Protein AF-A0A4R4TZU4-F1 (afdb_monomer_lite)

pLDDT: mean 73.88, std 18.48, range [26.61, 96.19]

Radius of gyration: 30.37 Å; chains: 1; bounding box: 101×75×65 Å

Sequence (442 aa):
MAIPGASLARTALNAPVAAAAAASTLAVRGAKAGLRDVPAPKAVNEGVQRVSRAAGALAALAGGGPERHVWAHRGRAHIQASGLSGGGQPHRRYVKALTGALERLDGVNWAEVNAVTGHVLVGYEEQDMTLADLIAAIEDVEDEHQAGSFDEDAHARWPDDDMAWAAAASVLAADCAAVVAAVTGRLLVLPPLPTPVRAAVSVTDAAPHLRAAVEHVLGRTRADALLGLAGAAVNGAGQGVPPLAADAVHRVFKLYEIGARREAWRRREPELAVAGRQPQECGTPAERPCPLPDGPAEKAANRTELGNLLGVSAVLAGARDPARAGDLPLATVPKAARYGREAFAAVLAHDLAGRGAVVLQPAALRRLDRIDAVVIDSAALCAREPRLLSAAATGGDPGDPGDHNDPDDAAVWRMAAESLEGRDWDDLAGPGPWPAAPPGGG

Secondary structure (DSSP, 8-state):
---TTHHHHHHHHHHHHHHHHHHHHHHHHHHHHHTSSS---HHHHHHHHHHHHHHHHHHHHHHS--PPPEEE-SSEEEEE-SSTT--HHHHHHHHHHHHHHHTTSTTEEEEEEETTTTEEEEEE-TTT--HHHHHHHHHHHHHHTT-----TTTSPPPS--HHHHHHHHHHHHHHHHHHHHHHHHHHTTPPPPPHHHHHHHHHHHH-HHHHHHHHHHH-HHHHHHHHHHHHHHHHHHTT-HHHHHHHHHHHHHHHHHHHHHHHHHHHHHHHHS-TT-S-SS-PPPPPPSSPPPP-HHHHHHHHHHHHHHHHHHHHHHHH--HHHHHHHHHHH--HHHHHHHHHHHHHHHHHHHHTT---S-HHHHTTGGG-------HHHHS-SS--------S---TT-TT-TTSPPHHHHHHHHHHHHTT--GGGG-SSSPPPPPPPPP-

Structure (mmCIF, N/CA/C/O backbone):
data_AF-A0A4R4TZU4-F1
#
_entry.id   AF-A0A4R4TZU4-F1
#
loop_
_atom_site.group_PDB
_atom_site.id
_atom_site.type_symbol
_atom_site.label_atom_id
_atom_site.label_alt_id
_atom_site.label_comp_id
_atom_site.label_asym_id
_atom_site.label_entity_id
_atom_site.label_seq_id
_atom_site.pdbx_PDB_ins_code
_atom_site.Cartn_x
_atom_site.Cartn_y
_atom_site.Cartn_z
_atom_site.occupancy
_atom_site.B_iso_or_equiv
_atom_site.auth_seq_id
_atom_site.auth_comp_id
_atom_site.auth_asym_id
_atom_site.auth_atom_id
_atom_site.pdbx_PDB_model_num
ATOM 1 N N . MET A 1 1 ? 45.582 -7.842 14.688 1.00 30.80 1 MET A N 1
ATOM 2 C CA . MET A 1 1 ? 45.464 -8.554 13.399 1.00 30.80 1 MET A CA 1
ATOM 3 C C . MET A 1 1 ? 44.096 -8.199 12.826 1.00 30.80 1 MET A C 1
ATOM 5 O O . MET A 1 1 ? 43.101 -8.767 13.246 1.00 30.80 1 MET A O 1
ATOM 9 N N . ALA A 1 2 ? 44.027 -7.130 12.029 1.00 26.61 2 ALA A N 1
ATOM 10 C CA . ALA A 1 2 ? 42.776 -6.558 11.529 1.00 26.61 2 ALA A CA 1
ATOM 11 C C . ALA A 1 2 ? 42.500 -7.093 10.119 1.00 26.61 2 ALA A C 1
ATOM 13 O O . ALA A 1 2 ? 43.382 -7.048 9.265 1.00 26.61 2 ALA A O 1
ATOM 14 N N . ILE A 1 3 ? 41.303 -7.636 9.903 1.00 29.05 3 ILE A N 1
ATOM 15 C CA . ILE A 1 3 ? 40.895 -8.278 8.649 1.00 29.05 3 ILE A CA 1
ATOM 16 C C . ILE A 1 3 ? 40.615 -7.187 7.593 1.00 29.05 3 ILE A C 1
ATOM 18 O O . ILE A 1 3 ? 39.706 -6.374 7.788 1.00 29.05 3 ILE A O 1
ATOM 22 N N . PRO A 1 4 ? 41.345 -7.151 6.462 1.00 27.11 4 PRO A N 1
ATOM 23 C CA . PRO A 1 4 ? 41.137 -6.184 5.390 1.00 27.11 4 PRO A CA 1
ATOM 24 C C . PRO A 1 4 ? 39.979 -6.652 4.493 1.00 27.11 4 PRO A C 1
ATOM 26 O O . PRO A 1 4 ? 40.187 -7.193 3.416 1.00 27.11 4 PRO A O 1
ATOM 29 N N . GLY A 1 5 ? 38.740 -6.499 4.966 1.00 27.94 5 GLY A N 1
ATOM 30 C CA . GLY A 1 5 ? 37.535 -6.899 4.214 1.00 27.94 5 GLY A CA 1
ATOM 31 C C . GLY A 1 5 ? 36.325 -5.979 4.404 1.00 27.94 5 GLY A C 1
ATOM 32 O O . GLY A 1 5 ? 35.481 -5.873 3.520 1.00 27.94 5 GLY A O 1
ATOM 33 N N . ALA A 1 6 ? 36.266 -5.229 5.508 1.00 28.73 6 ALA A N 1
ATOM 34 C CA . ALA A 1 6 ? 35.116 -4.380 5.841 1.00 28.73 6 ALA A CA 1
ATOM 35 C C . ALA A 1 6 ? 35.038 -3.058 5.040 1.00 28.73 6 ALA A C 1
ATOM 37 O O . ALA A 1 6 ? 33.988 -2.417 5.007 1.00 28.73 6 ALA A O 1
ATOM 38 N N . SER A 1 7 ? 36.124 -2.641 4.376 1.00 30.11 7 SER A N 1
ATOM 39 C CA . SER A 1 7 ? 36.168 -1.374 3.622 1.00 30.11 7 SER A CA 1
ATOM 40 C C . SER A 1 7 ? 35.532 -1.480 2.226 1.00 30.11 7 SER A C 1
ATOM 42 O O . SER A 1 7 ? 34.855 -0.549 1.788 1.00 30.11 7 SER A O 1
ATOM 44 N N . LEU A 1 8 ? 35.660 -2.638 1.560 1.00 28.62 8 LEU A N 1
ATOM 45 C CA . LEU A 1 8 ? 35.147 -2.862 0.198 1.00 28.62 8 LEU A CA 1
ATOM 46 C C . LEU A 1 8 ? 33.617 -3.019 0.149 1.00 28.62 8 LEU A C 1
ATOM 48 O O . LEU A 1 8 ? 32.978 -2.523 -0.775 1.00 28.62 8 LEU A O 1
ATOM 52 N N . ALA A 1 9 ? 33.007 -3.613 1.180 1.00 28.77 9 ALA A N 1
ATOM 53 C CA . ALA A 1 9 ? 31.548 -3.706 1.293 1.00 28.77 9 ALA A CA 1
ATOM 54 C C . ALA A 1 9 ? 30.895 -2.321 1.482 1.00 28.77 9 ALA A C 1
ATOM 56 O O . ALA A 1 9 ? 29.878 -2.017 0.864 1.00 28.77 9 ALA A O 1
ATOM 57 N N . ARG A 1 10 ? 31.530 -1.433 2.263 1.00 29.38 10 ARG A N 1
ATOM 58 C CA . ARG A 1 10 ? 31.081 -0.041 2.451 1.00 29.38 10 ARG A CA 1
ATOM 59 C C . ARG A 1 10 ? 31.247 0.821 1.195 1.00 29.38 10 ARG A C 1
ATOM 61 O O . ARG A 1 10 ? 30.424 1.698 0.956 1.00 29.38 10 ARG A O 1
ATOM 68 N N . THR A 1 11 ? 32.266 0.573 0.369 1.00 29.83 11 THR A N 1
ATOM 69 C CA . THR A 1 11 ? 32.430 1.282 -0.916 1.00 29.83 11 THR A CA 1
ATOM 70 C C . THR A 1 11 ? 31.455 0.779 -1.984 1.00 29.83 11 THR A C 1
ATOM 72 O O . THR A 1 11 ? 30.933 1.595 -2.741 1.00 29.83 11 THR A O 1
ATOM 75 N N . ALA A 1 12 ? 31.126 -0.517 -2.001 1.00 29.38 12 ALA A N 1
ATOM 76 C CA . ALA A 1 12 ? 30.124 -1.087 -2.907 1.00 29.38 12 ALA A CA 1
ATOM 77 C C . ALA A 1 12 ? 28.683 -0.633 -2.591 1.00 29.38 12 ALA A C 1
ATOM 79 O O . ALA A 1 12 ? 27.891 -0.450 -3.510 1.00 29.38 12 ALA A O 1
ATOM 80 N N . LEU A 1 13 ? 28.359 -0.383 -1.315 1.00 31.44 13 LEU A N 1
ATOM 81 C CA . LEU A 1 13 ? 27.053 0.140 -0.878 1.00 31.44 13 LEU A CA 1
ATOM 82 C C . LEU A 1 13 ? 26.887 1.655 -1.106 1.00 31.44 13 LEU A C 1
ATOM 84 O O . LEU A 1 13 ? 25.778 2.118 -1.360 1.00 31.44 13 LEU A O 1
ATOM 88 N N . ASN A 1 14 ? 27.980 2.427 -1.091 1.00 29.69 14 ASN A N 1
ATOM 89 C CA . ASN A 1 14 ? 27.940 3.882 -1.306 1.00 29.69 14 ASN A CA 1
ATOM 90 C C . ASN A 1 14 ? 28.079 4.293 -2.784 1.00 29.69 14 ASN A C 1
ATOM 92 O O . ASN A 1 14 ? 27.654 5.386 -3.164 1.00 29.69 14 ASN A O 1
ATOM 96 N N . ALA A 1 15 ? 28.640 3.426 -3.633 1.00 29.02 15 ALA A N 1
ATOM 97 C CA . ALA A 1 15 ? 28.756 3.644 -5.073 1.00 29.02 15 ALA A CA 1
ATOM 98 C C . ALA A 1 15 ? 27.408 3.871 -5.801 1.00 29.02 15 ALA A C 1
ATOM 100 O O . ALA A 1 15 ? 27.350 4.802 -6.604 1.00 29.02 15 ALA A O 1
ATOM 101 N N . PRO A 1 16 ? 26.314 3.122 -5.542 1.00 33.78 16 PRO A N 1
ATOM 102 C CA . PRO A 1 16 ? 25.042 3.335 -6.239 1.00 33.78 16 PRO A CA 1
ATOM 103 C C . PRO A 1 16 ? 24.330 4.628 -5.816 1.00 33.78 16 PRO A C 1
ATOM 105 O O . PRO A 1 16 ? 23.755 5.305 -6.665 1.00 33.78 16 PRO A O 1
ATOM 108 N N . VAL A 1 17 ? 24.426 5.032 -4.543 1.00 33.94 17 VAL A N 1
ATOM 109 C CA . VAL A 1 17 ? 23.846 6.296 -4.046 1.00 33.94 17 VAL A CA 1
ATOM 110 C C . VAL A 1 17 ? 24.622 7.501 -4.587 1.00 33.94 17 VAL A C 1
ATOM 112 O O . VAL A 1 17 ? 24.022 8.464 -5.063 1.00 33.94 17 VAL A O 1
ATOM 115 N N . ALA A 1 18 ? 25.956 7.423 -4.608 1.00 32.09 18 ALA A N 1
ATOM 116 C CA . ALA A 1 18 ? 26.803 8.447 -5.213 1.00 32.09 18 ALA A CA 1
ATOM 117 C C . ALA A 1 18 ? 26.637 8.513 -6.741 1.00 32.09 18 ALA A C 1
ATOM 119 O O . ALA A 1 18 ? 26.656 9.605 -7.300 1.00 32.09 18 ALA A O 1
ATOM 120 N N . ALA A 1 19 ? 26.420 7.378 -7.416 1.00 32.75 19 ALA A N 1
ATOM 121 C CA . ALA A 1 19 ? 26.153 7.325 -8.852 1.00 32.75 19 ALA A CA 1
ATOM 122 C C . ALA A 1 19 ? 24.761 7.869 -9.210 1.00 32.75 19 ALA A C 1
ATOM 124 O O . ALA A 1 19 ? 24.643 8.587 -10.198 1.00 32.75 19 ALA A O 1
ATOM 125 N N . ALA A 1 20 ? 23.727 7.601 -8.406 1.00 34.34 20 ALA A N 1
ATOM 126 C CA . ALA A 1 20 ? 22.386 8.164 -8.589 1.00 34.34 20 ALA A CA 1
ATOM 127 C C . ALA A 1 20 ? 22.360 9.679 -8.317 1.00 34.34 20 ALA A C 1
ATOM 129 O O . ALA A 1 20 ? 21.818 10.446 -9.117 1.00 34.34 20 ALA A O 1
ATOM 130 N N . ALA A 1 21 ? 23.030 10.130 -7.249 1.00 34.50 21 ALA A N 1
ATOM 131 C CA . ALA A 1 21 ? 23.226 11.550 -6.975 1.00 34.50 21 ALA A CA 1
ATOM 132 C C . ALA A 1 21 ? 24.026 12.214 -8.105 1.00 34.50 21 ALA A C 1
ATOM 134 O O . ALA A 1 21 ? 23.562 13.192 -8.680 1.00 34.50 21 ALA A O 1
ATOM 135 N N . ALA A 1 22 ? 25.158 11.643 -8.525 1.00 32.75 22 ALA A N 1
ATOM 136 C CA . ALA A 1 22 ? 25.956 12.164 -9.633 1.00 32.75 22 ALA A CA 1
ATOM 137 C C . ALA A 1 22 ? 25.192 12.169 -10.965 1.00 32.75 22 ALA A C 1
ATOM 139 O O . ALA A 1 22 ? 25.325 13.133 -11.712 1.00 32.75 22 ALA A O 1
ATOM 140 N N . ALA A 1 23 ? 24.360 11.161 -11.247 1.00 34.75 23 ALA A N 1
ATOM 141 C CA . ALA A 1 23 ? 23.498 11.109 -12.427 1.00 34.75 23 ALA A CA 1
ATOM 142 C C . ALA A 1 23 ? 22.427 12.208 -12.398 1.00 34.75 23 ALA A C 1
ATOM 144 O O . ALA A 1 23 ? 22.182 12.835 -13.425 1.00 34.75 23 ALA A O 1
ATOM 145 N N . SER A 1 24 ? 21.853 12.516 -11.230 1.00 33.84 24 SER A N 1
ATOM 146 C CA . SER A 1 24 ? 20.925 13.643 -11.067 1.00 33.84 24 SER A CA 1
ATOM 147 C C . SER A 1 24 ? 21.625 15.001 -11.248 1.00 33.84 24 SER A C 1
ATOM 149 O O . SER A 1 24 ? 21.127 15.867 -11.969 1.00 33.84 24 SER A O 1
ATOM 151 N N . THR A 1 25 ? 22.843 15.171 -10.720 1.00 36.91 25 THR A N 1
ATOM 152 C CA . THR A 1 25 ? 23.641 16.395 -10.896 1.00 36.91 25 THR A CA 1
ATOM 153 C C . THR A 1 25 ? 24.149 16.542 -12.331 1.00 36.91 25 THR A C 1
ATOM 155 O O . THR A 1 25 ? 24.226 17.660 -12.842 1.00 36.91 25 THR A O 1
ATOM 158 N N . LEU A 1 26 ? 24.472 15.433 -13.004 1.00 35.56 26 LEU A N 1
ATOM 159 C CA . LEU A 1 26 ? 24.853 15.374 -14.418 1.00 35.56 26 LEU A CA 1
ATOM 160 C C . LEU A 1 26 ? 23.654 15.592 -15.341 1.00 35.56 26 LEU A C 1
ATOM 162 O O . LEU A 1 26 ? 23.825 16.236 -16.367 1.00 35.56 26 LEU A O 1
ATOM 166 N N . ALA A 1 27 ? 22.449 15.155 -14.978 1.00 36.81 27 ALA A N 1
ATOM 167 C CA . ALA A 1 27 ? 21.225 15.466 -15.714 1.00 36.81 27 ALA A CA 1
ATOM 168 C C . ALA A 1 27 ? 20.882 16.961 -15.608 1.00 36.81 27 ALA A C 1
ATOM 170 O O . ALA A 1 27 ? 20.621 17.610 -16.619 1.00 36.81 27 ALA A O 1
ATOM 171 N N . VAL A 1 28 ? 20.987 17.549 -14.410 1.00 37.47 28 VAL A N 1
ATOM 172 C CA . VAL A 1 28 ? 20.779 18.993 -14.190 1.00 37.47 28 VAL A CA 1
ATOM 173 C C . VAL A 1 28 ? 21.872 19.835 -14.864 1.00 37.47 28 VAL A C 1
ATOM 175 O O . VAL A 1 28 ? 21.579 20.882 -15.446 1.00 37.47 28 VAL A O 1
ATOM 178 N N . ARG A 1 29 ? 23.137 19.391 -14.833 1.00 36.88 29 ARG A N 1
ATOM 179 C CA . ARG A 1 29 ? 24.247 20.069 -15.529 1.00 36.88 29 ARG A CA 1
ATOM 180 C C . ARG A 1 29 ? 24.217 19.853 -17.037 1.00 36.88 29 ARG A C 1
ATOM 182 O O . ARG A 1 29 ? 24.525 20.794 -17.751 1.00 36.88 29 ARG A O 1
ATOM 189 N N . GLY A 1 30 ? 23.818 18.682 -17.521 1.00 35.41 30 GLY A N 1
ATOM 190 C CA . GLY A 1 30 ? 23.652 18.360 -18.939 1.00 35.41 30 GLY A CA 1
ATOM 191 C C . GLY A 1 30 ? 22.502 19.143 -19.565 1.00 35.41 30 GLY A C 1
ATOM 192 O O . GLY A 1 30 ? 22.678 19.729 -20.629 1.00 35.41 30 GLY A O 1
ATOM 193 N N . ALA A 1 31 ? 21.383 19.282 -18.846 1.00 37.25 31 ALA A N 1
ATOM 194 C CA . ALA A 1 31 ? 20.303 20.194 -19.214 1.00 37.25 31 ALA A CA 1
ATOM 195 C C . ALA A 1 31 ? 20.787 21.656 -19.257 1.00 37.25 31 ALA A C 1
ATOM 197 O O . ALA A 1 31 ? 20.485 22.370 -20.203 1.00 37.25 31 ALA A O 1
ATOM 198 N N . LYS A 1 32 ? 21.606 22.108 -18.294 1.00 37.12 32 LYS A N 1
ATOM 199 C CA . LYS A 1 32 ? 22.186 23.469 -18.314 1.00 37.12 32 LYS A CA 1
ATOM 200 C C . LYS A 1 32 ? 23.292 23.680 -19.359 1.00 37.12 32 LYS A C 1
ATOM 202 O O . LYS A 1 32 ? 23.476 24.809 -19.803 1.00 37.12 32 LYS A O 1
ATOM 207 N N . ALA A 1 33 ? 24.045 22.644 -19.723 1.00 37.28 33 ALA A N 1
ATOM 208 C CA . ALA A 1 33 ? 25.189 22.735 -20.630 1.00 37.28 33 ALA A CA 1
ATOM 209 C C . ALA A 1 33 ? 24.791 22.560 -22.104 1.00 37.28 33 ALA A C 1
ATOM 211 O O . ALA A 1 33 ? 25.383 23.208 -22.958 1.00 37.28 33 ALA A O 1
ATOM 212 N N . GLY A 1 34 ? 23.764 21.753 -22.399 1.00 36.62 34 GLY A N 1
ATOM 213 C CA . GLY A 1 34 ? 23.242 21.549 -23.757 1.00 36.62 34 GLY A CA 1
ATOM 214 C C . GLY A 1 34 ? 22.257 22.623 -24.240 1.00 36.62 34 GLY A C 1
ATOM 215 O O . GLY A 1 34 ? 21.941 22.663 -25.423 1.00 36.62 34 GLY A O 1
ATOM 216 N N . LEU A 1 35 ? 21.782 23.504 -23.350 1.00 38.66 35 LEU A N 1
ATOM 217 C CA . LEU A 1 35 ? 20.803 24.559 -23.658 1.00 38.66 35 LEU A CA 1
ATOM 218 C C . LEU A 1 35 ? 21.399 25.973 -23.704 1.00 38.66 35 LEU A C 1
ATOM 220 O O . LEU A 1 35 ? 20.647 26.942 -23.782 1.00 38.66 35 LEU A O 1
ATOM 224 N N . ARG A 1 36 ? 22.729 26.127 -23.650 1.00 40.31 36 ARG A N 1
ATOM 225 C CA . ARG A 1 36 ? 23.336 27.468 -23.675 1.00 40.31 36 ARG A CA 1
ATOM 226 C C . ARG A 1 36 ? 23.233 28.180 -25.029 1.00 40.31 36 ARG A C 1
ATOM 228 O O . ARG A 1 36 ? 23.270 29.400 -25.006 1.00 40.31 36 ARG A O 1
ATOM 235 N N . ASP A 1 37 ? 22.990 27.466 -26.136 1.00 38.44 37 ASP A N 1
ATOM 236 C CA . ASP A 1 37 ? 22.965 28.063 -27.487 1.00 38.44 37 ASP A CA 1
ATOM 237 C C . ASP A 1 37 ? 21.829 27.580 -28.419 1.00 38.44 37 ASP A C 1
ATOM 239 O O . ASP A 1 37 ? 21.881 27.807 -29.626 1.00 38.44 37 ASP A O 1
ATOM 243 N N . VAL A 1 38 ? 20.763 26.947 -27.905 1.00 39.75 38 VAL A N 1
ATOM 244 C CA . VAL A 1 38 ? 19.598 26.561 -28.734 1.00 39.75 38 VAL A CA 1
ATOM 245 C C . VAL A 1 38 ? 18.314 27.148 -28.141 1.00 39.75 38 VAL A C 1
ATOM 247 O O . VAL A 1 38 ? 18.002 26.851 -26.985 1.00 39.75 38 VAL A O 1
ATOM 250 N N . PRO A 1 39 ? 17.536 27.962 -28.887 1.00 37.97 39 PRO A N 1
ATOM 251 C CA . PRO A 1 39 ? 16.265 28.480 -28.399 1.00 37.97 39 PRO A CA 1
ATOM 252 C C . PRO A 1 39 ? 15.265 27.325 -28.274 1.00 37.97 39 PRO A C 1
ATOM 254 O O . PRO A 1 39 ? 14.653 26.893 -29.248 1.00 37.97 39 PRO A O 1
ATOM 257 N N . ALA A 1 40 ? 15.113 26.796 -27.061 1.00 43.59 40 ALA A N 1
ATOM 258 C CA . ALA A 1 40 ? 14.106 25.788 -26.770 1.00 43.59 40 ALA A CA 1
ATOM 259 C C . ALA A 1 40 ? 12.705 26.434 -26.731 1.00 43.59 40 ALA A C 1
ATOM 261 O O . ALA A 1 40 ? 12.535 27.499 -26.126 1.00 43.59 40 ALA A O 1
ATOM 262 N N . PRO A 1 41 ? 11.677 25.811 -27.335 1.00 49.56 41 PRO A N 1
ATOM 263 C CA . PRO A 1 41 ? 10.309 26.319 -27.269 1.00 49.56 41 PRO A CA 1
ATOM 264 C C . PRO A 1 41 ? 9.825 26.393 -25.811 1.00 49.56 41 PRO A C 1
ATOM 266 O O . PRO A 1 41 ? 10.154 25.529 -24.997 1.00 49.56 41 PRO A O 1
ATOM 269 N N . LYS A 1 42 ? 9.018 27.414 -25.474 1.00 41.41 42 LYS A N 1
ATOM 270 C CA . LYS A 1 42 ? 8.541 27.708 -24.100 1.00 41.41 42 LYS A CA 1
ATOM 271 C C . LYS A 1 42 ? 8.019 26.477 -23.341 1.00 41.41 42 LYS A C 1
ATOM 273 O O . LYS A 1 42 ? 8.316 26.330 -22.161 1.00 41.41 42 LYS A O 1
ATOM 278 N N . ALA A 1 43 ? 7.340 25.559 -24.030 1.00 37.53 43 ALA A N 1
ATOM 279 C CA . ALA A 1 43 ? 6.820 24.315 -23.459 1.00 37.53 43 ALA A CA 1
ATOM 280 C C . ALA A 1 43 ? 7.909 23.390 -22.873 1.00 37.53 43 ALA A C 1
ATOM 282 O O . ALA A 1 43 ? 7.695 22.764 -21.837 1.00 37.53 43 ALA A O 1
ATOM 283 N N . VAL A 1 44 ? 9.096 23.334 -23.488 1.00 39.84 44 VAL A N 1
ATOM 284 C CA . VAL A 1 44 ? 10.234 22.540 -22.990 1.00 39.84 44 VAL A CA 1
ATOM 285 C C . VAL A 1 44 ? 10.817 23.183 -21.734 1.00 39.84 44 VAL A C 1
ATOM 287 O O . VAL A 1 44 ? 11.116 22.490 -20.766 1.00 39.84 44 VAL A O 1
ATOM 290 N N . ASN A 1 45 ? 10.910 24.513 -21.709 1.00 42.03 45 ASN A N 1
ATOM 291 C CA . ASN A 1 45 ? 11.448 25.248 -20.565 1.00 42.03 45 ASN A CA 1
ATOM 292 C C . ASN A 1 45 ? 10.497 25.194 -19.353 1.00 42.03 45 ASN A C 1
ATOM 294 O O . ASN A 1 45 ? 10.934 25.009 -18.218 1.00 42.03 45 ASN A O 1
ATOM 298 N N . GLU A 1 46 ? 9.184 25.267 -19.591 1.00 41.41 46 GLU A N 1
ATOM 299 C CA . GLU A 1 46 ? 8.157 25.033 -18.571 1.00 41.41 46 GLU A CA 1
ATOM 300 C C . GLU A 1 46 ? 8.166 23.587 -18.054 1.00 41.41 46 GLU A C 1
ATOM 302 O O . GLU A 1 46 ? 8.022 23.370 -16.850 1.00 41.41 46 GLU A O 1
ATOM 307 N N . GLY A 1 47 ? 8.386 22.603 -18.932 1.00 39.19 47 GLY A N 1
ATOM 308 C CA . GLY A 1 47 ? 8.548 21.198 -18.557 1.00 39.19 47 GLY A CA 1
ATOM 309 C C . GLY A 1 47 ? 9.765 20.971 -17.658 1.00 39.19 47 GLY A C 1
ATOM 310 O O . GLY A 1 47 ? 9.634 20.393 -16.581 1.00 39.19 47 GLY A O 1
ATOM 311 N N . VAL A 1 48 ? 10.929 21.507 -18.037 1.00 43.88 48 VAL A N 1
ATOM 312 C CA . VAL A 1 48 ? 12.169 21.438 -17.242 1.00 43.88 48 VAL A CA 1
ATOM 313 C C . VAL A 1 48 ? 11.999 22.113 -15.876 1.00 43.88 48 VAL A C 1
ATOM 315 O O . VAL A 1 48 ? 12.419 21.557 -14.865 1.00 43.88 48 VAL A O 1
ATOM 318 N N . GLN A 1 49 ? 11.323 23.265 -15.820 1.00 45.47 49 GLN A N 1
ATOM 319 C CA . GLN A 1 49 ? 11.013 23.988 -14.578 1.00 45.47 49 GLN A CA 1
ATOM 320 C C . GLN A 1 49 ? 10.071 23.213 -13.640 1.00 45.47 49 GLN A C 1
ATOM 322 O O . GLN A 1 49 ? 10.242 23.250 -12.418 1.00 45.47 49 GLN A O 1
ATOM 327 N N . ARG A 1 50 ? 9.073 22.504 -14.189 1.00 45.31 50 ARG A N 1
ATOM 328 C CA . ARG A 1 50 ? 8.172 21.633 -13.411 1.00 45.31 50 ARG A CA 1
ATOM 329 C C . ARG A 1 50 ? 8.904 20.398 -12.893 1.00 45.31 50 ARG A C 1
ATOM 331 O O . ARG A 1 50 ? 8.732 20.055 -11.729 1.00 45.31 50 ARG A O 1
ATOM 338 N N . VAL A 1 51 ? 9.780 19.799 -13.702 1.00 43.62 51 VAL A N 1
ATOM 339 C CA . VAL A 1 51 ? 10.631 18.668 -13.295 1.00 43.62 51 VAL A CA 1
ATOM 340 C C . VAL A 1 51 ? 11.622 19.082 -12.210 1.00 43.62 51 VAL A C 1
ATOM 342 O O . VAL A 1 51 ? 11.776 18.360 -11.234 1.00 43.62 51 VAL A O 1
ATOM 345 N N . SER A 1 52 ? 12.248 20.260 -12.307 1.00 47.22 52 SER A N 1
ATOM 346 C CA . SER A 1 52 ? 13.159 20.748 -11.264 1.00 47.22 52 SER A CA 1
ATOM 347 C C . SER A 1 52 ? 12.442 21.085 -9.957 1.00 47.22 52 SER A C 1
ATOM 349 O O . SER A 1 52 ? 13.006 20.879 -8.887 1.00 47.22 52 SER A O 1
ATOM 351 N N . ARG A 1 53 ? 11.194 21.570 -10.023 1.00 50.34 53 ARG A N 1
ATOM 352 C CA . ARG A 1 53 ? 10.358 21.792 -8.833 1.00 50.34 53 ARG A CA 1
ATOM 353 C C . ARG A 1 53 ? 9.892 20.479 -8.210 1.00 50.34 53 ARG A C 1
ATOM 355 O O . ARG A 1 53 ? 9.963 20.350 -6.996 1.00 50.34 53 ARG A O 1
ATOM 362 N N . ALA A 1 54 ? 9.495 19.500 -9.021 1.00 46.19 54 ALA A N 1
ATOM 363 C CA . ALA A 1 54 ? 9.141 18.163 -8.548 1.00 46.19 54 ALA A CA 1
ATOM 364 C C . ALA A 1 54 ? 10.353 17.440 -7.935 1.00 46.19 54 ALA A C 1
ATOM 366 O O . ALA A 1 54 ? 10.245 16.864 -6.861 1.00 46.19 54 ALA A O 1
ATOM 367 N N . ALA A 1 55 ? 11.533 17.543 -8.555 1.00 47.19 55 ALA A N 1
ATOM 368 C CA . ALA A 1 55 ? 12.784 17.020 -8.008 1.00 47.19 55 ALA A CA 1
ATOM 369 C C . ALA A 1 55 ? 13.215 17.752 -6.724 1.00 47.19 55 ALA A C 1
ATOM 371 O O . ALA A 1 55 ? 13.726 17.115 -5.810 1.00 47.19 55 ALA A O 1
ATOM 372 N N . GLY A 1 56 ? 12.980 19.066 -6.628 1.00 47.53 56 GLY A N 1
ATOM 373 C CA . GLY A 1 56 ? 13.200 19.854 -5.411 1.00 47.53 56 GLY A CA 1
ATOM 374 C C . GLY A 1 56 ? 12.248 19.476 -4.273 1.00 47.53 56 GLY A C 1
ATOM 375 O O . GLY A 1 56 ? 12.692 19.331 -3.140 1.00 47.53 56 GLY A O 1
ATOM 376 N N . ALA A 1 57 ? 10.971 19.230 -4.580 1.00 47.53 57 ALA A N 1
ATOM 377 C CA . ALA A 1 57 ? 10.001 18.691 -3.628 1.00 47.53 57 ALA A CA 1
ATOM 378 C C . ALA A 1 57 ? 10.407 17.287 -3.156 1.00 47.53 57 ALA A C 1
ATOM 380 O O . ALA A 1 57 ? 10.310 16.980 -1.978 1.00 47.53 57 ALA A O 1
ATOM 381 N N . LEU A 1 58 ? 10.962 16.459 -4.044 1.00 47.84 58 LEU A N 1
ATOM 382 C CA . LEU A 1 58 ? 11.444 15.124 -3.691 1.00 47.84 58 LEU A CA 1
ATOM 383 C C . LEU A 1 58 ? 12.756 15.141 -2.898 1.00 47.84 58 LEU A C 1
ATOM 385 O O . LEU A 1 58 ? 12.946 14.304 -2.026 1.00 47.84 58 LEU A O 1
ATOM 389 N N . ALA A 1 59 ? 13.646 16.101 -3.154 1.00 48.81 59 ALA A N 1
ATOM 390 C CA . ALA A 1 59 ? 14.831 16.335 -2.331 1.00 48.81 59 ALA A CA 1
ATOM 391 C C . ALA A 1 59 ? 14.455 16.849 -0.931 1.00 48.81 59 ALA A C 1
ATOM 393 O O . ALA A 1 59 ? 15.089 16.460 0.046 1.00 48.81 59 ALA A O 1
ATOM 394 N N . ALA A 1 60 ? 13.393 17.655 -0.825 1.00 48.09 60 ALA A N 1
ATOM 395 C CA . ALA A 1 60 ? 12.806 18.033 0.457 1.00 48.09 60 ALA A CA 1
ATOM 396 C C . ALA A 1 60 ? 12.181 16.819 1.175 1.00 48.09 60 ALA A C 1
ATOM 398 O O . ALA A 1 60 ? 12.428 16.631 2.360 1.00 48.09 60 ALA A O 1
ATOM 399 N N . LEU A 1 61 ? 11.490 15.930 0.451 1.00 47.34 61 LEU A N 1
ATOM 400 C CA . LEU A 1 61 ? 10.942 14.668 0.982 1.00 47.34 61 LEU A CA 1
ATOM 401 C C . LEU A 1 61 ? 12.021 13.630 1.356 1.00 47.34 61 LEU A C 1
ATOM 403 O O . LEU A 1 61 ? 11.809 12.800 2.236 1.00 47.34 61 LEU A O 1
ATOM 407 N N . ALA A 1 62 ? 13.177 13.650 0.688 1.00 42.75 62 ALA A N 1
ATOM 408 C CA . ALA A 1 62 ? 14.319 12.787 0.993 1.00 42.75 62 ALA A CA 1
ATOM 409 C C . ALA A 1 62 ? 15.186 13.328 2.147 1.00 42.75 62 ALA A C 1
ATOM 411 O O . ALA A 1 62 ? 15.930 12.558 2.750 1.00 42.75 62 ALA A O 1
ATOM 412 N N . GLY A 1 63 ? 15.109 14.634 2.429 1.00 40.31 63 GLY A N 1
ATOM 413 C CA . GLY A 1 63 ? 15.800 15.300 3.538 1.00 40.31 63 GLY A CA 1
ATOM 414 C C . GLY A 1 63 ? 14.943 15.516 4.791 1.00 40.31 63 GLY A C 1
ATOM 415 O O . GLY A 1 63 ? 15.495 15.841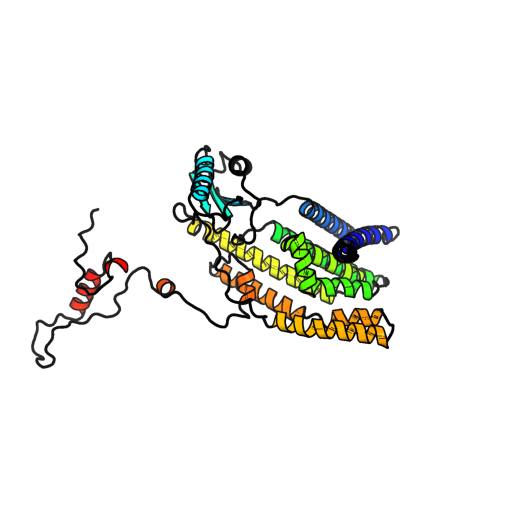 5.839 1.00 40.31 63 GLY A O 1
ATOM 416 N N . GLY A 1 64 ? 13.621 15.349 4.698 1.00 42.50 64 GLY A N 1
ATOM 417 C CA . GLY A 1 64 ? 12.702 15.407 5.833 1.00 42.50 64 GLY A CA 1
ATOM 418 C C . GLY A 1 64 ? 12.763 14.133 6.677 1.00 42.50 64 GLY A C 1
ATOM 419 O O . GLY A 1 64 ? 12.881 13.025 6.142 1.00 42.50 64 GLY A O 1
ATOM 420 N N . GLY A 1 65 ? 12.679 14.288 8.002 1.00 46.94 65 GLY A N 1
ATOM 421 C CA . GLY A 1 65 ? 12.466 13.176 8.934 1.00 46.94 65 GLY A CA 1
ATOM 422 C C . GLY A 1 65 ? 11.200 12.370 8.594 1.00 46.94 65 GLY A C 1
ATOM 423 O O . GLY A 1 65 ? 10.523 12.678 7.612 1.00 46.94 65 GLY A O 1
ATOM 424 N N . PRO A 1 66 ? 10.887 11.293 9.332 1.00 52.66 66 PRO A N 1
ATOM 425 C CA . PRO A 1 66 ? 9.632 10.577 9.127 1.00 52.66 66 PRO A CA 1
ATOM 426 C C . PRO A 1 66 ? 8.473 11.566 9.296 1.00 52.66 66 PRO A C 1
ATOM 428 O O . PRO A 1 66 ? 8.236 12.077 10.385 1.00 52.66 66 PRO A O 1
ATOM 431 N N . GLU A 1 67 ? 7.811 11.899 8.190 1.00 66.00 67 GLU A N 1
ATOM 432 C CA . GLU A 1 67 ? 6.605 12.715 8.210 1.00 66.00 67 GLU A CA 1
ATOM 433 C C . GLU A 1 67 ? 5.537 11.853 8.887 1.00 66.00 67 GLU A C 1
ATOM 435 O O . GLU A 1 67 ? 5.251 10.747 8.421 1.00 66.00 67 GLU A O 1
ATOM 440 N N . ARG A 1 68 ? 5.023 12.306 10.036 1.00 78.44 68 ARG A N 1
ATOM 441 C CA . ARG A 1 68 ? 3.922 11.638 10.734 1.00 78.44 68 ARG A CA 1
ATOM 442 C C . ARG A 1 68 ? 2.776 11.474 9.738 1.00 78.44 68 ARG A C 1
ATOM 444 O O . ARG A 1 68 ? 2.327 12.459 9.153 1.00 78.44 68 ARG A O 1
ATOM 451 N N . HIS A 1 69 ? 2.311 10.248 9.522 1.00 80.25 69 HIS A N 1
ATOM 452 C CA . HIS A 1 69 ? 1.169 10.006 8.653 1.00 80.25 69 HIS A CA 1
ATOM 453 C C . HIS A 1 69 ? -0.085 10.508 9.349 1.00 80.25 69 HIS A C 1
ATOM 455 O O . HIS A 1 69 ? -0.402 10.114 10.475 1.00 80.25 69 HIS A O 1
ATOM 461 N N . VAL A 1 70 ? -0.791 11.399 8.664 1.00 85.19 70 VAL A N 1
ATOM 462 C CA . VAL A 1 70 ? -2.010 11.988 9.182 1.00 85.19 70 VAL A CA 1
ATOM 463 C C . VAL A 1 70 ? -3.073 11.965 8.111 1.00 85.19 70 VAL A C 1
ATOM 465 O O . VAL A 1 70 ? -2.856 12.380 6.976 1.00 85.19 70 VAL A O 1
ATOM 468 N N . TRP A 1 71 ? -4.243 11.489 8.501 1.00 86.62 71 TRP A N 1
ATOM 469 C CA . TRP A 1 71 ? -5.442 11.550 7.697 1.00 86.62 71 TRP A CA 1
ATOM 470 C C . TRP A 1 71 ? -6.482 12.384 8.425 1.00 86.62 71 TRP A C 1
ATOM 472 O O . TRP A 1 71 ? -6.679 12.190 9.620 1.00 86.62 71 TRP A O 1
ATOM 482 N N . ALA A 1 72 ? -7.167 13.279 7.718 1.00 87.38 72 ALA A N 1
ATOM 483 C CA . ALA A 1 72 ? -8.290 14.017 8.276 1.00 87.38 72 ALA A CA 1
ATOM 484 C C . ALA A 1 72 ? -9.414 14.186 7.251 1.00 87.38 72 ALA A C 1
ATOM 486 O O . ALA A 1 72 ? -9.172 14.499 6.082 1.00 87.38 72 ALA A O 1
ATOM 487 N N . HIS A 1 73 ? -10.658 13.982 7.682 1.00 86.00 73 HIS A N 1
ATOM 488 C CA . HIS A 1 73 ? -11.843 14.201 6.863 1.00 86.00 73 HIS A CA 1
ATOM 489 C C . HIS A 1 73 ? -13.095 14.408 7.724 1.00 86.00 73 HIS A C 1
ATOM 491 O O . HIS A 1 73 ? -13.487 13.507 8.463 1.00 86.00 73 HIS A O 1
ATOM 497 N N . ARG A 1 74 ? -13.784 15.546 7.549 1.00 86.31 74 ARG A N 1
ATOM 498 C CA . ARG A 1 74 ? -15.091 15.841 8.173 1.00 86.31 74 ARG A CA 1
ATOM 499 C C . ARG A 1 74 ? -15.072 15.686 9.702 1.00 86.31 74 ARG A C 1
ATOM 501 O O . ARG A 1 74 ? -15.882 14.938 10.251 1.00 86.31 74 ARG A O 1
ATOM 508 N N . GLY A 1 75 ? -14.132 16.355 10.365 1.00 87.44 75 GLY A N 1
ATOM 509 C CA . GLY A 1 75 ? -13.988 16.338 11.824 1.00 87.44 75 GLY A CA 1
ATOM 510 C C . GLY A 1 75 ? -13.532 14.993 12.383 1.00 87.44 75 GLY A C 1
ATOM 511 O O . GLY A 1 75 ? -13.786 14.674 13.539 1.00 87.44 75 GLY A O 1
ATOM 512 N N . ARG A 1 76 ? -12.901 14.151 11.561 1.00 89.69 76 ARG A N 1
ATOM 513 C CA . ARG A 1 76 ? -12.241 12.926 12.018 1.00 89.69 76 ARG A CA 1
ATOM 514 C C . ARG A 1 76 ? -10.796 12.940 11.581 1.00 89.69 76 ARG A C 1
ATOM 516 O O . ARG A 1 76 ? -10.529 13.206 10.413 1.00 89.69 76 ARG A O 1
ATOM 523 N N . ALA A 1 77 ? -9.889 12.661 12.505 1.00 90.69 77 ALA A N 1
ATOM 524 C CA . ALA A 1 77 ? -8.460 12.568 12.265 1.00 90.69 77 ALA A CA 1
ATOM 525 C C . ALA A 1 77 ? -7.947 11.192 12.685 1.00 90.69 77 ALA A C 1
ATOM 527 O O . ALA A 1 77 ? -8.369 10.636 13.692 1.00 90.69 77 ALA A O 1
ATOM 528 N N . HIS A 1 78 ? -7.064 10.618 11.880 1.00 90.75 78 HIS A N 1
ATOM 529 C CA . HIS A 1 78 ? -6.362 9.380 12.178 1.00 90.75 78 HIS A CA 1
ATOM 530 C C . HIS A 1 78 ? -4.881 9.727 12.117 1.00 90.75 78 HIS A C 1
ATOM 532 O O . HIS A 1 78 ? -4.354 10.047 11.050 1.00 90.75 78 HIS A O 1
ATOM 538 N N . ILE A 1 79 ? -4.241 9.749 13.279 1.00 91.06 79 ILE A N 1
ATOM 539 C CA . ILE A 1 79 ? -2.906 10.310 13.467 1.00 91.06 79 ILE A CA 1
ATOM 540 C C . ILE A 1 79 ? -1.970 9.180 13.866 1.00 91.06 79 ILE A C 1
ATOM 542 O O . ILE A 1 79 ? -2.228 8.476 14.838 1.00 91.06 79 ILE A O 1
ATOM 546 N N . GLN A 1 80 ? -0.887 8.991 13.119 1.00 91.19 80 GLN A N 1
ATOM 547 C CA . GLN A 1 80 ? 0.136 8.015 13.471 1.00 91.19 80 GLN A CA 1
ATOM 548 C C . GLN A 1 80 ? 0.721 8.327 14.853 1.00 91.19 80 GLN A C 1
ATOM 550 O O . GLN A 1 80 ? 1.092 9.473 15.122 1.00 91.19 80 GLN A O 1
ATOM 555 N N . ALA A 1 81 ? 0.835 7.295 15.690 1.00 90.75 81 ALA A N 1
ATOM 556 C CA . ALA A 1 81 ? 1.510 7.372 16.979 1.00 90.75 81 ALA A CA 1
ATOM 557 C C . ALA A 1 81 ? 2.517 6.229 17.143 1.00 90.75 81 ALA A C 1
ATOM 559 O O . ALA A 1 81 ? 2.306 5.102 16.686 1.00 90.75 81 ALA A O 1
ATOM 560 N N . SER A 1 82 ? 3.638 6.542 17.776 1.00 88.69 82 SER A N 1
ATOM 561 C CA . SER A 1 82 ? 4.746 5.627 18.021 1.00 88.69 82 SER A CA 1
ATOM 562 C C . SER A 1 82 ? 4.517 4.799 19.290 1.00 88.69 82 SER A C 1
ATOM 564 O O . SER A 1 82 ? 3.631 5.077 20.087 1.00 88.69 82 SER A O 1
ATOM 566 N N . GLY A 1 83 ? 5.286 3.723 19.481 1.00 85.00 83 GLY A N 1
ATOM 567 C CA . GLY A 1 83 ? 5.175 2.886 20.688 1.00 85.00 83 GLY A CA 1
ATOM 568 C C . GLY A 1 83 ? 3.909 2.019 20.783 1.00 85.00 83 GLY A C 1
ATOM 569 O O . GLY A 1 83 ? 3.680 1.396 21.817 1.00 85.00 83 GLY A O 1
ATOM 570 N N . LEU A 1 84 ? 3.109 1.927 19.714 1.00 86.31 84 LEU A N 1
ATOM 571 C CA . LEU A 1 84 ? 1.854 1.166 19.696 1.00 86.31 84 LEU A CA 1
ATOM 572 C C . LEU A 1 84 ? 2.005 -0.338 19.412 1.00 86.31 84 LEU A C 1
ATOM 574 O O . LEU A 1 84 ? 1.015 -1.069 19.450 1.00 86.31 84 LEU A O 1
ATOM 578 N N . SER A 1 85 ? 3.220 -0.818 19.146 1.00 82.62 85 SER A N 1
ATOM 579 C CA . SER A 1 85 ? 3.513 -2.231 18.865 1.00 82.62 85 SER A CA 1
ATOM 580 C C . SER A 1 85 ? 3.618 -3.112 20.121 1.00 82.62 85 SER A C 1
ATOM 582 O O . SER A 1 85 ? 3.794 -4.326 20.014 1.00 82.62 85 SER A O 1
ATOM 584 N N . GLY A 1 86 ? 3.528 -2.517 21.315 1.00 78.06 86 GLY A N 1
ATOM 585 C CA . GLY A 1 86 ? 3.636 -3.210 22.596 1.00 78.06 86 GLY A CA 1
ATOM 586 C C . GLY A 1 86 ? 2.363 -3.942 23.042 1.00 78.06 86 GLY A C 1
ATOM 587 O O . GLY A 1 86 ? 1.305 -3.880 22.420 1.00 78.06 86 GLY A O 1
ATOM 588 N N . GLY A 1 87 ? 2.469 -4.629 24.182 1.00 82.38 87 GLY A N 1
ATOM 589 C CA . GLY A 1 87 ? 1.350 -5.302 24.841 1.00 82.38 87 GLY A CA 1
ATOM 590 C C . GLY A 1 87 ? 1.486 -5.311 26.365 1.00 82.38 87 GLY A C 1
ATOM 591 O O . GLY A 1 87 ? 2.525 -4.957 26.928 1.00 82.38 87 GLY A O 1
ATOM 592 N N . GLY A 1 88 ? 0.421 -5.716 27.059 1.00 85.44 88 GLY A N 1
ATOM 593 C CA . GLY A 1 88 ? 0.409 -5.839 28.519 1.00 85.44 88 GLY A CA 1
ATOM 594 C C . GLY A 1 88 ? 0.186 -4.523 29.277 1.00 85.44 88 GLY A C 1
ATOM 595 O O . GLY A 1 88 ? -0.289 -3.526 28.740 1.00 85.44 88 GLY A O 1
ATOM 596 N N . GLN A 1 89 ? 0.488 -4.526 30.579 1.00 87.00 89 GLN A N 1
ATOM 597 C CA . GLN A 1 89 ? 0.146 -3.422 31.490 1.00 87.00 89 GLN A CA 1
ATOM 598 C C . GLN A 1 89 ? 0.810 -2.070 31.157 1.00 87.00 89 GLN A C 1
ATOM 600 O O . GLN A 1 89 ? 0.102 -1.063 31.194 1.00 87.00 89 GLN A O 1
ATOM 605 N N . PRO A 1 90 ? 2.117 -1.991 30.824 1.00 87.62 90 PRO A N 1
ATOM 606 C CA . PRO A 1 90 ? 2.741 -0.720 30.445 1.00 87.62 90 PRO A CA 1
ATOM 607 C C . PRO A 1 90 ? 2.104 -0.110 29.192 1.00 87.62 90 PRO A C 1
ATOM 609 O O . PRO A 1 90 ? 1.769 1.070 29.189 1.00 87.62 90 PRO A O 1
ATOM 612 N N . HIS A 1 91 ? 1.839 -0.940 28.179 1.00 89.25 91 HIS A N 1
ATOM 613 C CA . HIS A 1 91 ? 1.167 -0.531 26.944 1.00 89.25 91 HIS A CA 1
ATOM 614 C C . HIS A 1 91 ? -0.245 0.002 27.205 1.00 89.25 91 HIS A C 1
ATOM 616 O O . HIS A 1 91 ? -0.600 1.079 26.745 1.00 89.25 91 HIS A O 1
ATOM 622 N N . ARG A 1 92 ? -1.039 -0.688 28.034 1.00 90.81 92 ARG A N 1
ATOM 623 C CA . ARG A 1 92 ? -2.383 -0.213 28.412 1.00 90.81 92 ARG A CA 1
ATOM 624 C C . ARG A 1 92 ? -2.360 1.143 29.112 1.00 90.81 92 ARG A C 1
ATOM 626 O O . ARG A 1 92 ? -3.279 1.935 28.929 1.00 90.81 92 ARG A O 1
ATOM 633 N N . ARG A 1 93 ? -1.331 1.416 29.923 1.00 91.38 93 ARG A N 1
ATOM 634 C CA . ARG A 1 93 ? -1.151 2.733 30.555 1.00 91.38 93 ARG A CA 1
ATOM 635 C C . ARG A 1 93 ? -0.820 3.801 29.518 1.00 91.38 93 ARG A C 1
ATOM 637 O O . ARG A 1 93 ? -1.442 4.852 29.567 1.00 91.38 93 ARG A O 1
ATOM 644 N N . TYR A 1 94 ? 0.080 3.499 28.582 1.00 92.12 94 TYR A N 1
ATOM 645 C CA . TYR A 1 94 ? 0.439 4.386 27.474 1.00 92.12 94 TYR A CA 1
ATOM 646 C C . TYR A 1 94 ? -0.778 4.739 26.604 1.00 92.12 94 TYR A C 1
ATOM 648 O O . TYR A 1 94 ? -1.105 5.907 26.426 1.00 92.12 94 TYR A O 1
ATOM 656 N N . VAL A 1 95 ? -1.531 3.729 26.163 1.00 92.75 95 VAL A N 1
ATOM 657 C CA . VAL A 1 95 ? -2.766 3.898 25.381 1.00 92.75 95 VAL A CA 1
ATOM 658 C C . VAL A 1 95 ? -3.814 4.725 26.130 1.00 92.75 95 VAL A C 1
ATOM 660 O O . VAL A 1 95 ? -4.452 5.607 25.551 1.00 92.75 95 VAL A O 1
ATOM 663 N N . LYS A 1 96 ? -3.977 4.480 27.437 1.00 93.50 96 LYS A N 1
ATOM 664 C CA . LYS A 1 96 ? -4.888 5.262 28.279 1.00 93.50 96 LYS A CA 1
ATOM 665 C C . LYS A 1 96 ? -4.414 6.708 28.453 1.00 93.50 96 LYS A C 1
ATOM 667 O O . LYS A 1 96 ? -5.255 7.599 28.524 1.00 93.50 96 LYS A O 1
ATOM 672 N N . ALA A 1 97 ? -3.106 6.944 28.533 1.00 94.12 97 ALA A N 1
ATOM 673 C CA . ALA A 1 97 ? -2.539 8.285 28.609 1.00 94.12 97 ALA A CA 1
ATOM 674 C C . ALA A 1 97 ? -2.772 9.063 27.307 1.00 94.12 97 ALA A C 1
ATOM 676 O O . ALA A 1 97 ? -3.262 10.185 27.377 1.00 94.12 97 ALA A O 1
ATOM 677 N N . LEU A 1 98 ? -2.532 8.440 26.145 1.00 94.62 98 LEU A N 1
ATOM 678 C CA . LEU A 1 98 ? -2.827 9.016 24.826 1.00 94.62 98 LEU A CA 1
ATOM 679 C C . LEU A 1 98 ? -4.304 9.398 24.695 1.00 94.62 98 LEU A C 1
ATOM 681 O O . LEU A 1 98 ? -4.634 10.542 24.396 1.00 94.62 98 LEU A O 1
ATOM 685 N N . THR A 1 99 ? -5.189 8.440 24.975 1.00 94.94 99 THR A N 1
ATOM 686 C CA . THR A 1 99 ? -6.641 8.642 24.884 1.00 94.94 99 THR A CA 1
ATOM 687 C C . THR A 1 99 ? -7.095 9.742 25.842 1.00 94.94 99 THR A C 1
ATOM 689 O O . THR A 1 99 ? -7.721 10.714 25.432 1.00 94.94 99 THR A O 1
ATOM 692 N N . GLY A 1 100 ? -6.685 9.655 27.110 1.00 94.19 100 GLY A N 1
ATOM 693 C CA . GLY A 1 100 ? -7.071 10.623 28.129 1.00 94.19 100 GLY A CA 1
ATOM 694 C C . GLY A 1 100 ? -6.451 12.010 27.949 1.00 94.19 100 GLY A C 1
ATOM 695 O O . GLY A 1 100 ? -6.979 12.966 28.505 1.00 94.19 100 GLY A O 1
ATOM 696 N N . ALA A 1 101 ? -5.334 12.155 27.232 1.00 94.12 101 ALA A N 1
ATOM 697 C CA . ALA A 1 101 ? -4.781 13.463 26.886 1.00 94.12 101 ALA A CA 1
ATOM 698 C C . ALA A 1 101 ? -5.624 14.162 25.821 1.00 94.12 101 ALA A C 1
ATOM 700 O O . ALA A 1 101 ? -5.933 15.340 25.978 1.00 94.12 101 ALA A O 1
ATOM 701 N N . LEU A 1 102 ? -6.050 13.421 24.798 1.00 94.19 102 LEU A N 1
ATOM 702 C CA . LEU A 1 102 ? -6.883 13.946 23.720 1.00 94.19 102 LEU A CA 1
ATOM 703 C C . LEU A 1 102 ? -8.311 14.244 24.182 1.00 94.19 102 LEU A C 1
ATOM 705 O O . LEU A 1 102 ? -8.846 15.290 23.842 1.00 94.19 102 LEU A O 1
ATOM 709 N N . GLU A 1 103 ? -8.903 13.390 25.019 1.00 93.44 103 GLU A N 1
ATOM 710 C CA . GLU A 1 103 ? -10.241 13.614 25.594 1.00 93.44 103 GLU A CA 1
ATOM 711 C C . GLU A 1 103 ? -10.318 14.837 26.525 1.00 93.44 103 GLU A C 1
ATOM 713 O O . GLU A 1 103 ? -11.408 15.312 26.828 1.00 93.44 103 GLU A O 1
ATOM 718 N N . ARG A 1 104 ? -9.178 15.349 27.009 1.00 93.62 104 ARG A N 1
ATOM 719 C CA . ARG A 1 104 ? -9.125 16.576 27.823 1.00 93.62 104 ARG A CA 1
ATOM 720 C C . ARG A 1 104 ? -9.132 17.857 26.991 1.00 93.62 104 ARG A C 1
ATOM 722 O O . ARG A 1 104 ? -9.229 18.929 27.582 1.00 93.62 104 ARG A O 1
ATOM 729 N N . LEU A 1 105 ? -8.961 17.764 25.675 1.00 92.50 105 LEU A N 1
ATOM 730 C CA . LEU A 1 105 ? -8.961 18.927 24.797 1.00 92.50 105 LEU A CA 1
ATOM 731 C C . LEU A 1 105 ? -10.404 19.345 24.497 1.00 92.50 105 LEU A C 1
ATOM 733 O O . LEU A 1 105 ? -11.215 18.536 24.042 1.00 92.50 105 LEU A O 1
ATOM 737 N N . ASP A 1 106 ? -10.708 20.620 24.732 1.00 88.56 106 ASP A N 1
ATOM 738 C CA . ASP A 1 106 ? -12.003 21.205 24.389 1.00 88.56 106 ASP A CA 1
ATOM 739 C C . ASP A 1 106 ? -12.191 21.161 22.862 1.00 88.56 106 ASP A C 1
ATOM 741 O O . ASP A 1 106 ? -11.414 21.760 22.122 1.00 88.56 106 ASP A O 1
ATOM 745 N N . GLY A 1 107 ? -13.206 20.428 22.392 1.00 88.81 107 GLY A N 1
ATOM 746 C CA . GLY A 1 107 ? -13.478 20.214 20.964 1.00 88.81 107 GLY A CA 1
ATOM 747 C C . GLY A 1 107 ? -13.224 18.784 20.469 1.00 88.81 107 GLY A C 1
ATOM 748 O O . GLY A 1 107 ? -13.575 18.468 19.330 1.00 88.81 107 GLY A O 1
ATOM 749 N N . VAL A 1 108 ? -12.671 17.887 21.297 1.00 92.75 108 VAL A N 1
ATOM 750 C CA . VAL A 1 108 ? -12.603 16.444 20.997 1.00 92.75 108 VAL A CA 1
ATOM 751 C C . VAL A 1 108 ? -13.873 15.745 21.479 1.00 92.75 108 VAL A C 1
ATOM 753 O O . VAL A 1 108 ? -14.191 15.731 22.663 1.00 92.75 108 VAL A O 1
ATOM 756 N N . ASN A 1 109 ? -14.580 15.102 20.552 1.00 90.94 109 ASN A N 1
ATOM 757 C CA . ASN A 1 109 ? -15.778 14.312 20.835 1.00 90.94 109 ASN A CA 1
ATOM 758 C C . ASN A 1 109 ? -15.437 12.921 21.378 1.00 90.94 109 ASN A C 1
ATOM 760 O O . ASN A 1 109 ? -16.131 12.401 22.248 1.00 90.94 109 ASN A O 1
ATOM 764 N N . TRP A 1 110 ? -14.400 12.296 20.819 1.00 92.88 110 TRP A N 1
ATOM 765 C CA . TRP A 1 110 ? -13.870 11.011 21.271 1.00 92.88 110 TRP A CA 1
ATOM 766 C C . TRP A 1 110 ? -12.463 10.800 20.711 1.00 92.88 110 TRP A C 1
ATOM 768 O O . TRP A 1 110 ? -12.138 11.301 19.631 1.00 92.88 110 TRP A O 1
ATOM 778 N N . ALA A 1 111 ? -11.649 10.015 21.413 1.00 93.56 111 ALA A N 1
ATOM 779 C CA . ALA A 1 111 ? -10.360 9.550 20.924 1.00 93.56 111 ALA A CA 1
ATOM 780 C C . ALA A 1 111 ? -10.181 8.070 21.277 1.00 93.56 111 ALA A C 1
ATOM 782 O O . ALA A 1 111 ? -10.505 7.660 22.383 1.00 93.56 111 ALA A O 1
ATOM 783 N N . GLU A 1 112 ? -9.666 7.258 20.360 1.00 93.56 112 GLU A N 1
ATOM 784 C CA . GLU A 1 112 ? -9.275 5.877 20.653 1.00 93.56 112 GLU A CA 1
ATOM 785 C C . GLU A 1 112 ? -8.037 5.476 19.871 1.00 93.56 112 GLU A C 1
ATOM 787 O O . GLU A 1 112 ? -7.802 5.915 18.747 1.00 93.56 112 GLU A O 1
ATOM 792 N N . VAL A 1 113 ? -7.261 4.561 20.438 1.00 93.44 113 VAL A N 1
ATOM 793 C CA . VAL A 1 113 ? -6.104 3.994 19.756 1.00 93.44 113 VAL A CA 1
ATOM 794 C C . VAL A 1 113 ? -6.518 2.765 18.950 1.00 93.44 113 VAL A C 1
ATOM 796 O O . VAL A 1 113 ? -7.190 1.867 19.451 1.00 93.44 113 VAL A O 1
ATOM 799 N N . ASN A 1 114 ? -6.065 2.685 17.703 1.00 91.62 114 ASN A N 1
ATOM 800 C CA . ASN A 1 114 ? -6.026 1.445 16.942 1.00 91.62 114 ASN A CA 1
ATOM 801 C C . ASN A 1 114 ? -4.568 0.981 16.845 1.00 91.62 114 ASN A C 1
ATOM 803 O O . ASN A 1 114 ? -3.794 1.420 15.990 1.00 91.62 114 ASN A O 1
ATOM 807 N N . ALA A 1 115 ? -4.188 0.082 17.749 1.00 88.19 115 ALA A N 1
ATOM 808 C CA . ALA A 1 115 ? -2.823 -0.412 17.858 1.00 88.19 115 ALA A CA 1
ATOM 809 C C . ALA A 1 115 ? -2.433 -1.319 16.679 1.00 88.19 115 ALA A C 1
ATOM 811 O O 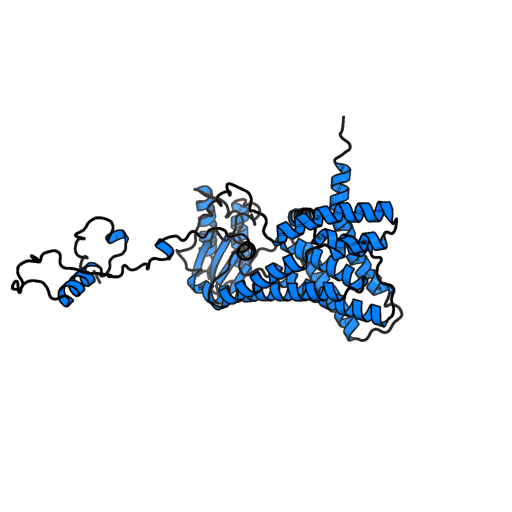. ALA A 1 115 ? -1.265 -1.376 16.316 1.00 88.19 115 ALA A O 1
ATOM 812 N N . VAL A 1 116 ? -3.393 -1.975 16.016 1.00 86.56 116 VAL A N 1
ATOM 813 C CA . VAL A 1 116 ? -3.123 -2.801 14.821 1.00 86.56 116 VAL A CA 1
ATOM 814 C C . VAL A 1 116 ? -2.652 -1.937 13.651 1.00 86.56 116 VAL A C 1
ATOM 816 O O . VAL A 1 116 ? -1.771 -2.331 12.885 1.00 86.56 116 VAL A O 1
ATOM 819 N N . THR A 1 117 ? -3.225 -0.746 13.501 1.00 85.69 117 THR A N 1
ATOM 820 C CA . THR A 1 117 ? -2.857 0.185 12.430 1.00 85.69 117 THR A CA 1
ATOM 821 C C . THR A 1 117 ? -1.812 1.202 12.873 1.00 85.69 117 THR A C 1
ATOM 823 O O . THR A 1 117 ? -1.261 1.889 12.021 1.00 85.69 117 THR A O 1
ATOM 826 N N . GLY A 1 118 ? -1.526 1.312 14.172 1.00 88.75 118 GLY A N 1
ATOM 827 C CA . GLY A 1 118 ? -0.561 2.268 14.721 1.00 88.75 118 GLY A CA 1
ATOM 828 C C . GLY A 1 118 ? -1.051 3.719 14.666 1.00 88.75 118 GLY A C 1
ATOM 829 O O . GLY A 1 118 ? -0.247 4.633 14.497 1.00 88.75 118 GLY A O 1
ATOM 830 N N . HIS A 1 119 ? -2.369 3.932 14.738 1.00 91.38 119 HIS A N 1
ATOM 831 C CA . HIS A 1 119 ? -2.978 5.261 14.644 1.00 91.38 119 HIS A CA 1
ATOM 832 C C . HIS A 1 119 ? -3.884 5.543 15.841 1.00 91.38 119 HIS A C 1
ATOM 834 O O . HIS A 1 119 ? -4.537 4.644 16.371 1.00 91.38 119 HIS A O 1
ATOM 840 N N . VAL A 1 120 ? -3.963 6.814 16.217 1.00 93.31 120 VAL A N 1
ATOM 841 C CA . VAL A 1 120 ? -4.958 7.362 17.133 1.00 93.31 120 VAL A CA 1
ATOM 842 C C . VAL A 1 120 ? -6.082 7.965 16.305 1.00 93.31 120 VAL A C 1
ATOM 844 O O . VAL A 1 120 ? -5.851 8.823 15.454 1.00 93.31 120 VAL A O 1
ATOM 847 N N . LEU A 1 121 ? -7.290 7.469 16.520 1.00 93.44 121 LEU A N 1
ATOM 848 C CA . LEU A 1 121 ? -8.508 7.902 15.861 1.00 93.44 121 LEU A CA 1
ATOM 849 C C . LEU A 1 121 ? -9.170 8.943 16.750 1.00 93.44 121 LEU A C 1
ATOM 851 O O . LEU A 1 121 ? -9.390 8.694 17.930 1.00 93.44 121 LEU A O 1
ATOM 855 N N . VAL A 1 122 ? -9.487 10.096 16.181 1.00 93.81 122 VAL A N 1
ATOM 856 C CA . VAL A 1 122 ? -10.049 11.234 16.903 1.00 93.81 122 VAL A CA 1
ATOM 857 C C . VAL A 1 122 ? -11.252 11.756 16.139 1.00 93.81 122 VAL A C 1
ATOM 859 O O . VAL A 1 122 ? -11.144 12.076 14.956 1.00 93.81 122 VAL A O 1
ATOM 862 N N . GLY A 1 123 ? -12.394 11.874 16.809 1.00 92.81 123 GLY A N 1
ATOM 863 C CA . GLY A 1 123 ? -13.497 12.719 16.362 1.00 92.81 123 GLY A CA 1
ATOM 864 C C . GLY A 1 123 ? -13.384 14.082 17.033 1.00 92.81 123 GLY A C 1
ATOM 865 O O . GLY A 1 123 ? -13.367 14.142 18.257 1.00 92.81 123 GLY A O 1
ATOM 866 N N . TYR A 1 124 ? -13.321 15.162 16.263 1.00 92.75 124 TYR A N 1
ATOM 867 C CA . TYR A 1 124 ? -13.143 16.523 16.769 1.00 92.75 124 TYR A CA 1
ATOM 868 C C . TYR A 1 124 ? -13.970 17.538 15.972 1.00 92.75 124 TYR A C 1
ATOM 870 O O . TYR A 1 124 ? -14.373 17.292 14.832 1.00 92.75 124 TYR A O 1
ATOM 878 N N . GLU A 1 125 ? -14.228 18.690 16.576 1.00 90.94 125 GLU A N 1
ATOM 879 C CA . GLU A 1 125 ? -14.919 19.804 15.937 1.00 90.94 125 GLU A CA 1
ATOM 880 C C . GLU A 1 125 ? -13.912 20.720 15.228 1.00 90.94 125 GLU A C 1
ATOM 882 O O . GLU A 1 125 ? -13.072 21.363 15.853 1.00 90.94 125 GLU A O 1
ATOM 887 N N . GLU A 1 126 ? -13.997 20.798 13.894 1.00 87.25 126 GLU A N 1
ATOM 888 C CA . GLU A 1 126 ? -13.044 21.561 13.062 1.00 87.25 126 GLU A CA 1
ATOM 889 C C . GLU A 1 126 ? -13.045 23.078 13.339 1.00 87.25 126 GLU A C 1
ATOM 891 O O . GLU A 1 126 ? -12.151 23.782 12.874 1.00 87.25 126 GLU A O 1
ATOM 896 N N . GLN A 1 127 ? -14.059 23.597 14.039 1.00 84.62 127 GLN A N 1
ATOM 897 C CA . GLN A 1 127 ? -14.184 25.024 14.355 1.00 84.62 127 GLN A CA 1
ATOM 898 C C . GLN A 1 127 ? -13.351 25.428 15.575 1.00 84.62 127 GLN A C 1
ATOM 900 O O . GLN A 1 127 ? -12.856 26.554 15.615 1.00 84.62 127 GLN A O 1
ATOM 905 N N . ASP A 1 128 ? -13.171 24.501 16.515 1.00 84.62 128 ASP A N 1
ATOM 906 C CA . ASP A 1 128 ? -12.569 24.775 17.820 1.00 84.62 128 ASP A CA 1
ATOM 907 C C . ASP A 1 128 ? -11.129 24.260 17.920 1.00 84.62 128 ASP A C 1
ATOM 909 O O . ASP A 1 128 ? -10.343 24.778 18.712 1.00 84.62 128 ASP A O 1
ATOM 913 N N . MET A 1 129 ? -10.751 23.283 17.086 1.00 85.62 129 MET A N 1
ATOM 914 C CA . MET A 1 129 ? -9.434 22.648 17.132 1.00 85.62 129 MET A CA 1
ATOM 915 C C . MET A 1 129 ? -8.790 22.455 15.765 1.00 85.62 129 MET A C 1
ATOM 917 O O . MET A 1 129 ? -9.440 22.111 14.772 1.00 85.62 129 MET A O 1
ATOM 921 N N . THR A 1 130 ? -7.461 22.585 15.737 1.00 88.75 130 THR A N 1
ATOM 922 C CA . THR A 1 130 ? -6.659 22.276 14.556 1.00 88.75 130 THR A CA 1
ATOM 923 C C . THR A 1 130 ? -5.981 20.916 14.673 1.00 88.75 130 THR A C 1
ATOM 925 O O . THR A 1 130 ? -5.739 20.379 15.753 1.00 88.75 130 THR A O 1
ATOM 928 N N . LEU A 1 131 ? -5.608 20.358 13.522 1.00 88.88 131 LEU A N 1
ATOM 929 C CA . LEU A 1 131 ? -4.850 19.112 13.471 1.00 88.88 131 LEU A CA 1
ATOM 930 C C . LEU A 1 131 ? -3.468 19.235 14.138 1.00 88.88 131 LEU A C 1
ATOM 932 O O . LEU A 1 131 ? -2.964 18.257 14.679 1.00 88.88 131 LEU A O 1
ATOM 936 N N . ALA A 1 132 ? -2.867 20.428 14.115 1.00 89.75 132 ALA A N 1
ATOM 937 C CA . ALA A 1 132 ? -1.584 20.677 14.763 1.00 89.75 132 ALA A CA 1
ATOM 938 C C . ALA A 1 132 ? -1.681 20.527 16.289 1.00 89.75 132 ALA A C 1
ATOM 940 O O . ALA A 1 132 ? -0.768 19.970 16.890 1.00 89.75 132 ALA A O 1
ATOM 941 N N . ASP A 1 133 ? -2.800 20.940 16.890 1.00 91.25 133 ASP A N 1
ATOM 942 C CA . ASP A 1 133 ? -3.033 20.812 18.334 1.00 91.25 133 ASP A CA 1
ATOM 943 C C . ASP A 1 133 ? -3.153 19.337 18.747 1.00 91.25 133 ASP A C 1
ATOM 945 O O . ASP A 1 133 ? -2.575 18.910 19.745 1.00 91.25 133 ASP A O 1
ATOM 949 N N . LEU A 1 134 ? -3.843 18.531 17.931 1.00 92.00 134 LEU A N 1
ATOM 950 C CA . LEU A 1 134 ? -3.950 17.082 18.132 1.00 92.00 134 LEU A CA 1
ATOM 951 C C . LEU A 1 134 ? -2.595 16.379 18.015 1.00 92.00 134 LEU A C 1
ATOM 953 O O . LEU A 1 134 ? -2.285 15.498 18.814 1.00 92.00 134 LEU A O 1
ATOM 957 N N . ILE A 1 135 ? -1.793 16.760 17.017 1.00 92.69 135 ILE A N 1
ATOM 958 C CA . ILE A 1 135 ? -0.445 16.214 16.826 1.00 92.69 135 ILE A CA 1
ATOM 959 C C . ILE A 1 135 ? 0.439 16.569 18.023 1.00 92.69 135 ILE A C 1
ATOM 961 O O . ILE A 1 135 ? 1.074 15.675 18.572 1.00 92.69 135 ILE A O 1
ATOM 965 N N . ALA A 1 136 ? 0.429 17.832 18.459 1.00 92.00 136 ALA A N 1
ATOM 966 C CA . ALA A 1 136 ? 1.216 18.287 19.600 1.00 92.00 136 ALA A CA 1
ATOM 967 C C . ALA A 1 136 ? 0.850 17.528 20.887 1.00 92.00 136 ALA A C 1
ATOM 969 O O . ALA A 1 136 ? 1.732 17.062 21.599 1.00 92.00 136 ALA A O 1
ATOM 970 N N . ALA A 1 137 ? -0.443 17.310 21.144 1.00 93.75 137 ALA A N 1
ATOM 971 C CA . ALA A 1 137 ? -0.885 16.547 22.309 1.00 93.75 137 ALA A CA 1
ATOM 972 C C . ALA A 1 137 ? -0.427 15.077 22.281 1.00 93.75 137 ALA A C 1
ATOM 974 O O . ALA A 1 137 ? -0.147 14.496 23.330 1.00 93.75 137 ALA A O 1
ATOM 975 N N . ILE A 1 138 ? -0.350 14.460 21.097 1.00 94.06 138 ILE A N 1
ATOM 976 C CA . ILE A 1 138 ? 0.193 13.102 20.949 1.00 94.06 138 ILE A CA 1
ATOM 977 C C . ILE A 1 138 ? 1.710 13.111 21.171 1.00 94.06 138 ILE A C 1
ATOM 979 O O . ILE A 1 138 ? 2.212 12.227 21.863 1.00 94.06 138 ILE A O 1
ATOM 983 N N . GLU A 1 139 ? 2.417 14.105 20.631 1.00 93.06 139 GLU A N 1
ATOM 984 C CA . GLU A 1 139 ? 3.868 14.281 20.800 1.00 93.06 139 GLU A CA 1
ATOM 985 C C . GLU A 1 139 ? 4.257 14.442 22.268 1.00 93.06 139 GLU A C 1
ATOM 987 O O . GLU A 1 139 ? 5.158 13.751 22.736 1.00 93.06 139 GLU A O 1
ATOM 992 N N . ASP A 1 140 ? 3.517 15.251 23.027 1.00 93.25 140 ASP A N 1
ATOM 993 C CA . ASP A 1 140 ? 3.762 15.450 24.458 1.00 93.25 140 ASP A CA 1
ATOM 994 C C . ASP A 1 140 ? 3.681 14.128 25.245 1.00 93.25 140 ASP A C 1
ATOM 996 O O . ASP A 1 140 ? 4.515 13.848 26.111 1.00 93.25 140 ASP A O 1
ATOM 1000 N N . VAL A 1 141 ? 2.694 13.281 24.928 1.00 93.50 141 VAL A N 1
ATOM 1001 C CA . VAL A 1 141 ? 2.522 11.971 25.579 1.00 93.50 141 VAL A CA 1
ATOM 1002 C C . VAL A 1 141 ? 3.574 10.964 25.107 1.00 93.50 141 VAL A C 1
ATOM 1004 O O . VAL A 1 141 ? 4.049 10.145 25.898 1.00 93.50 141 VAL A O 1
ATOM 1007 N N . GLU A 1 142 ? 3.935 10.990 23.823 1.00 92.88 142 GLU A N 1
ATOM 1008 C CA . GLU A 1 142 ? 5.026 10.184 23.268 1.00 92.88 142 GLU A CA 1
ATOM 1009 C C . GLU A 1 142 ? 6.353 10.495 23.966 1.00 92.88 142 GLU A C 1
ATOM 1011 O O . GLU A 1 142 ? 7.046 9.567 24.390 1.00 92.88 142 GLU A O 1
ATOM 1016 N N . ASP A 1 143 ? 6.665 11.775 24.159 1.00 91.06 143 ASP A N 1
ATOM 1017 C CA . ASP A 1 143 ? 7.881 12.234 24.824 1.00 91.06 143 ASP A CA 1
ATOM 1018 C C . ASP A 1 143 ? 7.883 11.889 26.324 1.00 91.06 143 ASP A C 1
ATOM 1020 O O . ASP A 1 143 ? 8.880 11.366 26.835 1.00 91.06 143 ASP A O 1
ATOM 1024 N N . GLU A 1 144 ? 6.764 12.094 27.033 1.00 92.06 144 GLU A N 1
ATOM 1025 C CA . GLU A 1 144 ? 6.621 11.738 28.457 1.00 92.06 144 GLU A CA 1
ATOM 1026 C C . GLU A 1 144 ? 6.848 10.237 28.699 1.00 92.06 144 GLU A C 1
ATOM 1028 O O . GLU A 1 144 ? 7.449 9.826 29.699 1.00 92.06 144 GLU A O 1
ATOM 1033 N N . HIS A 1 145 ? 6.377 9.401 27.776 1.00 88.25 145 HIS A N 1
ATOM 1034 C CA . HIS A 1 145 ? 6.481 7.949 27.870 1.00 88.25 145 HIS A CA 1
ATOM 1035 C C . HIS A 1 145 ? 7.672 7.354 27.112 1.00 88.25 145 HIS A C 1
ATOM 1037 O O . HIS A 1 145 ? 7.817 6.129 27.094 1.00 88.25 145 HIS A O 1
ATOM 1043 N N . GLN A 1 146 ? 8.556 8.197 26.565 1.00 85.56 146 GLN A N 1
ATOM 1044 C CA . GLN A 1 146 ? 9.741 7.790 25.804 1.00 85.56 146 GLN A CA 1
ATOM 1045 C C . GLN A 1 146 ? 9.397 6.776 24.707 1.00 85.56 146 GLN A C 1
ATOM 1047 O O . GLN A 1 146 ? 10.062 5.744 24.558 1.00 85.56 146 GLN A O 1
ATOM 1052 N N . ALA A 1 147 ? 8.323 7.050 23.965 1.00 80.69 147 ALA A N 1
ATOM 1053 C CA . ALA A 1 147 ? 7.914 6.220 22.849 1.00 80.69 147 ALA A CA 1
ATOM 1054 C C . ALA A 1 147 ? 9.089 6.093 21.864 1.00 80.69 147 ALA A C 1
ATOM 1056 O O . ALA A 1 147 ? 9.726 7.074 21.482 1.00 80.69 147 ALA A O 1
ATOM 1057 N N . GLY A 1 148 ? 9.427 4.854 21.497 1.00 77.25 148 GLY A N 1
ATOM 1058 C CA . GLY A 1 148 ? 10.485 4.591 20.522 1.00 77.25 148 GLY A CA 1
ATOM 1059 C C . GLY A 1 148 ? 10.107 5.078 19.121 1.00 77.25 148 GLY A C 1
ATOM 1060 O O . GLY A 1 148 ? 9.043 5.648 18.905 1.00 77.25 148 GLY A O 1
ATOM 1061 N N . SER A 1 149 ? 10.950 4.800 18.129 1.00 77.88 149 SER A N 1
ATOM 1062 C CA . SER A 1 149 ? 10.580 5.042 16.732 1.00 77.88 149 SER A CA 1
ATOM 1063 C C . SER A 1 149 ? 9.382 4.187 16.323 1.00 77.88 149 SER A C 1
ATOM 1065 O O . SER A 1 149 ? 9.277 3.032 16.740 1.00 77.88 149 SER A O 1
ATOM 1067 N N . PHE A 1 150 ? 8.528 4.721 15.453 1.00 76.94 150 PHE A N 1
ATOM 1068 C CA . PHE A 1 150 ? 7.454 3.947 14.845 1.00 76.94 150 PHE A CA 1
ATOM 1069 C C . PHE A 1 150 ? 7.988 2.696 14.134 1.00 76.94 150 PHE A C 1
ATOM 1071 O O . PHE A 1 150 ? 8.902 2.780 13.310 1.00 76.94 150 PHE A O 1
ATOM 1078 N N . ASP A 1 151 ? 7.394 1.547 14.444 1.00 76.44 151 ASP A N 1
ATOM 1079 C CA . ASP A 1 151 ? 7.719 0.271 13.818 1.00 76.44 151 ASP A CA 1
ATOM 1080 C C . ASP A 1 151 ? 6.798 0.040 12.609 1.00 76.44 151 ASP A C 1
ATOM 1082 O O . ASP A 1 151 ? 5.654 -0.395 12.747 1.00 76.44 151 ASP A O 1
ATOM 1086 N N . GLU A 1 152 ? 7.291 0.362 11.408 1.00 73.81 152 GLU A N 1
ATOM 1087 C CA . GLU A 1 152 ? 6.529 0.178 10.164 1.00 73.81 152 GLU A CA 1
ATOM 1088 C C . GLU A 1 152 ? 6.174 -1.288 9.878 1.00 73.81 152 GLU A C 1
ATOM 1090 O O . GLU A 1 152 ? 5.189 -1.542 9.181 1.00 73.81 152 GLU A O 1
ATOM 1095 N N . ASP A 1 153 ? 6.954 -2.247 10.385 1.00 72.75 153 ASP A N 1
ATOM 1096 C CA . ASP A 1 153 ? 6.739 -3.671 10.126 1.00 72.75 153 ASP A CA 1
ATOM 1097 C C . ASP A 1 153 ? 5.714 -4.284 11.096 1.00 72.75 153 ASP A C 1
ATOM 1099 O O . ASP A 1 153 ? 5.054 -5.270 10.747 1.00 72.75 153 ASP A O 1
ATOM 1103 N N . ALA A 1 154 ? 5.529 -3.688 12.279 1.00 71.19 154 ALA A N 1
ATOM 1104 C CA . ALA A 1 154 ? 4.520 -4.115 13.249 1.00 71.19 154 ALA A CA 1
ATOM 1105 C C . ALA A 1 154 ? 3.085 -3.735 12.847 1.00 71.19 154 ALA A C 1
ATOM 1107 O O . ALA A 1 154 ? 2.141 -4.449 13.192 1.00 71.19 154 ALA A O 1
ATOM 1108 N N . HIS A 1 155 ? 2.905 -2.632 12.115 1.00 77.00 155 HIS A N 1
ATOM 1109 C CA . HIS A 1 155 ? 1.587 -2.046 11.867 1.00 77.00 155 HIS A CA 1
ATOM 1110 C C . HIS A 1 155 ? 1.074 -2.267 10.440 1.00 77.00 155 HIS A C 1
ATOM 1112 O O . HIS A 1 155 ? 1.812 -2.293 9.452 1.00 77.00 155 HIS A O 1
ATOM 1118 N N . ALA A 1 156 ? -0.247 -2.411 10.298 1.00 70.44 156 ALA A N 1
ATOM 1119 C CA . ALA A 1 156 ? -0.863 -2.479 8.979 1.00 70.44 156 ALA A CA 1
ATOM 1120 C C . ALA A 1 156 ? -0.705 -1.144 8.239 1.00 70.44 156 ALA A C 1
ATOM 1122 O O . ALA A 1 156 ? -1.022 -0.081 8.769 1.00 70.44 156 ALA A O 1
ATOM 1123 N N . ARG A 1 157 ? -0.267 -1.205 6.974 1.00 71.12 157 ARG A N 1
ATOM 1124 C CA . ARG A 1 157 ? -0.103 0.002 6.162 1.00 71.12 157 ARG A CA 1
ATOM 1125 C C . ARG A 1 157 ? -1.438 0.710 5.965 1.00 71.12 157 ARG A C 1
ATOM 1127 O O . ARG A 1 157 ? -2.433 0.091 5.590 1.00 71.12 157 ARG A O 1
ATOM 1134 N N . TRP A 1 158 ? -1.438 2.018 6.162 1.00 69.31 158 TRP A N 1
ATOM 1135 C CA . TRP A 1 158 ? -2.654 2.801 6.050 1.00 69.31 158 TRP A CA 1
ATOM 1136 C C . TRP A 1 158 ? -3.110 2.967 4.579 1.00 69.31 158 TRP A C 1
ATOM 1138 O O . TRP A 1 158 ? -2.274 2.984 3.661 1.00 69.31 158 TRP A O 1
ATOM 1148 N N . PRO A 1 159 ? -4.428 3.034 4.296 1.00 68.12 159 PRO A N 1
ATOM 1149 C CA . PRO A 1 159 ? -4.960 3.310 2.958 1.00 68.12 159 PRO A CA 1
ATOM 1150 C C . PRO A 1 159 ? -4.561 4.662 2.380 1.00 68.12 159 PRO A C 1
ATOM 1152 O O . PRO A 1 159 ? -4.425 4.771 1.159 1.00 68.12 159 PRO A O 1
ATOM 1155 N N . ASP A 1 160 ? -4.363 5.659 3.241 1.00 69.25 160 ASP A N 1
ATOM 1156 C CA . ASP A 1 160 ? -4.052 7.018 2.826 1.00 69.25 160 ASP A CA 1
ATOM 1157 C C . ASP A 1 160 ? -2.587 7.376 3.104 1.00 69.25 160 ASP A C 1
ATOM 1159 O O . ASP A 1 160 ? -2.213 7.697 4.225 1.00 69.25 160 ASP A O 1
ATOM 1163 N N . ASP A 1 161 ? -1.750 7.257 2.073 1.00 71.00 161 ASP A N 1
ATOM 1164 C CA . ASP A 1 161 ? -0.316 7.556 2.122 1.00 71.00 161 ASP A CA 1
ATOM 1165 C C . ASP A 1 161 ? -0.024 8.662 1.089 1.00 71.00 161 ASP A C 1
ATOM 1167 O O . ASP A 1 161 ? 0.161 8.395 -0.107 1.00 71.00 161 ASP A O 1
ATOM 1171 N N . ASP A 1 162 ? -0.064 9.923 1.539 1.00 75.19 162 ASP A N 1
ATOM 1172 C CA . ASP A 1 162 ? 0.198 11.108 0.703 1.00 75.19 162 ASP A CA 1
ATOM 1173 C C . ASP A 1 162 ? 1.601 11.100 0.117 1.00 75.19 162 ASP A C 1
ATOM 1175 O O . ASP A 1 162 ? 1.794 11.464 -1.050 1.00 75.19 162 ASP A O 1
ATOM 1179 N N . MET A 1 163 ? 2.564 10.576 0.870 1.00 75.06 163 MET A N 1
ATOM 1180 C CA . MET A 1 163 ? 3.923 10.399 0.390 1.00 75.06 163 MET A CA 1
ATOM 1181 C C . MET A 1 163 ? 3.974 9.386 -0.763 1.00 75.06 163 MET A C 1
ATOM 1183 O O . MET A 1 163 ? 4.644 9.640 -1.767 1.00 75.06 163 MET A O 1
ATOM 1187 N N . ALA A 1 164 ? 3.240 8.272 -0.693 1.00 79.56 164 ALA A N 1
ATOM 1188 C CA . ALA A 1 164 ? 3.170 7.301 -1.785 1.00 79.56 164 ALA A CA 1
ATOM 1189 C C . ALA A 1 164 ? 2.518 7.881 -3.048 1.00 79.56 164 ALA A C 1
ATOM 1191 O O . ALA A 1 164 ? 3.013 7.637 -4.156 1.00 79.56 164 ALA A O 1
ATOM 1192 N N . TRP A 1 165 ? 1.450 8.673 -2.902 1.00 83.88 165 TRP A N 1
ATOM 1193 C CA . TRP A 1 165 ? 0.831 9.372 -4.030 1.00 83.88 165 TRP A CA 1
ATOM 1194 C C . TRP A 1 165 ? 1.804 10.370 -4.668 1.00 83.88 165 TRP A C 1
ATOM 1196 O O . TRP A 1 165 ? 2.048 10.314 -5.877 1.00 83.88 165 TRP A O 1
ATOM 1206 N N . ALA A 1 166 ? 2.404 11.249 -3.858 1.00 81.12 166 ALA A N 1
ATOM 1207 C CA . ALA A 1 166 ? 3.348 12.264 -4.317 1.00 81.12 166 ALA A CA 1
ATOM 1208 C C . ALA A 1 166 ? 4.576 11.639 -4.995 1.00 81.12 166 ALA A C 1
ATOM 1210 O O . ALA A 1 166 ? 4.993 12.096 -6.063 1.00 81.12 166 ALA A O 1
ATOM 1211 N N . ALA A 1 167 ? 5.120 10.559 -4.430 1.00 80.38 167 ALA A N 1
ATOM 1212 C CA . ALA A 1 167 ? 6.235 9.816 -5.006 1.00 80.38 167 ALA A CA 1
ATOM 1213 C C . ALA A 1 167 ? 5.876 9.193 -6.365 1.00 80.38 167 ALA A C 1
ATOM 1215 O O . ALA A 1 167 ? 6.622 9.350 -7.336 1.00 80.38 167 ALA A O 1
ATOM 1216 N N . ALA A 1 168 ? 4.727 8.514 -6.465 1.00 85.56 168 ALA A N 1
ATOM 1217 C CA . ALA A 1 168 ? 4.285 7.889 -7.710 1.00 85.56 168 ALA A CA 1
ATOM 1218 C C . ALA A 1 168 ? 4.001 8.930 -8.807 1.00 85.56 168 ALA A C 1
ATOM 1220 O O . ALA A 1 168 ? 4.455 8.758 -9.941 1.00 85.56 168 ALA A O 1
ATOM 1221 N N . ALA A 1 169 ? 3.326 10.031 -8.462 1.00 84.50 169 ALA A N 1
ATOM 1222 C CA . ALA A 1 169 ? 3.035 11.132 -9.378 1.00 84.50 169 ALA A CA 1
ATOM 1223 C C . ALA A 1 169 ? 4.307 11.850 -9.850 1.00 84.50 169 ALA A C 1
ATOM 1225 O O . ALA A 1 169 ? 4.446 12.152 -11.036 1.00 84.50 169 ALA A O 1
ATOM 1226 N N . SER A 1 170 ? 5.263 12.078 -8.947 1.00 80.00 170 SER A N 1
ATOM 1227 C CA . SER A 1 170 ? 6.533 12.727 -9.287 1.00 80.00 170 SER A CA 1
ATOM 1228 C C . SER A 1 170 ? 7.366 11.883 -10.245 1.00 80.00 170 SER A C 1
ATOM 1230 O O . SER A 1 170 ? 7.934 12.412 -11.200 1.00 80.00 170 SER A O 1
ATOM 1232 N N . VAL A 1 171 ? 7.411 10.566 -10.032 1.00 83.38 171 VAL A N 1
ATOM 1233 C CA . VAL A 1 171 ? 8.131 9.672 -10.944 1.00 83.38 171 VAL A CA 1
ATOM 1234 C C . VAL A 1 171 ? 7.423 9.591 -12.294 1.00 83.38 171 VAL A C 1
ATOM 1236 O O . VAL A 1 171 ? 8.094 9.688 -13.312 1.00 83.38 171 VAL A O 1
ATOM 1239 N N . LEU A 1 172 ? 6.088 9.514 -12.326 1.00 86.81 172 LEU A N 1
ATOM 1240 C CA . LEU A 1 172 ? 5.337 9.562 -13.584 1.00 86.81 172 LEU A CA 1
ATOM 1241 C C . LEU A 1 172 ? 5.642 10.841 -14.380 1.00 86.81 172 LEU A C 1
ATOM 1243 O O . LEU A 1 172 ? 5.858 10.794 -15.590 1.00 86.81 172 LEU A O 1
ATOM 1247 N N . ALA A 1 173 ? 5.691 11.991 -13.703 1.00 80.19 173 ALA A N 1
ATOM 1248 C CA . ALA A 1 173 ? 6.061 13.253 -14.336 1.00 80.19 173 ALA A CA 1
ATOM 1249 C C . ALA A 1 173 ? 7.492 13.211 -14.901 1.00 80.19 173 ALA A C 1
ATOM 1251 O O . ALA A 1 173 ? 7.733 13.715 -16.001 1.00 80.19 173 ALA A O 1
ATOM 1252 N N . ALA A 1 174 ? 8.428 12.584 -14.180 1.00 79.06 174 ALA A N 1
ATOM 1253 C CA . ALA A 1 174 ? 9.796 12.383 -14.645 1.00 79.06 174 ALA A CA 1
ATOM 1254 C C . ALA A 1 174 ? 9.872 11.445 -15.860 1.00 79.06 174 ALA A C 1
ATOM 1256 O O . ALA A 1 174 ? 10.580 11.771 -16.812 1.00 79.06 174 ALA A O 1
ATOM 1257 N N . ASP A 1 175 ? 9.113 10.346 -15.879 1.00 83.31 175 ASP A N 1
ATOM 1258 C CA . ASP A 1 175 ? 9.043 9.420 -17.015 1.00 83.31 175 ASP A CA 1
ATOM 1259 C C . ASP A 1 175 ? 8.512 10.130 -18.269 1.00 83.31 175 ASP A C 1
ATOM 1261 O O . ASP A 1 175 ? 9.130 10.072 -19.334 1.00 83.31 175 ASP A O 1
ATOM 1265 N N . CYS A 1 176 ? 7.423 10.894 -18.142 1.00 81.94 176 CYS A N 1
ATOM 1266 C CA . CYS A 1 176 ? 6.876 11.702 -19.236 1.00 81.94 176 CYS A CA 1
ATOM 1267 C C . CYS A 1 176 ? 7.891 12.730 -19.762 1.00 81.94 176 CYS A C 1
ATOM 1269 O O . CYS A 1 176 ? 8.068 12.873 -20.974 1.00 81.94 176 CYS A O 1
ATOM 1271 N N . ALA A 1 177 ? 8.594 13.430 -18.866 1.00 77.12 177 ALA A N 1
ATOM 1272 C CA . ALA A 1 177 ? 9.637 14.375 -19.257 1.00 77.12 177 ALA A CA 1
ATOM 1273 C C . ALA A 1 177 ? 10.817 13.679 -19.953 1.00 77.12 177 ALA A C 1
ATOM 1275 O O . ALA A 1 177 ? 11.338 14.189 -20.948 1.00 77.12 177 ALA A O 1
ATOM 1276 N N . ALA A 1 178 ? 11.209 12.496 -19.477 1.00 75.75 178 ALA A N 1
ATOM 1277 C CA . ALA A 1 178 ? 12.254 11.684 -20.083 1.00 75.75 178 ALA A CA 1
ATOM 1278 C C . ALA A 1 178 ? 11.863 11.192 -21.485 1.00 75.75 178 ALA A C 1
ATOM 1280 O O . ALA A 1 178 ? 12.719 11.171 -22.369 1.00 75.75 178 ALA A O 1
ATOM 1281 N N . VAL A 1 179 ? 10.586 10.866 -21.732 1.00 81.44 179 VAL A N 1
ATOM 1282 C CA . VAL A 1 179 ? 10.087 10.521 -23.077 1.00 81.44 179 VAL A CA 1
ATOM 1283 C C . VAL A 1 179 ? 10.244 11.707 -24.025 1.00 81.44 179 VAL A C 1
ATOM 1285 O O . VAL A 1 179 ? 10.786 11.550 -25.120 1.00 81.44 179 VAL A O 1
ATOM 1288 N N . VAL A 1 180 ? 9.829 12.904 -23.602 1.00 78.31 180 VAL A N 1
ATOM 1289 C CA . VAL A 1 180 ? 9.977 14.127 -24.408 1.00 78.31 180 VAL A CA 1
ATOM 1290 C C . VAL A 1 180 ? 11.452 14.413 -24.697 1.00 78.31 180 VAL A C 1
ATOM 1292 O O . VAL A 1 180 ? 11.807 14.704 -25.841 1.00 78.31 180 VAL A O 1
ATOM 1295 N N . ALA A 1 181 ? 12.325 14.275 -23.695 1.00 74.88 181 ALA A N 1
ATOM 1296 C CA . ALA A 1 181 ? 13.766 14.445 -23.857 1.00 74.88 181 ALA A CA 1
ATOM 1297 C C . ALA A 1 181 ? 14.363 13.414 -24.831 1.00 74.88 181 ALA A C 1
ATOM 1299 O O . ALA A 1 181 ? 15.132 13.788 -25.714 1.00 74.88 181 ALA A O 1
ATOM 1300 N N . ALA A 1 182 ? 13.966 12.142 -24.730 1.00 76.94 182 ALA A N 1
ATOM 1301 C CA . ALA A 1 182 ? 14.407 11.074 -25.624 1.00 76.94 182 ALA A CA 1
ATOM 1302 C C . ALA A 1 182 ? 14.002 11.334 -27.084 1.00 76.94 182 ALA A C 1
ATOM 1304 O O . ALA A 1 182 ? 14.827 11.198 -27.989 1.00 76.94 182 ALA A O 1
ATOM 1305 N N . VAL A 1 183 ? 12.749 11.738 -27.321 1.00 79.44 183 VAL A N 1
ATOM 1306 C CA . VAL A 1 183 ? 12.242 12.077 -28.661 1.00 79.44 183 VAL A CA 1
ATOM 1307 C C . VAL A 1 183 ? 12.956 13.306 -29.218 1.00 79.44 183 VAL A C 1
ATOM 1309 O O . VAL A 1 183 ? 13.389 13.294 -30.368 1.00 79.44 183 VAL A O 1
ATOM 1312 N N . THR A 1 184 ? 13.145 14.339 -28.395 1.00 75.62 184 THR A N 1
ATOM 1313 C CA . THR A 1 184 ? 13.861 15.561 -28.787 1.00 75.62 184 THR A CA 1
ATOM 1314 C C . THR A 1 184 ? 15.319 15.259 -29.125 1.00 75.62 184 THR A C 1
ATOM 1316 O O . THR A 1 184 ? 15.812 15.710 -30.151 1.00 75.62 184 THR A O 1
ATOM 1319 N N . GLY A 1 185 ? 16.001 14.445 -28.315 1.00 75.56 185 GLY A N 1
ATOM 1320 C CA . GLY A 1 185 ? 17.379 14.027 -28.569 1.00 75.56 185 GLY A CA 1
ATOM 1321 C C . GLY A 1 185 ? 17.531 13.255 -29.878 1.00 75.56 185 GLY A C 1
ATOM 1322 O O . GLY A 1 185 ? 18.472 13.519 -30.623 1.00 75.56 185 GLY A O 1
ATOM 1323 N N . ARG A 1 186 ? 16.571 12.378 -30.206 1.00 82.25 186 ARG A N 1
ATOM 1324 C CA . ARG A 1 186 ? 16.518 11.701 -31.513 1.00 82.25 186 ARG A CA 1
ATOM 1325 C C . ARG A 1 186 ? 16.287 12.682 -32.660 1.00 82.25 186 ARG A C 1
ATOM 1327 O O . ARG A 1 186 ? 16.957 12.578 -33.681 1.00 82.25 186 ARG A O 1
ATOM 1334 N N . LEU A 1 187 ? 15.366 13.632 -32.489 1.00 83.50 187 LEU A N 1
ATOM 1335 C CA . LEU A 1 187 ? 15.042 14.639 -33.504 1.00 83.50 187 LEU A CA 1
ATOM 1336 C C . LEU A 1 187 ? 16.226 15.576 -33.784 1.00 83.50 187 LEU A C 1
ATOM 1338 O O . LEU A 1 187 ? 16.452 15.964 -34.925 1.00 83.50 187 LEU A O 1
ATOM 1342 N N . LEU A 1 188 ? 16.995 15.903 -32.744 1.00 82.44 188 LEU A N 1
ATOM 1343 C CA . LEU A 1 188 ? 18.210 16.716 -32.817 1.00 82.44 188 LEU A CA 1
ATOM 1344 C C . LEU A 1 188 ? 19.474 15.901 -33.142 1.00 82.44 188 LEU A C 1
ATOM 1346 O O . LEU A 1 188 ? 20.563 16.467 -33.157 1.00 82.44 188 LEU A O 1
ATOM 1350 N N . VAL A 1 189 ? 19.349 14.590 -33.390 1.00 82.88 189 VAL A N 1
ATOM 1351 C CA . VAL A 1 189 ? 20.464 13.683 -33.729 1.00 82.88 189 VAL A CA 1
ATOM 1352 C C . VAL A 1 189 ? 21.600 13.741 -32.690 1.00 82.88 189 VAL A C 1
ATOM 1354 O O . VAL A 1 189 ? 22.785 13.647 -33.006 1.00 82.88 189 VAL A O 1
ATOM 1357 N N . LEU A 1 190 ? 21.245 13.909 -31.414 1.00 77.88 190 LEU A N 1
ATOM 1358 C CA . LEU A 1 190 ? 22.215 13.908 -30.322 1.00 77.88 190 LEU A CA 1
ATOM 1359 C C . LEU A 1 190 ? 22.721 12.480 -30.066 1.00 77.88 190 LEU A C 1
ATOM 1361 O O . LEU A 1 190 ? 21.925 11.536 -30.121 1.00 77.88 190 LEU A O 1
ATOM 1365 N N . PRO A 1 191 ? 24.013 12.296 -29.737 1.00 73.81 191 PRO A N 1
ATOM 1366 C CA . PRO A 1 191 ? 24.538 10.978 -29.404 1.00 73.81 191 PRO A CA 1
ATOM 1367 C C . PRO A 1 191 ? 23.875 10.448 -28.116 1.00 73.81 191 PRO A C 1
ATOM 1369 O O . PRO A 1 191 ? 23.796 11.186 -27.128 1.00 73.81 191 PRO A O 1
ATOM 1372 N N . PRO A 1 192 ? 23.387 9.192 -28.090 1.00 75.38 192 PRO A N 1
ATOM 1373 C CA . PRO A 1 192 ? 22.815 8.600 -26.885 1.00 75.38 192 PRO A CA 1
ATOM 1374 C C . PRO A 1 192 ? 23.902 8.307 -25.844 1.00 75.38 192 PRO A C 1
ATOM 1376 O O . PRO A 1 192 ? 25.077 8.130 -26.176 1.00 75.38 192 PRO A O 1
ATOM 1379 N N . LEU A 1 193 ? 23.504 8.200 -24.572 1.00 66.88 193 LEU A N 1
ATOM 1380 C CA . LEU A 1 193 ? 24.406 7.726 -23.521 1.00 66.88 193 LEU A CA 1
ATOM 1381 C C . LEU A 1 193 ? 25.001 6.345 -23.855 1.00 66.88 193 LEU A C 1
ATOM 1383 O O . LEU A 1 193 ? 24.271 5.471 -24.337 1.00 66.88 193 LEU A O 1
ATOM 1387 N N . PRO A 1 194 ? 26.280 6.099 -23.507 1.00 66.75 194 PRO A N 1
ATOM 1388 C CA . PRO A 1 194 ? 26.895 4.785 -23.649 1.00 66.75 194 PRO A CA 1
ATOM 1389 C C . PRO A 1 194 ? 26.113 3.686 -22.910 1.00 66.75 194 PRO A C 1
ATOM 1391 O O . PRO A 1 194 ? 25.775 3.822 -21.730 1.00 66.75 194 PRO A O 1
ATOM 1394 N N . THR A 1 195 ? 25.895 2.557 -23.588 1.00 63.38 195 THR A N 1
ATOM 1395 C CA . THR A 1 195 ? 25.182 1.364 -23.101 1.00 63.38 195 THR A CA 1
ATOM 1396 C C . THR A 1 195 ? 25.570 0.860 -21.699 1.00 63.38 195 THR A C 1
ATOM 1398 O O . THR A 1 195 ? 24.655 0.530 -20.942 1.00 63.38 195 THR A O 1
ATOM 1401 N N . PRO A 1 196 ? 26.849 0.828 -21.264 1.00 57.81 196 PRO A N 1
ATOM 1402 C CA . PRO A 1 196 ? 27.190 0.309 -19.933 1.00 57.81 196 PRO A CA 1
ATOM 1403 C C . PRO A 1 196 ? 26.569 1.107 -18.774 1.00 57.81 196 PRO A C 1
ATOM 1405 O O . PRO A 1 196 ? 26.223 0.524 -17.747 1.00 57.81 196 PRO A O 1
ATOM 1408 N N . VAL A 1 197 ? 26.344 2.417 -18.943 1.00 60.00 197 VAL A N 1
ATOM 1409 C CA . VAL A 1 197 ? 25.653 3.247 -17.934 1.00 60.00 197 VAL A CA 1
ATOM 1410 C C . VAL A 1 197 ? 24.167 2.883 -17.858 1.00 60.00 197 VAL A C 1
ATOM 1412 O O . VAL A 1 197 ? 23.580 2.861 -16.776 1.00 60.00 197 VAL A O 1
ATOM 1415 N N . ARG A 1 198 ? 23.565 2.535 -19.002 1.00 59.25 198 ARG A N 1
ATOM 1416 C CA . ARG A 1 198 ? 22.165 2.098 -19.086 1.00 59.25 198 ARG A CA 1
ATOM 1417 C C . ARG A 1 198 ? 21.940 0.735 -18.441 1.00 59.25 198 ARG A C 1
ATOM 1419 O O . ARG A 1 198 ? 20.961 0.547 -17.720 1.00 59.25 198 ARG A O 1
ATOM 1426 N N . ALA A 1 199 ? 22.880 -0.178 -18.656 1.00 60.12 199 ALA A N 1
ATOM 1427 C CA . ALA A 1 199 ? 22.862 -1.516 -18.086 1.00 60.12 199 ALA A CA 1
ATOM 1428 C C . ALA A 1 199 ? 22.912 -1.492 -16.551 1.00 60.12 199 ALA A C 1
ATOM 1430 O O . ALA A 1 199 ? 22.130 -2.182 -15.903 1.00 60.12 199 ALA A O 1
ATOM 1431 N N . ALA A 1 200 ? 23.777 -0.657 -15.962 1.00 61.53 200 ALA A N 1
ATOM 1432 C CA . ALA A 1 200 ? 23.978 -0.607 -14.512 1.00 61.53 200 ALA A CA 1
ATOM 1433 C C . ALA A 1 200 ? 22.696 -0.252 -13.731 1.00 61.53 200 ALA A C 1
ATOM 1435 O O . ALA A 1 200 ? 22.368 -0.905 -12.738 1.00 61.53 200 ALA A O 1
ATOM 1436 N N . VAL A 1 201 ? 21.932 0.743 -14.192 1.00 60.97 201 VAL A N 1
ATOM 1437 C CA . VAL A 1 201 ? 20.680 1.154 -13.528 1.00 60.97 201 VAL A CA 1
ATOM 1438 C C . VAL A 1 201 ? 19.571 0.122 -13.711 1.00 60.97 201 VAL A C 1
ATOM 1440 O O . VAL A 1 201 ? 18.877 -0.199 -12.748 1.00 60.97 201 VAL A O 1
ATOM 1443 N N . SER A 1 202 ? 19.440 -0.465 -14.904 1.00 61.56 202 SER A N 1
ATOM 1444 C CA . SER A 1 202 ? 18.437 -1.510 -15.130 1.00 61.56 202 SER A CA 1
ATOM 1445 C C . SER A 1 202 ? 18.728 -2.786 -14.342 1.00 61.56 202 SER A C 1
ATOM 1447 O O . SER A 1 202 ? 17.790 -3.420 -13.871 1.00 61.56 202 SER A O 1
ATOM 1449 N N . VAL A 1 203 ? 20.001 -3.162 -14.177 1.00 61.22 203 VAL A N 1
ATOM 1450 C CA . VAL A 1 203 ? 20.401 -4.297 -13.327 1.00 61.22 203 VAL A CA 1
ATOM 1451 C C . VAL A 1 203 ? 20.071 -4.016 -11.866 1.00 61.22 203 VAL A C 1
ATOM 1453 O O . VAL A 1 203 ? 19.596 -4.906 -11.172 1.00 61.22 203 VAL A O 1
ATOM 1456 N N . THR A 1 204 ? 20.265 -2.780 -11.408 1.00 61.47 204 THR A N 1
ATOM 1457 C CA . THR A 1 204 ? 20.013 -2.405 -10.009 1.00 61.47 204 THR A CA 1
ATOM 1458 C C . THR A 1 204 ? 18.521 -2.455 -9.659 1.00 61.47 204 THR A C 1
ATOM 1460 O O . THR A 1 204 ? 18.168 -2.972 -8.605 1.00 61.47 204 THR A O 1
ATOM 1463 N N . ASP A 1 205 ? 17.632 -1.974 -10.539 1.00 63.25 205 ASP A N 1
ATOM 1464 C CA . ASP A 1 205 ? 16.171 -2.070 -10.331 1.00 63.25 205 ASP A CA 1
ATOM 1465 C C . ASP A 1 205 ? 15.637 -3.507 -10.496 1.00 63.25 205 ASP A C 1
ATOM 1467 O O . ASP A 1 205 ? 14.621 -3.882 -9.907 1.00 63.25 205 ASP A O 1
ATOM 1471 N N . ALA A 1 206 ? 16.322 -4.330 -11.291 1.00 59.81 206 ALA A N 1
ATOM 1472 C CA . ALA A 1 206 ? 15.920 -5.705 -11.557 1.00 59.81 206 ALA A CA 1
ATOM 1473 C C . ALA A 1 206 ? 16.417 -6.731 -10.537 1.00 59.81 206 ALA A C 1
ATOM 1475 O O . ALA A 1 206 ? 15.758 -7.753 -10.350 1.00 59.81 206 ALA A O 1
ATOM 1476 N N . ALA A 1 207 ? 17.579 -6.494 -9.925 1.00 62.47 207 ALA A N 1
ATOM 1477 C CA . ALA A 1 207 ? 18.203 -7.430 -9.004 1.00 62.47 207 ALA A CA 1
ATOM 1478 C C . ALA A 1 207 ? 17.560 -7.307 -7.608 1.00 62.47 207 ALA A C 1
ATOM 1480 O O . ALA A 1 207 ? 17.725 -6.276 -6.943 1.00 62.47 207 ALA A O 1
ATOM 1481 N N . PRO A 1 208 ? 16.860 -8.347 -7.123 1.00 65.19 208 PRO A N 1
ATOM 1482 C CA . PRO A 1 208 ? 16.098 -8.277 -5.876 1.00 65.19 208 PRO A CA 1
ATOM 1483 C C . PRO A 1 208 ? 16.985 -7.982 -4.657 1.00 65.19 208 PRO A C 1
ATOM 1485 O O . PRO A 1 208 ? 16.592 -7.209 -3.786 1.00 65.19 208 PRO A O 1
ATOM 1488 N N . HIS A 1 209 ? 18.211 -8.511 -4.627 1.00 67.00 209 HIS A N 1
ATOM 1489 C CA . HIS A 1 209 ? 19.169 -8.304 -3.537 1.00 67.00 209 HIS A CA 1
ATOM 1490 C C . HIS A 1 209 ? 19.668 -6.852 -3.431 1.00 67.00 209 HIS A C 1
ATOM 1492 O O . HIS A 1 209 ? 19.775 -6.305 -2.334 1.00 67.00 209 HIS A O 1
ATOM 1498 N N . LEU A 1 210 ? 19.948 -6.207 -4.569 1.00 67.25 210 LEU A N 1
ATOM 1499 C CA . LEU A 1 210 ? 20.405 -4.812 -4.600 1.00 67.25 210 LEU A CA 1
ATOM 1500 C C . LEU A 1 210 ? 19.283 -3.866 -4.192 1.00 67.25 210 LEU A C 1
ATOM 1502 O O . LEU A 1 210 ? 19.486 -2.941 -3.408 1.00 67.25 210 LEU A O 1
ATOM 1506 N N . ARG A 1 211 ? 18.078 -4.143 -4.686 1.00 70.19 211 ARG A N 1
ATOM 1507 C CA . ARG A 1 211 ? 16.883 -3.403 -4.319 1.00 70.19 211 ARG A CA 1
ATOM 1508 C C . ARG A 1 211 ? 16.581 -3.516 -2.823 1.00 70.19 211 ARG A C 1
ATOM 1510 O O . ARG A 1 211 ? 16.350 -2.489 -2.193 1.00 70.19 211 ARG A O 1
ATOM 1517 N N . ALA A 1 212 ? 16.661 -4.716 -2.245 1.00 71.56 212 ALA A N 1
ATOM 1518 C CA . ALA A 1 212 ? 16.460 -4.929 -0.810 1.00 71.56 212 ALA A CA 1
ATOM 1519 C C . ALA A 1 212 ? 17.451 -4.122 0.049 1.00 71.56 212 ALA A C 1
ATOM 1521 O O . ALA A 1 212 ? 17.061 -3.547 1.062 1.00 71.56 212 ALA A O 1
ATOM 1522 N N . ALA A 1 213 ? 18.713 -4.006 -0.381 1.00 74.75 213 ALA A N 1
ATOM 1523 C CA . ALA A 1 213 ? 19.706 -3.190 0.318 1.00 74.75 213 ALA A CA 1
ATOM 1524 C C . ALA A 1 213 ? 19.361 -1.688 0.299 1.00 74.75 213 ALA A C 1
ATOM 1526 O O . ALA A 1 213 ? 19.525 -1.005 1.307 1.00 74.75 213 ALA A O 1
ATOM 1527 N N . VAL A 1 214 ? 18.850 -1.173 -0.826 1.00 73.19 214 VAL A N 1
ATOM 1528 C CA . VAL A 1 214 ? 18.393 0.225 -0.937 1.00 73.19 214 VAL A CA 1
ATOM 1529 C C . VAL A 1 214 ? 17.136 0.457 -0.093 1.00 73.19 214 VAL A C 1
ATOM 1531 O O . VAL A 1 214 ? 17.045 1.465 0.609 1.00 73.19 214 VAL A O 1
ATOM 1534 N N . GLU A 1 215 ? 16.187 -0.481 -0.122 1.00 76.69 215 GLU A N 1
ATOM 1535 C CA . GLU A 1 215 ? 14.957 -0.429 0.678 1.00 76.69 215 GLU A CA 1
ATOM 1536 C C . GLU A 1 215 ? 15.245 -0.452 2.186 1.00 76.69 215 GLU A C 1
ATOM 1538 O O . GLU A 1 215 ? 14.593 0.279 2.923 1.00 76.69 215 GLU A O 1
ATOM 1543 N N . HIS A 1 216 ? 16.251 -1.204 2.646 1.00 76.06 216 HIS A N 1
ATOM 1544 C CA . HIS A 1 216 ? 16.633 -1.254 4.064 1.00 76.06 216 HIS A CA 1
ATOM 1545 C C . HIS A 1 216 ? 17.177 0.089 4.585 1.00 76.06 216 HIS A C 1
ATOM 1547 O O . HIS A 1 216 ? 17.077 0.386 5.773 1.00 76.06 216 HIS A O 1
ATOM 1553 N N . VAL A 1 217 ? 17.789 0.904 3.722 1.00 70.44 217 VAL A N 1
ATOM 1554 C CA . VAL A 1 217 ? 18.386 2.189 4.127 1.00 70.44 217 VAL A CA 1
ATOM 1555 C C . VAL A 1 217 ? 17.401 3.345 3.972 1.00 70.44 217 VAL A C 1
ATOM 1557 O O . VAL A 1 217 ? 17.369 4.242 4.808 1.00 70.44 217 VAL A O 1
ATOM 1560 N N . LEU A 1 218 ? 16.622 3.353 2.889 1.00 66.38 218 LEU A N 1
ATOM 1561 C CA . LEU A 1 218 ? 15.760 4.482 2.526 1.00 66.38 218 LEU A CA 1
ATOM 1562 C C . LEU A 1 218 ? 14.282 4.258 2.866 1.00 66.38 218 LEU A C 1
ATOM 1564 O O . LEU A 1 218 ? 13.502 5.206 2.801 1.00 66.38 218 LEU A O 1
ATOM 1568 N N . GLY A 1 219 ? 13.880 3.029 3.179 1.00 71.50 219 GLY A N 1
ATOM 1569 C CA . GLY A 1 219 ? 12.479 2.621 3.191 1.00 71.50 219 GLY A CA 1
ATOM 1570 C C . GLY A 1 219 ? 11.945 2.362 1.778 1.00 71.50 219 GLY A C 1
ATOM 1571 O O . GLY A 1 219 ? 12.466 2.855 0.770 1.00 71.50 219 GLY A O 1
ATOM 1572 N N . ARG A 1 220 ? 10.867 1.574 1.685 1.00 72.31 220 ARG A N 1
ATOM 1573 C CA . ARG A 1 220 ? 10.330 1.082 0.401 1.00 72.31 220 ARG A CA 1
ATOM 1574 C C . ARG A 1 220 ? 9.891 2.200 -0.543 1.00 72.31 220 ARG A C 1
ATOM 1576 O O . ARG A 1 220 ? 10.252 2.173 -1.716 1.00 72.31 220 ARG A O 1
ATOM 1583 N N . THR A 1 221 ? 9.135 3.186 -0.052 1.00 73.50 221 THR A N 1
ATOM 1584 C CA . THR A 1 221 ? 8.572 4.263 -0.891 1.00 73.50 221 THR A CA 1
ATOM 1585 C C . THR A 1 221 ? 9.664 5.147 -1.491 1.00 73.50 221 THR A C 1
ATOM 1587 O O . THR A 1 221 ? 9.655 5.423 -2.692 1.00 73.50 221 THR A O 1
ATOM 1590 N N . ARG A 1 222 ? 10.639 5.561 -0.672 1.00 74.50 222 ARG A N 1
ATOM 1591 C CA . ARG A 1 222 ? 11.740 6.433 -1.105 1.00 74.50 222 ARG A CA 1
ATOM 1592 C C . ARG A 1 222 ? 12.703 5.693 -2.031 1.00 74.50 222 ARG A C 1
ATOM 1594 O O . ARG A 1 222 ? 13.094 6.251 -3.054 1.00 74.50 222 ARG A O 1
ATOM 1601 N N . ALA A 1 223 ? 13.019 4.429 -1.733 1.00 75.19 223 ALA A N 1
ATOM 1602 C CA . ALA A 1 223 ? 13.790 3.568 -2.630 1.00 75.19 223 ALA A CA 1
ATOM 1603 C C . ALA A 1 223 ? 13.110 3.433 -4.003 1.00 75.19 223 ALA A C 1
ATOM 1605 O O . ALA A 1 223 ? 13.757 3.605 -5.036 1.00 75.19 223 ALA A O 1
ATOM 1606 N N . ASP A 1 224 ? 11.793 3.207 -4.028 1.00 80.31 224 ASP A N 1
ATOM 1607 C CA . ASP A 1 224 ? 11.017 3.126 -5.266 1.00 80.31 224 ASP A CA 1
ATOM 1608 C C . ASP A 1 224 ? 11.017 4.423 -6.076 1.00 80.31 224 ASP A C 1
ATOM 1610 O O . ASP A 1 224 ? 11.055 4.382 -7.312 1.00 80.31 224 ASP A O 1
ATOM 1614 N N . ALA A 1 225 ? 10.938 5.570 -5.400 1.00 77.62 225 ALA A N 1
ATOM 1615 C CA . ALA A 1 225 ? 10.999 6.874 -6.045 1.00 77.62 225 ALA A CA 1
ATOM 1616 C C . ALA A 1 225 ? 12.388 7.130 -6.640 1.00 77.62 225 ALA A C 1
ATOM 1618 O O . ALA A 1 225 ? 12.497 7.480 -7.814 1.00 77.62 225 ALA A O 1
ATOM 1619 N N . LEU A 1 226 ? 13.443 6.888 -5.858 1.00 79.38 226 LEU A N 1
ATOM 1620 C CA . LEU A 1 226 ? 14.832 7.081 -6.269 1.00 79.38 226 LEU A CA 1
ATOM 1621 C C . LEU A 1 226 ? 15.201 6.198 -7.465 1.00 79.38 226 LEU A C 1
ATOM 1623 O O . LEU A 1 226 ? 15.739 6.701 -8.451 1.00 79.38 226 LEU A O 1
ATOM 1627 N N . LEU A 1 227 ? 14.874 4.904 -7.411 1.00 78.62 227 LEU A N 1
ATOM 1628 C CA . LEU A 1 227 ? 15.132 3.976 -8.515 1.00 78.62 227 LEU A CA 1
ATOM 1629 C C . LEU A 1 227 ? 14.347 4.366 -9.772 1.00 78.62 227 LEU A C 1
ATOM 1631 O O . LEU A 1 227 ? 14.899 4.332 -10.869 1.00 78.62 227 LEU A O 1
ATOM 1635 N N . GLY A 1 228 ? 13.093 4.803 -9.612 1.00 78.94 228 GLY A N 1
ATOM 1636 C CA . GLY A 1 228 ? 12.278 5.300 -10.721 1.00 78.94 228 GLY A CA 1
ATOM 1637 C C . GLY A 1 228 ? 12.878 6.540 -11.387 1.00 78.94 228 GLY A C 1
ATOM 1638 O O . GLY A 1 228 ? 13.042 6.569 -12.602 1.00 78.94 228 GLY A O 1
ATOM 1639 N N . LEU A 1 229 ? 13.292 7.538 -10.602 1.00 78.44 229 LEU A N 1
ATOM 1640 C CA . LEU A 1 229 ? 13.941 8.747 -11.122 1.00 78.44 229 LEU A CA 1
ATOM 1641 C C . LEU A 1 229 ? 15.281 8.445 -11.807 1.00 78.44 229 LEU A C 1
ATOM 1643 O O . LEU A 1 229 ? 15.581 9.017 -12.857 1.00 78.44 229 LEU A O 1
ATOM 1647 N N . ALA A 1 230 ? 16.081 7.538 -11.240 1.00 73.31 230 ALA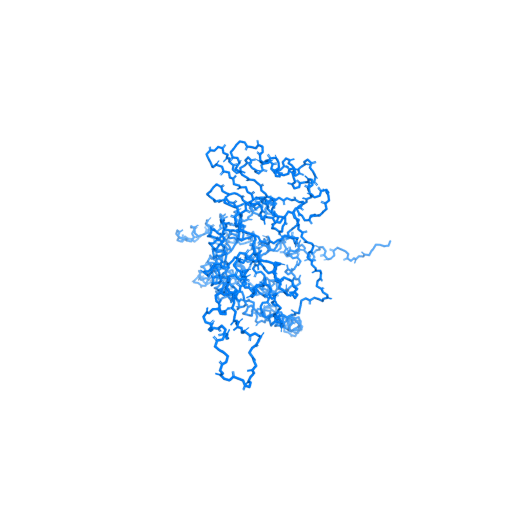 A N 1
ATOM 1648 C CA . ALA A 1 230 ? 17.324 7.087 -11.856 1.00 73.31 230 ALA A CA 1
ATOM 1649 C C . ALA A 1 230 ? 17.056 6.386 -13.198 1.00 73.31 230 ALA A C 1
ATOM 1651 O O . ALA A 1 230 ? 17.722 6.683 -14.194 1.00 73.31 230 ALA A O 1
ATOM 1652 N N . GLY A 1 231 ? 16.047 5.511 -13.244 1.00 73.38 231 GLY A N 1
ATOM 1653 C CA . GLY A 1 231 ? 15.573 4.865 -14.467 1.00 73.38 231 GLY A CA 1
ATOM 1654 C C . GLY A 1 231 ? 15.140 5.877 -15.528 1.00 73.38 231 GLY A C 1
ATOM 1655 O O . GLY A 1 231 ? 15.598 5.793 -16.671 1.00 73.38 231 GLY A O 1
ATOM 1656 N N . ALA A 1 232 ? 14.344 6.878 -15.143 1.00 75.50 232 ALA A N 1
ATOM 1657 C CA . ALA A 1 232 ? 13.885 7.947 -16.026 1.00 75.50 232 ALA A CA 1
ATOM 1658 C C . ALA A 1 232 ? 15.057 8.736 -16.630 1.00 75.50 232 ALA A C 1
ATOM 1660 O O . ALA A 1 232 ? 15.133 8.923 -17.846 1.00 75.50 232 ALA A O 1
ATOM 1661 N N . ALA A 1 233 ? 16.022 9.149 -15.802 1.00 72.06 233 ALA A N 1
ATOM 1662 C CA . ALA A 1 233 ? 17.194 9.896 -16.254 1.00 72.06 233 ALA A CA 1
ATOM 1663 C C . ALA A 1 233 ? 18.045 9.086 -17.245 1.00 72.06 233 ALA A C 1
ATOM 1665 O O . ALA A 1 233 ? 18.420 9.583 -18.311 1.00 72.06 233 ALA A O 1
ATOM 1666 N N . VAL A 1 234 ? 18.318 7.822 -16.916 1.00 71.50 234 VAL A N 1
ATOM 1667 C CA . VAL A 1 234 ? 19.155 6.943 -17.735 1.00 71.50 234 VAL A CA 1
ATOM 1668 C C . VAL A 1 234 ? 18.484 6.570 -19.051 1.00 71.50 234 VAL A C 1
ATOM 1670 O O . VAL A 1 234 ? 19.129 6.618 -20.101 1.00 71.50 234 VAL A O 1
ATOM 1673 N N . ASN A 1 235 ? 17.196 6.229 -19.033 1.00 73.62 235 ASN A N 1
ATOM 1674 C CA . ASN A 1 235 ? 16.476 5.889 -20.255 1.00 73.62 235 ASN A CA 1
ATOM 1675 C C . ASN A 1 235 ? 16.183 7.126 -21.113 1.00 73.62 235 ASN A C 1
ATOM 1677 O O . ASN A 1 235 ? 16.258 7.026 -22.336 1.00 73.62 235 ASN A O 1
ATOM 1681 N N . GLY A 1 236 ? 15.943 8.295 -20.511 1.00 72.44 236 GLY A N 1
ATOM 1682 C CA . GLY A 1 236 ? 15.784 9.559 -21.233 1.00 72.44 236 GLY A CA 1
ATOM 1683 C C . GLY A 1 236 ? 17.048 9.941 -22.001 1.00 72.44 236 GLY A C 1
ATOM 1684 O O . GLY A 1 236 ? 17.011 10.132 -23.216 1.00 72.44 236 GLY A O 1
ATOM 1685 N N . ALA A 1 237 ? 18.196 9.959 -21.321 1.00 72.38 237 ALA A N 1
ATOM 1686 C CA . ALA A 1 237 ? 19.479 10.282 -21.947 1.00 72.38 237 ALA A CA 1
ATOM 1687 C C . ALA A 1 237 ? 20.018 9.150 -22.851 1.00 72.38 237 ALA A C 1
ATOM 1689 O O . ALA A 1 237 ? 20.753 9.397 -23.806 1.00 72.38 237 ALA A O 1
ATOM 1690 N N . GLY A 1 238 ? 19.598 7.906 -22.611 1.00 70.38 238 GLY A N 1
ATOM 1691 C CA . GLY A 1 238 ? 19.791 6.774 -23.518 1.00 70.38 238 GLY A CA 1
ATOM 1692 C C . GLY A 1 238 ? 18.828 6.737 -24.708 1.00 70.38 238 GLY A C 1
ATOM 1693 O O . GLY A 1 238 ? 18.914 5.816 -25.519 1.00 70.38 238 GLY A O 1
ATOM 1694 N N . GLN A 1 239 ? 17.902 7.697 -24.804 1.00 77.25 239 GLN A N 1
ATOM 1695 C CA . GLN A 1 239 ? 16.859 7.782 -25.828 1.00 77.25 239 GLN A CA 1
ATOM 1696 C C . GLN A 1 239 ? 15.990 6.510 -25.939 1.00 77.25 239 GLN A C 1
ATOM 1698 O O . GLN A 1 239 ? 15.547 6.127 -27.026 1.00 77.25 239 GLN A O 1
ATOM 1703 N N . GLY A 1 240 ? 15.750 5.821 -24.822 1.00 77.88 240 GLY A N 1
ATOM 1704 C CA . GLY A 1 240 ? 14.948 4.603 -24.729 1.00 77.88 240 GLY A CA 1
ATOM 1705 C C . GLY A 1 240 ? 13.476 4.900 -24.451 1.00 77.88 240 GLY A C 1
ATOM 1706 O O . GLY A 1 240 ? 13.060 4.884 -23.301 1.00 77.88 240 GLY A O 1
ATOM 1707 N N . VAL A 1 241 ? 12.674 5.123 -25.495 1.00 82.69 241 VAL A N 1
ATOM 1708 C CA . VAL A 1 241 ? 11.235 5.430 -25.349 1.00 82.69 241 VAL A CA 1
ATOM 1709 C C . VAL A 1 241 ? 10.399 4.247 -24.824 1.00 82.69 241 VAL A C 1
ATOM 1711 O O . VAL A 1 241 ? 9.627 4.461 -23.892 1.00 82.69 241 VAL A O 1
ATOM 1714 N N . PRO A 1 242 ? 10.534 3.004 -25.339 1.00 84.19 242 PRO A N 1
ATOM 1715 C CA . PRO A 1 242 ? 9.716 1.884 -24.863 1.00 84.19 242 PRO A CA 1
ATOM 1716 C C . PRO A 1 242 ? 9.792 1.594 -23.350 1.00 84.19 242 PRO A C 1
ATOM 1718 O O . PRO A 1 242 ? 8.731 1.447 -22.746 1.00 84.19 242 PRO A O 1
ATOM 1721 N N . PRO A 1 243 ? 10.977 1.540 -22.698 1.00 80.50 243 PRO A N 1
ATOM 1722 C CA . PRO A 1 243 ? 11.034 1.306 -21.255 1.00 80.50 243 PRO A CA 1
ATOM 1723 C C . PRO A 1 243 ? 10.410 2.453 -20.451 1.00 80.50 243 PRO A C 1
ATOM 1725 O O . PRO A 1 243 ? 9.689 2.175 -19.504 1.00 80.50 243 PRO A O 1
ATOM 1728 N N . LEU A 1 244 ? 10.589 3.713 -20.866 1.00 82.25 244 LEU A N 1
ATOM 1729 C CA . LEU A 1 244 ? 9.951 4.862 -20.208 1.00 82.25 244 LEU A CA 1
ATOM 1730 C C . LEU A 1 244 ? 8.424 4.825 -20.317 1.00 82.25 244 LEU A C 1
ATOM 1732 O O . LEU A 1 244 ? 7.726 5.156 -19.366 1.00 82.25 244 LEU A O 1
ATOM 1736 N N . ALA A 1 245 ? 7.895 4.409 -21.470 1.00 86.50 245 ALA A N 1
ATOM 1737 C CA . ALA A 1 245 ? 6.457 4.245 -21.647 1.00 86.50 245 ALA A CA 1
ATOM 1738 C C . ALA A 1 245 ? 5.905 3.145 -20.725 1.00 86.50 245 ALA A C 1
ATOM 1740 O O . ALA A 1 245 ? 4.860 3.331 -20.106 1.00 86.50 245 ALA A O 1
ATOM 1741 N N . ALA A 1 246 ? 6.618 2.021 -20.596 1.00 87.56 246 ALA A N 1
ATOM 1742 C CA . ALA A 1 246 ? 6.242 0.951 -19.676 1.00 87.56 246 ALA A CA 1
ATOM 1743 C C . ALA A 1 246 ? 6.300 1.402 -18.205 1.00 87.56 246 ALA A C 1
ATOM 1745 O O . ALA A 1 246 ? 5.368 1.124 -17.449 1.00 87.56 246 ALA A O 1
ATOM 1746 N N . ASP A 1 247 ? 7.351 2.132 -17.818 1.00 87.88 247 ASP A N 1
ATOM 1747 C CA . ASP A 1 247 ? 7.526 2.684 -16.470 1.00 87.88 247 ASP A CA 1
ATOM 1748 C C . ASP A 1 247 ? 6.388 3.684 -16.142 1.00 87.88 247 ASP A C 1
ATOM 1750 O O . ASP A 1 247 ? 5.733 3.559 -15.101 1.00 87.88 247 ASP A O 1
ATOM 1754 N N . ALA A 1 248 ? 6.044 4.578 -17.079 1.00 88.56 248 ALA A N 1
ATOM 1755 C CA . ALA A 1 248 ? 4.927 5.517 -16.947 1.00 88.56 248 ALA A CA 1
ATOM 1756 C C . ALA A 1 248 ? 3.574 4.801 -16.787 1.00 88.56 248 ALA A C 1
ATOM 1758 O O . ALA A 1 248 ? 2.811 5.109 -15.871 1.00 88.56 248 ALA A O 1
ATOM 1759 N N . VAL A 1 249 ? 3.279 3.804 -17.630 1.00 91.75 249 VAL A N 1
ATOM 1760 C CA . VAL A 1 249 ? 2.052 2.994 -17.517 1.00 91.75 249 VAL A CA 1
ATOM 1761 C C . VAL A 1 249 ? 1.988 2.290 -16.160 1.00 91.75 249 VAL A C 1
ATOM 1763 O O . VAL A 1 249 ? 0.950 2.310 -15.498 1.00 91.75 249 VAL A O 1
ATOM 1766 N N . HIS A 1 250 ? 3.101 1.723 -15.692 1.00 91.31 250 HIS A N 1
ATOM 1767 C CA . HIS A 1 250 ? 3.175 1.120 -14.365 1.00 91.31 250 HIS A CA 1
ATOM 1768 C C . HIS A 1 250 ? 2.884 2.139 -13.244 1.00 91.31 250 HIS A C 1
ATOM 1770 O O . HIS A 1 250 ? 2.155 1.821 -12.300 1.00 91.31 250 HIS A O 1
ATOM 1776 N N . ARG A 1 251 ? 3.389 3.378 -13.344 1.00 91.81 251 ARG A N 1
ATOM 1777 C CA . ARG A 1 251 ? 3.073 4.448 -12.380 1.00 91.81 251 ARG A CA 1
ATOM 1778 C C . ARG A 1 251 ? 1.606 4.880 -12.423 1.00 91.81 251 ARG A C 1
ATOM 1780 O O . ARG A 1 251 ? 1.044 5.147 -11.362 1.00 91.81 251 ARG A O 1
ATOM 1787 N N . VAL A 1 252 ? 0.967 4.882 -13.594 1.00 94.06 252 VAL A N 1
ATOM 1788 C CA . VAL A 1 252 ? -0.483 5.119 -13.714 1.00 94.06 252 VAL A CA 1
ATOM 1789 C C . VAL A 1 252 ? -1.271 4.050 -12.955 1.00 94.06 252 VAL A C 1
ATOM 1791 O O . VAL A 1 252 ? -2.145 4.404 -12.169 1.00 94.06 252 VAL A O 1
ATOM 1794 N N . PHE A 1 253 ? -0.926 2.764 -13.097 1.00 94.25 253 PHE A N 1
ATOM 1795 C CA . PHE A 1 253 ? -1.568 1.694 -12.321 1.00 94.25 253 PHE A CA 1
ATOM 1796 C C . PHE A 1 253 ? -1.370 1.856 -10.806 1.00 94.25 253 PHE A C 1
ATOM 1798 O O . PHE A 1 253 ? -2.320 1.676 -10.048 1.00 94.25 253 PHE A O 1
ATOM 1805 N N . LYS A 1 254 ? -0.178 2.263 -10.347 1.00 90.94 254 LYS A N 1
ATOM 1806 C CA . LYS A 1 254 ? 0.050 2.563 -8.920 1.00 90.94 254 LYS A CA 1
ATOM 1807 C C . LYS A 1 254 ? -0.850 3.698 -8.419 1.00 90.94 254 LYS A C 1
ATOM 1809 O O . LYS A 1 254 ? -1.458 3.572 -7.361 1.00 90.94 254 LYS A O 1
ATOM 1814 N N . LEU A 1 255 ? -0.960 4.795 -9.169 1.00 91.69 255 LEU A N 1
ATOM 1815 C CA . LEU A 1 255 ? -1.848 5.909 -8.808 1.00 91.69 255 LEU A CA 1
ATOM 1816 C C . LEU A 1 255 ? -3.322 5.490 -8.823 1.00 91.69 255 LEU A C 1
ATOM 1818 O O . LEU A 1 255 ? -4.082 5.890 -7.945 1.00 91.69 255 LEU A O 1
ATOM 1822 N N . TYR A 1 256 ? -3.709 4.646 -9.779 1.00 92.25 256 TYR A N 1
ATOM 1823 C CA . TYR A 1 256 ? -5.049 4.075 -9.869 1.00 92.25 256 TYR A CA 1
ATOM 1824 C C . TYR A 1 256 ? -5.409 3.245 -8.626 1.00 92.25 256 TYR A C 1
ATOM 1826 O O . TYR A 1 256 ? -6.475 3.438 -8.042 1.00 92.25 256 TYR A O 1
ATOM 1834 N N . GLU A 1 257 ? -4.491 2.389 -8.166 1.00 92.25 257 GLU A N 1
ATOM 1835 C CA . GLU A 1 257 ? -4.627 1.602 -6.932 1.00 92.25 257 GLU A CA 1
ATOM 1836 C C . GLU A 1 257 ? -4.732 2.494 -5.684 1.00 92.25 257 GLU A C 1
ATOM 1838 O O . GLU A 1 257 ? -5.643 2.316 -4.871 1.00 92.25 257 GLU A O 1
ATOM 1843 N N . ILE A 1 258 ? -3.825 3.469 -5.527 1.00 89.94 258 ILE A N 1
ATOM 1844 C CA . ILE A 1 258 ? -3.816 4.372 -4.363 1.00 89.94 258 ILE A CA 1
ATOM 1845 C C . ILE A 1 258 ? -5.114 5.184 -4.317 1.00 89.94 258 ILE A C 1
ATOM 1847 O O . ILE A 1 258 ? -5.757 5.261 -3.270 1.00 89.94 258 ILE A O 1
ATOM 1851 N N . GLY A 1 259 ? -5.534 5.749 -5.452 1.00 90.44 259 GLY A N 1
ATOM 1852 C CA . GLY A 1 259 ? -6.761 6.536 -5.544 1.00 90.44 259 GLY A CA 1
ATOM 1853 C C . GLY A 1 259 ? -8.002 5.726 -5.174 1.00 90.44 259 GLY A C 1
ATOM 1854 O O . GLY A 1 259 ? -8.834 6.197 -4.397 1.00 90.44 259 GLY A O 1
ATOM 1855 N N . ALA A 1 260 ? -8.099 4.487 -5.662 1.00 91.69 260 ALA A N 1
ATOM 1856 C CA . ALA A 1 260 ? -9.221 3.609 -5.349 1.00 91.69 260 ALA A CA 1
ATOM 1857 C C . ALA A 1 260 ? -9.275 3.238 -3.860 1.00 91.69 260 ALA A C 1
ATOM 1859 O O . ALA A 1 260 ? -10.341 3.289 -3.248 1.00 91.69 260 ALA A O 1
ATOM 1860 N N . ARG A 1 261 ? -8.122 2.925 -3.253 1.00 90.56 261 ARG A N 1
ATOM 1861 C CA . ARG A 1 261 ? -8.025 2.624 -1.816 1.00 90.56 261 ARG A CA 1
ATOM 1862 C C . ARG A 1 261 ? -8.436 3.813 -0.952 1.00 90.56 261 ARG A C 1
ATOM 1864 O O . ARG A 1 261 ? -9.195 3.621 -0.005 1.00 90.56 261 ARG A O 1
ATOM 1871 N N . ARG A 1 262 ? -7.995 5.026 -1.301 1.00 88.69 262 ARG A N 1
ATOM 1872 C CA . ARG A 1 262 ? -8.398 6.268 -0.617 1.00 88.69 262 ARG A CA 1
ATOM 1873 C C . ARG A 1 262 ? -9.901 6.475 -0.662 1.00 88.69 262 ARG A C 1
ATOM 1875 O O . ARG A 1 262 ? -10.511 6.786 0.354 1.00 88.69 262 ARG A O 1
ATOM 1882 N N . GLU A 1 263 ? -10.506 6.284 -1.829 1.00 89.31 263 GLU A N 1
ATOM 1883 C CA . GLU A 1 263 ? -11.947 6.457 -1.986 1.00 89.31 263 GLU A CA 1
ATOM 1884 C C . GLU A 1 263 ? -12.746 5.389 -1.230 1.00 89.31 263 GLU A C 1
ATOM 1886 O O . GLU A 1 263 ? -13.731 5.703 -0.565 1.00 89.31 263 GLU A O 1
ATOM 1891 N N . ALA A 1 264 ? -12.311 4.127 -1.268 1.00 92.19 264 ALA A N 1
ATOM 1892 C CA . ALA A 1 264 ? -12.921 3.077 -0.456 1.00 92.19 264 ALA A CA 1
ATOM 1893 C C . ALA A 1 264 ? -12.807 3.377 1.042 1.00 92.19 264 ALA A C 1
ATOM 1895 O O . ALA A 1 264 ? -13.796 3.225 1.756 1.00 92.19 264 ALA A O 1
ATOM 1896 N N . TRP A 1 265 ? -11.644 3.852 1.498 1.00 89.94 265 TRP A N 1
ATOM 1897 C CA . TRP A 1 265 ? -11.455 4.263 2.884 1.00 89.94 265 TRP A CA 1
ATOM 1898 C C . TRP A 1 265 ? -12.394 5.404 3.262 1.00 89.94 265 TRP A C 1
ATOM 1900 O O . TRP A 1 265 ? -13.197 5.227 4.164 1.00 89.94 265 TRP A O 1
ATOM 1910 N N . ARG A 1 266 ? -12.405 6.521 2.523 1.00 88.69 266 ARG A N 1
ATOM 1911 C CA . ARG A 1 266 ? -13.293 7.664 2.813 1.00 88.69 266 ARG A CA 1
ATOM 1912 C C . ARG A 1 266 ? -14.769 7.280 2.915 1.00 88.69 266 ARG A C 1
ATOM 1914 O O . ARG A 1 266 ? -15.484 7.830 3.747 1.00 88.69 266 ARG A O 1
ATOM 1921 N N . ARG A 1 267 ? -15.230 6.347 2.076 1.00 90.62 267 ARG A N 1
ATOM 1922 C CA . ARG A 1 267 ? -16.621 5.869 2.104 1.00 90.62 267 ARG A CA 1
ATOM 1923 C C . ARG A 1 267 ? -16.915 4.957 3.295 1.00 90.62 267 ARG A C 1
ATOM 1925 O O . ARG A 1 267 ? -18.013 5.027 3.829 1.00 90.62 267 ARG A O 1
ATOM 1932 N N . ARG A 1 268 ? -15.972 4.091 3.679 1.00 90.81 268 ARG A N 1
ATOM 1933 C CA . ARG A 1 268 ? -16.169 3.050 4.708 1.00 90.81 268 ARG A CA 1
ATOM 1934 C C . ARG A 1 268 ? -15.693 3.458 6.097 1.00 90.81 268 ARG A C 1
ATOM 1936 O O . ARG A 1 268 ? -16.090 2.828 7.068 1.00 90.81 268 ARG A O 1
ATOM 1943 N N . GLU A 1 269 ? -14.869 4.492 6.201 1.00 89.31 269 GLU A N 1
ATOM 1944 C CA . GLU A 1 269 ? -14.300 4.966 7.458 1.00 89.31 269 GLU A CA 1
ATOM 1945 C C . GLU A 1 269 ? -15.364 5.234 8.535 1.00 89.31 269 GLU A C 1
ATOM 1947 O O . GLU A 1 269 ? -15.170 4.708 9.625 1.00 89.31 269 GLU A O 1
ATOM 1952 N N . PRO A 1 270 ? -16.531 5.861 8.264 1.00 88.25 270 PRO A N 1
ATOM 1953 C CA . PRO A 1 270 ? -17.557 6.056 9.294 1.00 88.25 270 PRO A CA 1
ATOM 1954 C C . PRO A 1 270 ? -18.081 4.754 9.920 1.00 88.25 270 PRO A C 1
ATOM 1956 O O . PRO A 1 270 ? -18.547 4.753 11.053 1.00 88.25 270 PRO A O 1
ATOM 1959 N N . GLU A 1 271 ? -18.040 3.648 9.174 1.00 89.06 271 GLU A N 1
ATOM 1960 C CA . GLU A 1 271 ? -18.532 2.342 9.624 1.00 89.06 271 GLU A CA 1
ATOM 1961 C C . GLU A 1 271 ? -17.438 1.494 10.289 1.00 89.06 271 GLU A C 1
ATOM 1963 O O . GLU A 1 271 ? -17.743 0.579 11.054 1.00 89.06 271 GLU A O 1
ATOM 1968 N N . LEU A 1 272 ? -16.168 1.766 9.976 1.00 86.19 272 LEU A N 1
ATOM 1969 C CA . LEU A 1 272 ? -15.007 1.017 10.469 1.00 86.19 272 LEU A CA 1
ATOM 1970 C C . LEU A 1 272 ? -14.351 1.697 11.682 1.00 86.19 272 LEU A C 1
ATOM 1972 O O . LEU A 1 272 ? -13.893 1.023 12.605 1.00 86.19 272 LEU A O 1
ATOM 1976 N N . ALA A 1 273 ? -14.328 3.027 11.695 1.00 85.44 273 ALA A N 1
ATOM 1977 C CA . ALA A 1 273 ? -13.731 3.881 12.716 1.00 85.44 273 ALA A CA 1
ATOM 1978 C C . ALA A 1 273 ? -14.767 4.281 13.779 1.00 85.44 273 ALA A C 1
ATOM 1980 O O . ALA A 1 273 ? -14.986 5.459 14.051 1.00 85.44 273 ALA A O 1
ATOM 1981 N N . VAL A 1 274 ? -15.451 3.283 14.339 1.00 85.25 274 VAL A N 1
ATOM 1982 C CA . VAL A 1 274 ? -16.471 3.481 15.376 1.00 85.25 274 VAL A CA 1
ATOM 1983 C C . VAL A 1 274 ? -15.824 3.370 16.753 1.00 85.25 274 VAL A C 1
ATOM 1985 O O . VAL A 1 274 ? -15.069 2.423 17.001 1.00 85.25 274 VAL A O 1
ATOM 1988 N N . ALA A 1 275 ? -16.147 4.318 17.635 1.00 83.88 275 ALA A N 1
ATOM 1989 C CA . ALA A 1 275 ? -15.739 4.295 19.035 1.00 83.88 275 ALA A CA 1
ATOM 1990 C C . ALA A 1 275 ? -16.239 3.021 19.745 1.00 83.88 275 ALA A C 1
ATOM 1992 O O . ALA A 1 275 ? -17.311 2.486 19.449 1.00 83.88 275 ALA A O 1
ATOM 1993 N N . GLY A 1 276 ? -15.444 2.507 20.672 1.00 83.69 276 GLY A N 1
ATOM 1994 C CA . GLY A 1 276 ? -15.678 1.301 21.455 1.00 83.69 276 GLY A CA 1
ATOM 1995 C C . GLY A 1 276 ? -15.328 0.007 20.724 1.00 83.69 276 GLY A C 1
ATOM 1996 O O . GLY A 1 276 ? -15.536 -1.077 21.269 1.00 83.69 276 GLY A O 1
ATOM 1997 N N . ARG A 1 277 ? -14.830 0.084 19.482 1.00 84.94 277 ARG A N 1
ATOM 1998 C CA . ARG A 1 277 ? -14.542 -1.090 18.638 1.00 84.94 277 ARG A CA 1
ATOM 1999 C C . ARG A 1 277 ? -13.087 -1.188 18.184 1.00 84.94 277 ARG A C 1
ATOM 2001 O O . ARG A 1 277 ? -12.747 -2.146 17.491 1.00 84.94 277 ARG A O 1
ATOM 2008 N N . GLN A 1 278 ? -12.232 -0.231 18.549 1.00 88.81 278 GLN A N 1
ATOM 2009 C CA . GLN A 1 278 ? -10.848 -0.218 18.081 1.00 88.81 278 GLN A CA 1
ATOM 2010 C C . GLN A 1 278 ? -9.955 -1.150 18.917 1.00 88.81 278 GLN A C 1
ATOM 2012 O O . GLN A 1 278 ? -10.015 -1.124 20.152 1.00 88.81 278 GLN A O 1
ATOM 2017 N N . PRO A 1 279 ? -9.110 -1.978 18.275 1.00 88.00 279 PRO A N 1
ATOM 2018 C CA . PRO A 1 279 ? -8.195 -2.857 18.986 1.00 88.00 279 PRO A CA 1
ATOM 2019 C C . PRO A 1 279 ? -7.089 -2.037 19.661 1.00 88.00 279 PRO A C 1
ATOM 2021 O O . PRO A 1 279 ? -6.246 -1.436 18.998 1.00 88.00 279 PRO A O 1
ATOM 2024 N N . GLN A 1 280 ? -7.076 -2.053 20.994 1.00 87.56 280 GLN A N 1
ATOM 2025 C CA . GLN A 1 280 ? -6.122 -1.295 21.815 1.00 87.56 280 GLN A CA 1
ATOM 2026 C C . GLN A 1 280 ? -4.745 -1.971 21.939 1.00 87.56 280 GLN A C 1
ATOM 2028 O O . GLN A 1 280 ? -3.794 -1.366 22.425 1.00 87.56 280 GLN A O 1
ATOM 2033 N N . GLU A 1 281 ? -4.622 -3.229 21.513 1.00 85.62 281 GLU A N 1
ATOM 2034 C CA . GLU A 1 281 ? -3.374 -3.995 21.531 1.00 85.62 281 GLU A CA 1
ATOM 2035 C C . GLU A 1 281 ? -3.047 -4.482 20.119 1.00 85.62 281 GLU A C 1
ATOM 2037 O O . GLU A 1 281 ? -3.918 -4.984 19.402 1.00 85.62 281 GLU A O 1
ATOM 2042 N N . CYS A 1 282 ? -1.785 -4.328 19.719 1.00 78.12 282 CYS A N 1
ATOM 2043 C CA . CYS A 1 282 ? -1.286 -4.933 18.498 1.00 78.12 282 CYS A CA 1
ATOM 2044 C C . CYS A 1 282 ? -0.899 -6.374 18.833 1.00 78.12 282 CYS A C 1
ATOM 2046 O O . CYS A 1 282 ? 0.013 -6.615 19.622 1.00 78.12 282 CYS A O 1
ATOM 2048 N N . GLY A 1 283 ? -1.605 -7.351 18.264 1.00 73.00 283 GLY A N 1
ATOM 2049 C CA . GLY A 1 283 ? -1.158 -8.738 18.355 1.00 73.00 283 GLY A CA 1
ATOM 2050 C C . GLY A 1 283 ? 0.226 -8.888 17.720 1.00 73.00 283 GLY A C 1
ATOM 2051 O O . GLY A 1 283 ? 0.541 -8.207 16.745 1.00 73.00 283 GLY A O 1
ATOM 2052 N N . THR A 1 284 ? 1.055 -9.791 18.241 1.00 71.44 284 THR A N 1
ATOM 2053 C CA . THR A 1 284 ? 2.312 -10.145 17.574 1.00 71.44 284 THR A CA 1
ATOM 2054 C C . THR A 1 284 ? 1.984 -10.971 16.329 1.00 71.44 284 THR A C 1
ATOM 2056 O O . THR A 1 284 ? 1.333 -12.014 16.463 1.00 71.44 284 THR A O 1
ATOM 2059 N N . PRO A 1 285 ? 2.403 -10.553 15.119 1.00 70.44 285 PRO A N 1
ATOM 2060 C CA . PRO A 1 285 ? 2.237 -11.378 13.933 1.00 70.44 285 PRO A CA 1
ATOM 2061 C C . PRO A 1 285 ? 2.875 -12.748 14.165 1.00 70.44 285 PRO A C 1
ATOM 2063 O O . PRO A 1 285 ? 4.038 -12.836 14.560 1.00 70.44 285 PRO A O 1
ATOM 2066 N N . ALA A 1 286 ? 2.122 -13.824 13.932 1.00 76.31 286 ALA A N 1
ATOM 2067 C CA . ALA A 1 286 ? 2.679 -15.165 14.027 1.00 76.31 286 ALA A CA 1
ATOM 2068 C C . ALA A 1 286 ? 3.797 -15.322 12.988 1.00 76.31 286 ALA A C 1
ATOM 2070 O O . ALA A 1 286 ? 3.588 -15.079 11.793 1.00 76.31 286 ALA A O 1
ATOM 2071 N N . GLU A 1 287 ? 4.984 -15.731 13.437 1.00 79.50 287 GLU A N 1
ATOM 2072 C CA . GLU A 1 287 ? 6.085 -16.006 12.524 1.00 79.50 287 GLU A CA 1
ATOM 2073 C C . GLU A 1 287 ? 5.706 -17.188 11.630 1.00 79.50 287 GLU A C 1
ATOM 2075 O O . GLU A 1 287 ? 5.202 -18.220 12.086 1.00 79.50 287 GLU A O 1
ATOM 2080 N N . ARG A 1 288 ? 5.903 -17.029 10.318 1.00 82.25 288 ARG A N 1
ATOM 2081 C CA . ARG A 1 288 ? 5.581 -18.105 9.383 1.00 82.25 288 ARG A CA 1
ATOM 2082 C C . ARG A 1 288 ? 6.562 -19.261 9.608 1.00 82.25 288 ARG A C 1
ATOM 2084 O O . ARG A 1 288 ? 7.765 -19.018 9.564 1.00 82.25 288 ARG A O 1
ATOM 2091 N N . PRO A 1 289 ? 6.086 -20.517 9.727 1.00 89.19 289 PRO A N 1
ATOM 2092 C CA . PRO A 1 289 ? 6.965 -21.673 9.928 1.00 89.19 289 PRO A CA 1
ATOM 2093 C C . PRO A 1 289 ? 8.011 -21.857 8.822 1.00 89.19 289 PRO A C 1
ATOM 2095 O O . PRO A 1 289 ? 9.054 -22.466 9.036 1.00 89.19 289 PRO A O 1
ATOM 2098 N N . CYS A 1 290 ? 7.721 -21.352 7.621 1.00 88.19 290 CYS A N 1
ATOM 2099 C CA . CYS A 1 290 ? 8.641 -21.353 6.497 1.00 88.19 290 CYS A CA 1
ATOM 2100 C C . CYS A 1 290 ? 8.573 -20.030 5.711 1.00 88.19 290 CYS A C 1
ATOM 2102 O O . CYS A 1 290 ? 7.532 -19.355 5.707 1.00 88.19 290 CYS A O 1
ATOM 2104 N N . PRO A 1 291 ? 9.655 -19.659 4.998 1.00 86.25 291 PRO A N 1
ATOM 2105 C CA . PRO A 1 291 ? 9.667 -18.511 4.095 1.00 86.25 291 PRO A CA 1
ATOM 2106 C C . PRO A 1 291 ? 8.562 -18.578 3.038 1.00 86.25 291 PRO A C 1
ATOM 2108 O O . PRO A 1 291 ? 7.965 -19.622 2.772 1.00 86.25 291 PRO A O 1
ATOM 2111 N N . LEU A 1 292 ? 8.195 -17.429 2.473 1.00 85.12 292 LEU A N 1
ATOM 2112 C CA . LEU A 1 292 ? 7.152 -17.388 1.444 1.00 85.12 292 LEU A CA 1
ATOM 2113 C C . LEU A 1 292 ? 7.739 -17.985 0.162 1.00 85.12 292 LEU A C 1
ATOM 2115 O O . LEU A 1 292 ? 8.814 -17.539 -0.234 1.00 85.12 292 LEU A O 1
ATOM 2119 N N . PRO A 1 293 ? 7.082 -18.969 -0.479 1.00 89.50 293 PRO A N 1
ATOM 2120 C CA . PRO A 1 293 ? 7.608 -19.536 -1.709 1.00 89.50 293 PRO A CA 1
ATOM 2121 C C . PRO A 1 293 ? 7.675 -18.479 -2.818 1.00 89.50 293 PRO A C 1
ATOM 2123 O O . PRO A 1 293 ? 6.897 -17.517 -2.851 1.00 89.50 293 PRO A O 1
ATOM 2126 N N . ASP A 1 294 ? 8.603 -18.679 -3.750 1.00 89.31 294 ASP A N 1
ATOM 2127 C CA . ASP A 1 294 ? 8.741 -17.821 -4.922 1.00 89.31 294 ASP A CA 1
ATOM 2128 C C . ASP A 1 294 ? 7.527 -17.960 -5.848 1.00 89.31 294 ASP A C 1
ATOM 2130 O O . ASP A 1 294 ? 7.161 -19.065 -6.275 1.00 89.31 294 ASP A O 1
ATOM 2134 N N . GLY A 1 295 ? 6.934 -16.820 -6.207 1.00 89.19 295 GLY A N 1
ATOM 2135 C CA . GLY A 1 295 ? 5.899 -16.740 -7.232 1.00 89.19 295 GLY A CA 1
ATOM 2136 C C . GLY A 1 295 ? 6.475 -16.877 -8.647 1.00 89.19 295 GLY A C 1
ATOM 2137 O O . GLY A 1 295 ? 7.694 -16.957 -8.837 1.00 89.19 295 GLY A O 1
ATOM 2138 N N . PRO A 1 296 ? 5.623 -16.901 -9.686 1.00 88.38 296 PRO A N 1
ATOM 2139 C CA . PRO A 1 296 ? 6.068 -16.978 -11.077 1.00 88.38 296 PRO A CA 1
ATOM 2140 C C . PRO A 1 296 ? 7.035 -15.854 -11.478 1.00 88.38 296 PRO A C 1
ATOM 2142 O O . PRO A 1 296 ? 8.001 -16.108 -12.199 1.00 88.38 296 PRO A O 1
ATOM 2145 N N . ALA A 1 297 ? 6.812 -14.627 -10.992 1.00 86.44 297 ALA A N 1
ATOM 2146 C CA . ALA A 1 297 ? 7.684 -13.490 -11.288 1.00 86.44 297 ALA A CA 1
ATOM 2147 C C . ALA A 1 297 ? 9.057 -13.618 -10.605 1.00 86.44 297 ALA A C 1
ATOM 2149 O O . ALA A 1 297 ? 10.075 -13.360 -11.244 1.00 86.44 297 ALA A O 1
ATOM 2150 N N . GLU A 1 298 ? 9.104 -14.072 -9.349 1.00 86.44 298 GLU A N 1
ATOM 2151 C CA . GLU A 1 298 ? 10.352 -14.354 -8.625 1.00 86.44 298 GLU A CA 1
ATOM 2152 C C . GLU A 1 298 ? 11.122 -15.502 -9.282 1.00 86.44 298 GLU A C 1
ATOM 2154 O O . GLU A 1 298 ? 12.315 -15.380 -9.539 1.00 86.44 298 GLU A O 1
ATOM 2159 N N . LYS A 1 299 ? 10.435 -16.585 -9.665 1.00 86.81 299 LYS A N 1
ATOM 2160 C CA . LYS A 1 299 ? 11.042 -17.700 -10.410 1.00 86.81 299 LYS A CA 1
ATOM 2161 C C . LYS A 1 299 ? 11.636 -17.238 -11.740 1.00 86.81 299 LYS A C 1
ATOM 2163 O O . LYS A 1 299 ? 12.713 -17.701 -12.115 1.00 86.81 299 LYS A O 1
ATOM 2168 N N . ALA A 1 300 ? 10.952 -16.344 -12.458 1.00 83.50 300 ALA A N 1
ATOM 2169 C CA . ALA A 1 300 ? 11.480 -15.749 -13.681 1.00 83.50 300 ALA A CA 1
ATOM 2170 C C . ALA A 1 300 ? 12.734 -14.908 -13.391 1.00 83.50 300 ALA A C 1
ATOM 2172 O O . ALA A 1 300 ? 13.753 -15.122 -14.044 1.00 83.50 300 ALA A O 1
ATOM 2173 N N . ALA A 1 301 ? 12.688 -14.034 -12.379 1.00 81.44 301 ALA A N 1
ATOM 2174 C CA . ALA A 1 301 ? 13.825 -13.215 -11.952 1.00 81.44 301 ALA A CA 1
ATOM 2175 C C . ALA A 1 301 ? 15.043 -14.072 -11.586 1.00 81.44 301 ALA A C 1
ATOM 2177 O O . ALA A 1 301 ? 16.102 -13.900 -12.190 1.00 81.44 301 ALA A O 1
ATOM 2178 N N . ASN A 1 302 ? 14.867 -15.069 -10.719 1.00 81.31 302 ASN A N 1
ATOM 2179 C CA . ASN A 1 302 ? 15.939 -15.948 -10.247 1.00 81.31 302 ASN A CA 1
ATOM 2180 C C . ASN A 1 302 ? 16.583 -16.748 -11.393 1.00 81.31 302 ASN A C 1
ATOM 2182 O O . ASN A 1 302 ? 17.804 -16.895 -11.451 1.00 81.31 302 ASN A O 1
ATOM 2186 N N . ARG A 1 303 ? 15.784 -17.223 -12.362 1.00 79.00 303 ARG A N 1
ATOM 2187 C CA . ARG A 1 303 ? 16.311 -17.902 -13.562 1.00 79.00 303 ARG A CA 1
ATOM 2188 C C . ARG A 1 303 ? 17.124 -16.959 -14.446 1.00 79.00 303 ARG A C 1
ATOM 2190 O O . ARG A 1 303 ? 18.165 -17.354 -14.968 1.00 79.00 303 ARG A O 1
ATOM 2197 N N . THR A 1 304 ? 16.655 -15.726 -14.618 1.00 76.31 304 THR A N 1
ATOM 2198 C CA . THR A 1 304 ? 17.340 -14.731 -15.452 1.00 76.31 304 THR A CA 1
ATOM 2199 C C . THR A 1 304 ? 18.581 -14.146 -14.784 1.00 76.31 304 THR A C 1
ATOM 2201 O O . THR A 1 304 ? 19.542 -13.858 -15.483 1.00 76.31 304 THR A O 1
ATOM 2204 N N . GLU A 1 305 ? 18.623 -14.028 -13.453 1.00 71.69 305 GLU A N 1
ATOM 2205 C CA . GLU A 1 305 ? 19.772 -13.494 -12.707 1.00 71.69 305 GLU A CA 1
ATOM 2206 C C . GLU A 1 305 ? 21.026 -14.357 -12.916 1.00 71.69 305 GLU A C 1
ATOM 2208 O O . GLU A 1 305 ? 22.084 -13.840 -13.282 1.00 71.69 305 GLU A O 1
ATOM 2213 N N . LEU A 1 306 ? 20.889 -15.683 -12.806 1.00 67.25 306 LEU A N 1
ATOM 2214 C CA . LEU A 1 306 ? 21.978 -16.627 -13.086 1.00 67.25 306 LEU A CA 1
ATOM 2215 C C . LEU A 1 306 ? 22.410 -16.591 -14.559 1.00 67.25 306 LEU A C 1
ATOM 2217 O O . LEU A 1 306 ? 23.607 -16.558 -14.855 1.00 67.25 306 LEU A O 1
ATOM 2221 N N . GLY A 1 307 ? 21.445 -16.553 -15.484 1.00 66.06 307 GLY A N 1
ATOM 2222 C CA . GLY A 1 307 ? 21.720 -16.427 -16.919 1.00 66.06 307 GLY A CA 1
ATOM 2223 C C . GLY A 1 307 ? 22.433 -15.119 -17.274 1.00 66.06 307 GLY A C 1
ATOM 2224 O O . GLY A 1 307 ? 23.311 -15.108 -18.134 1.00 66.06 307 GLY A O 1
ATOM 2225 N N . ASN A 1 308 ? 22.117 -14.036 -16.564 1.00 65.19 308 ASN A N 1
ATOM 2226 C CA . ASN A 1 308 ? 22.707 -12.718 -16.761 1.00 65.19 308 ASN A CA 1
ATOM 2227 C C . ASN A 1 308 ? 24.139 -12.636 -16.300 1.00 65.19 308 ASN A C 1
ATOM 2229 O O . ASN A 1 308 ? 24.978 -12.141 -17.046 1.00 65.19 308 ASN A O 1
ATOM 2233 N N . LEU A 1 309 ? 24.435 -13.134 -15.103 1.00 67.44 309 LEU A N 1
ATOM 2234 C CA . LEU A 1 309 ? 25.801 -13.129 -14.596 1.00 67.44 309 LEU A CA 1
ATOM 2235 C C . LEU A 1 309 ? 26.712 -13.944 -15.518 1.00 67.44 309 LEU A C 1
ATOM 2237 O O . LEU A 1 309 ? 27.739 -13.440 -15.966 1.00 67.44 309 LEU A O 1
ATOM 2241 N N . LEU A 1 310 ? 26.291 -15.153 -15.898 1.00 69.75 310 LEU A N 1
ATOM 2242 C CA . LEU A 1 310 ? 27.069 -16.009 -16.795 1.00 69.75 310 LEU A CA 1
ATOM 2243 C C . LEU A 1 310 ? 27.194 -15.418 -18.204 1.00 69.75 310 LEU A C 1
ATOM 2245 O O . LEU A 1 310 ? 28.287 -15.394 -18.770 1.00 69.75 310 LEU A O 1
ATOM 2249 N N . GLY A 1 311 ? 26.096 -14.911 -18.763 1.00 65.12 311 GLY A N 1
ATOM 2250 C CA . GLY A 1 311 ? 26.072 -14.342 -20.104 1.00 65.12 311 GLY A CA 1
ATOM 2251 C C . GLY A 1 311 ? 26.895 -13.058 -20.221 1.00 65.12 311 GLY A C 1
ATOM 2252 O O . GLY A 1 3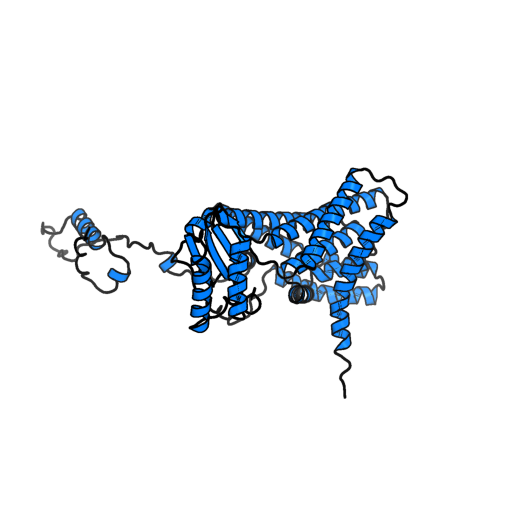11 ? 27.684 -12.924 -21.154 1.00 65.12 311 GLY A O 1
ATOM 2253 N N . VAL A 1 312 ? 26.773 -12.134 -19.260 1.00 63.75 312 VAL A N 1
ATOM 2254 C CA . VAL A 1 312 ? 27.545 -10.880 -19.242 1.00 63.75 312 VAL A CA 1
ATOM 2255 C C . VAL A 1 312 ? 29.030 -11.187 -19.092 1.00 63.75 312 VAL A C 1
ATOM 2257 O O . VAL A 1 312 ? 29.839 -10.639 -19.841 1.00 63.75 312 VAL A O 1
ATOM 2260 N N . SER A 1 313 ? 29.400 -12.099 -18.186 1.00 63.72 313 SER A N 1
ATOM 2261 C CA . SER A 1 313 ? 30.790 -12.533 -18.024 1.00 63.72 313 SER A CA 1
ATOM 2262 C C . SER A 1 313 ? 31.344 -13.186 -19.292 1.00 63.72 313 SER A C 1
ATOM 2264 O O . SER A 1 313 ? 32.463 -12.869 -19.690 1.00 63.72 313 SER A O 1
ATOM 2266 N N . ALA A 1 314 ? 30.568 -14.038 -19.968 1.00 68.44 314 ALA A N 1
ATOM 2267 C CA . ALA A 1 314 ? 30.981 -14.676 -21.217 1.00 68.44 314 ALA A CA 1
ATOM 2268 C C . ALA A 1 314 ? 31.159 -13.664 -22.363 1.00 68.44 314 ALA A C 1
ATOM 2270 O O . ALA A 1 314 ? 32.149 -13.729 -23.091 1.00 68.44 314 ALA A O 1
ATOM 2271 N N . VAL A 1 315 ? 30.249 -12.693 -22.504 1.00 66.69 315 VAL A N 1
ATOM 2272 C CA . VAL A 1 315 ? 30.348 -11.632 -23.522 1.00 66.69 315 VAL A CA 1
ATOM 2273 C C . VAL A 1 315 ? 31.523 -10.695 -23.229 1.00 66.69 315 VAL A C 1
ATOM 2275 O O . VAL A 1 315 ? 32.268 -10.356 -24.148 1.00 66.69 315 VAL A O 1
ATOM 2278 N N . LEU A 1 316 ? 31.756 -10.326 -21.966 1.00 63.88 316 LEU A N 1
ATOM 2279 C CA . LEU A 1 316 ? 32.919 -9.522 -21.572 1.00 63.88 316 LEU A CA 1
ATOM 2280 C C . LEU A 1 316 ? 34.240 -10.258 -21.828 1.00 63.88 316 LEU A C 1
ATOM 2282 O O . LEU A 1 316 ? 35.177 -9.660 -22.358 1.00 63.88 316 LEU A O 1
ATOM 2286 N N . ALA A 1 317 ? 34.307 -11.550 -21.496 1.00 73.69 317 ALA A N 1
ATOM 2287 C CA . ALA A 1 317 ? 35.501 -12.368 -21.694 1.00 73.69 317 ALA A CA 1
ATOM 2288 C C . ALA A 1 317 ? 35.778 -12.667 -23.178 1.00 73.69 317 ALA A C 1
ATOM 2290 O O . ALA A 1 317 ? 36.935 -12.653 -23.598 1.00 73.69 317 ALA A O 1
ATOM 2291 N N . GLY A 1 318 ? 34.730 -12.926 -23.969 1.00 73.06 318 GLY A N 1
ATOM 2292 C CA . GLY A 1 318 ? 34.841 -13.353 -25.365 1.00 73.06 318 GLY A CA 1
ATOM 2293 C C . GLY A 1 318 ? 34.851 -12.215 -26.386 1.00 73.06 318 GLY A C 1
ATOM 2294 O O . GLY A 1 318 ? 35.671 -12.222 -27.299 1.00 73.06 318 GLY A O 1
ATOM 2295 N N . ALA A 1 319 ? 33.958 -11.230 -26.250 1.00 65.56 319 ALA A N 1
ATOM 2296 C CA . ALA A 1 319 ? 33.788 -10.170 -27.246 1.00 65.56 319 ALA A CA 1
ATOM 2297 C C . ALA A 1 319 ? 34.620 -8.913 -26.951 1.00 65.56 319 ALA A C 1
ATOM 2299 O O . ALA A 1 319 ? 34.844 -8.124 -27.865 1.00 65.56 319 ALA A O 1
ATOM 2300 N N . ARG A 1 320 ? 35.051 -8.703 -25.692 1.00 67.00 320 ARG A N 1
ATOM 2301 C CA . ARG A 1 320 ? 35.706 -7.464 -25.205 1.00 67.00 320 ARG A CA 1
ATOM 2302 C C . ARG A 1 320 ? 34.973 -6.172 -25.607 1.00 67.00 320 ARG A C 1
ATOM 2304 O O . ARG A 1 320 ? 35.573 -5.101 -25.629 1.00 67.00 320 ARG A O 1
ATOM 2311 N N . ASP A 1 321 ? 33.681 -6.276 -25.908 1.00 68.25 321 ASP A N 1
ATOM 2312 C CA . ASP A 1 321 ? 32.833 -5.168 -26.328 1.00 68.25 321 ASP A CA 1
ATOM 2313 C C . ASP A 1 321 ? 31.897 -4.791 -25.167 1.00 68.25 321 ASP A C 1
ATOM 2315 O O . ASP A 1 321 ? 30.905 -5.489 -24.912 1.00 68.25 321 ASP A O 1
ATOM 2319 N N . PRO A 1 322 ? 32.204 -3.706 -24.434 1.00 64.62 322 PRO A N 1
ATOM 2320 C CA . PRO A 1 322 ? 31.404 -3.279 -23.295 1.00 64.62 322 PRO A CA 1
ATOM 2321 C C . PRO A 1 322 ? 30.004 -2.799 -23.700 1.00 64.62 322 PRO A C 1
ATOM 2323 O O . PRO A 1 322 ? 29.109 -2.793 -22.855 1.00 64.62 322 PRO A O 1
ATOM 2326 N N . ALA A 1 323 ? 29.782 -2.418 -24.966 1.00 66.62 323 ALA A N 1
ATOM 2327 C CA . ALA A 1 323 ? 28.457 -2.031 -25.436 1.00 66.62 323 ALA A CA 1
ATOM 2328 C C . ALA A 1 323 ? 27.541 -3.260 -25.530 1.00 66.62 323 ALA A C 1
ATOM 2330 O O . ALA A 1 323 ? 26.471 -3.270 -24.927 1.00 66.62 323 ALA A O 1
ATOM 2331 N N . ARG A 1 324 ? 28.010 -4.344 -26.162 1.00 64.88 324 ARG A N 1
ATOM 2332 C CA . ARG A 1 324 ? 27.264 -5.616 -26.254 1.00 64.88 324 ARG A CA 1
ATOM 2333 C C . ARG A 1 324 ? 27.040 -6.277 -24.898 1.00 64.88 324 ARG A C 1
ATOM 2335 O O . ARG A 1 324 ? 25.984 -6.858 -24.663 1.00 64.88 324 ARG A O 1
ATOM 2342 N N . ALA A 1 325 ? 28.013 -6.171 -23.995 1.00 61.91 325 ALA A N 1
ATOM 2343 C CA . ALA A 1 325 ? 27.857 -6.647 -22.623 1.00 61.91 325 ALA A CA 1
ATOM 2344 C C . ALA A 1 325 ? 26.775 -5.873 -21.847 1.00 61.91 325 ALA A C 1
ATOM 2346 O O . ALA A 1 325 ? 26.136 -6.445 -20.970 1.00 61.91 325 ALA A O 1
ATOM 2347 N N . GLY A 1 326 ? 26.555 -4.592 -22.169 1.00 62.50 326 GLY A N 1
ATOM 2348 C CA . GLY A 1 326 ? 25.531 -3.758 -21.539 1.00 62.50 326 GLY A CA 1
ATOM 2349 C C . GLY A 1 326 ? 24.107 -3.980 -22.066 1.00 62.50 326 GLY A C 1
ATOM 2350 O O . GLY A 1 326 ? 23.147 -3.723 -21.342 1.00 62.50 326 GLY A O 1
ATOM 2351 N N . ASP A 1 327 ? 23.946 -4.489 -23.288 1.00 66.38 327 ASP A N 1
ATOM 2352 C CA . ASP A 1 327 ? 22.622 -4.813 -23.842 1.00 66.38 327 ASP A CA 1
ATOM 2353 C C . ASP A 1 327 ? 22.048 -6.110 -23.257 1.00 66.38 327 ASP A C 1
ATOM 2355 O O . ASP A 1 327 ? 20.831 -6.254 -23.121 1.00 66.38 327 ASP A O 1
ATOM 2359 N N . LEU A 1 328 ? 22.919 -7.047 -22.865 1.00 66.56 328 LEU A N 1
ATOM 2360 C CA . LEU A 1 328 ? 22.506 -8.361 -22.382 1.00 66.56 328 LEU A CA 1
ATOM 2361 C C . LEU A 1 328 ? 21.614 -8.292 -21.128 1.00 66.56 328 LEU A C 1
ATOM 2363 O O . LEU A 1 328 ? 20.559 -8.919 -21.147 1.00 66.56 328 LEU A O 1
ATOM 2367 N N . PRO A 1 329 ? 21.936 -7.504 -20.081 1.00 64.44 329 PRO A N 1
ATOM 2368 C CA . PRO A 1 329 ? 21.046 -7.342 -18.938 1.00 64.44 329 PRO A CA 1
ATOM 2369 C C . PRO A 1 329 ? 19.713 -6.685 -19.294 1.00 64.44 329 PRO A C 1
ATOM 2371 O O . PRO A 1 329 ? 18.689 -7.020 -18.716 1.00 64.44 329 PRO A O 1
ATOM 2374 N N . LEU A 1 330 ? 19.689 -5.749 -20.247 1.00 68.38 330 LEU A N 1
ATOM 2375 C CA . LEU A 1 330 ? 18.448 -5.072 -20.637 1.00 68.38 330 LEU A CA 1
ATOM 2376 C C . LEU A 1 330 ? 17.454 -6.038 -21.300 1.00 68.38 330 LEU A C 1
ATOM 2378 O O . LEU A 1 330 ? 16.247 -5.873 -21.142 1.00 68.38 330 LEU A O 1
ATOM 2382 N N . ALA A 1 331 ? 17.956 -7.044 -22.021 1.00 68.62 331 ALA A N 1
ATOM 2383 C CA . ALA A 1 331 ? 17.144 -8.019 -22.750 1.00 68.62 331 ALA A CA 1
ATOM 2384 C C . ALA A 1 331 ? 16.547 -9.129 -21.867 1.00 68.62 331 ALA A C 1
ATOM 2386 O O . ALA A 1 331 ? 15.616 -9.819 -22.277 1.00 68.62 331 ALA A O 1
ATOM 2387 N N . THR A 1 332 ? 17.087 -9.328 -20.674 1.00 69.06 332 THR A N 1
ATOM 2388 C CA . THR A 1 332 ? 16.837 -10.516 -19.848 1.00 69.06 332 THR A CA 1
ATOM 2389 C C . THR A 1 332 ? 16.143 -10.204 -18.534 1.00 69.06 332 THR A C 1
ATOM 2391 O O . THR A 1 332 ? 15.642 -11.117 -17.884 1.00 69.06 332 THR A O 1
ATOM 2394 N N . VAL A 1 333 ? 16.089 -8.934 -18.129 1.00 73.25 333 VAL A N 1
ATOM 2395 C CA . VAL A 1 333 ? 15.308 -8.524 -16.964 1.00 73.25 333 VAL A CA 1
ATOM 2396 C C . VAL A 1 333 ? 13.825 -8.813 -17.221 1.00 73.25 333 VAL A C 1
ATOM 2398 O O . VAL A 1 333 ? 13.246 -8.267 -18.166 1.00 73.25 333 VAL A O 1
ATOM 2401 N N . PRO A 1 334 ? 13.144 -9.582 -16.353 1.00 78.75 334 PRO A N 1
ATOM 2402 C CA . PRO A 1 334 ? 11.745 -9.939 -16.546 1.00 78.75 334 PRO A CA 1
ATOM 2403 C C . PRO A 1 334 ? 10.805 -8.813 -16.080 1.00 78.75 334 PRO A C 1
ATOM 2405 O O . PRO A 1 334 ? 9.863 -9.046 -15.319 1.00 78.75 334 PRO A O 1
ATOM 2408 N N . LYS A 1 335 ? 11.024 -7.574 -16.557 1.00 80.12 335 LYS A N 1
ATOM 2409 C CA . LYS A 1 335 ? 10.175 -6.407 -16.240 1.00 80.12 335 LYS A CA 1
ATOM 2410 C C . LYS A 1 335 ? 8.704 -6.693 -16.544 1.00 80.12 335 LYS A C 1
ATOM 2412 O O . LYS A 1 335 ? 7.840 -6.338 -15.752 1.00 80.12 335 LYS A O 1
ATOM 2417 N N . ALA A 1 336 ? 8.428 -7.387 -17.649 1.00 83.75 336 ALA A N 1
ATOM 2418 C CA . ALA A 1 336 ? 7.072 -7.754 -18.047 1.00 83.75 336 ALA A CA 1
ATOM 2419 C C . ALA A 1 336 ? 6.361 -8.632 -17.002 1.00 83.75 336 ALA A C 1
ATOM 2421 O O . ALA A 1 336 ? 5.192 -8.395 -16.711 1.00 83.75 336 ALA A O 1
ATOM 2422 N N . ALA A 1 337 ? 7.062 -9.594 -16.388 1.00 85.81 337 ALA A N 1
ATOM 2423 C CA . ALA A 1 337 ? 6.480 -10.440 -15.345 1.00 85.81 337 ALA A CA 1
ATOM 2424 C C . ALA A 1 337 ? 6.123 -9.617 -14.096 1.00 85.81 337 ALA A C 1
ATOM 2426 O O . ALA A 1 337 ? 5.032 -9.756 -13.543 1.00 85.81 337 ALA A O 1
ATOM 2427 N N . ARG A 1 338 ? 7.016 -8.702 -13.691 1.00 84.38 338 ARG A N 1
ATOM 2428 C CA . ARG A 1 338 ? 6.783 -7.787 -12.565 1.00 84.38 338 ARG A CA 1
ATOM 2429 C C . ARG A 1 338 ? 5.625 -6.825 -12.848 1.00 84.38 338 ARG A C 1
ATOM 2431 O O . ARG A 1 338 ? 4.714 -6.728 -12.033 1.00 84.38 338 ARG A O 1
ATOM 2438 N N . TYR A 1 339 ? 5.629 -6.135 -13.988 1.00 89.31 339 TYR A N 1
ATOM 2439 C CA . TYR A 1 339 ? 4.582 -5.164 -14.331 1.00 89.31 339 TYR A CA 1
ATOM 2440 C C . TYR A 1 339 ? 3.232 -5.814 -14.597 1.00 89.31 339 TYR A C 1
ATOM 2442 O O . TYR A 1 339 ? 2.223 -5.236 -14.213 1.00 89.31 339 TYR A O 1
ATOM 2450 N N . GLY A 1 340 ? 3.200 -7.023 -15.162 1.00 90.81 340 GLY A N 1
ATOM 2451 C CA . GLY A 1 340 ? 1.966 -7.794 -15.299 1.00 90.81 340 GLY A CA 1
ATOM 2452 C C . GLY A 1 340 ? 1.311 -8.064 -13.944 1.00 90.81 340 GLY A C 1
ATOM 2453 O O . GLY A 1 340 ? 0.127 -7.783 -13.770 1.00 90.81 340 GLY A O 1
ATOM 2454 N N . ARG A 1 341 ? 2.090 -8.519 -12.952 1.00 92.00 341 ARG A N 1
ATOM 2455 C CA . ARG A 1 341 ? 1.586 -8.726 -11.586 1.00 92.00 341 ARG A CA 1
ATOM 2456 C C . ARG A 1 341 ? 1.114 -7.429 -10.933 1.00 92.00 341 ARG A C 1
ATOM 2458 O O . ARG A 1 341 ? 0.054 -7.410 -10.318 1.00 92.00 341 ARG A O 1
ATOM 2465 N N . GLU A 1 342 ? 1.893 -6.358 -11.052 1.00 91.81 342 GLU A N 1
ATOM 2466 C CA . GLU A 1 342 ? 1.540 -5.056 -10.475 1.00 91.81 342 GLU A CA 1
ATOM 2467 C C . GLU A 1 342 ? 0.267 -4.478 -11.105 1.00 91.81 342 GLU A C 1
ATOM 2469 O O . GLU A 1 342 ? -0.596 -3.984 -10.386 1.00 91.81 342 GLU A O 1
ATOM 2474 N N . ALA A 1 343 ? 0.115 -4.581 -12.427 1.00 93.69 343 ALA A N 1
ATOM 2475 C CA . ALA A 1 343 ? -1.082 -4.131 -13.130 1.00 93.69 343 ALA A CA 1
ATOM 2476 C C . ALA A 1 343 ? -2.314 -4.951 -12.722 1.00 93.69 343 ALA A C 1
ATOM 2478 O O . ALA A 1 343 ? -3.354 -4.371 -12.416 1.00 93.69 343 ALA A O 1
ATOM 2479 N N . PHE A 1 344 ? -2.190 -6.282 -12.645 1.00 94.69 344 PHE A N 1
ATOM 2480 C CA . PHE A 1 344 ? -3.265 -7.151 -12.160 1.00 94.69 344 PHE A CA 1
ATOM 2481 C C . PHE A 1 344 ? -3.694 -6.777 -10.736 1.00 94.69 344 PHE A C 1
ATOM 2483 O O . PHE A 1 344 ? -4.879 -6.577 -10.482 1.00 94.69 344 PHE A O 1
ATOM 2490 N N . ALA A 1 345 ? -2.732 -6.631 -9.819 1.00 94.81 345 ALA A N 1
ATOM 2491 C CA . ALA A 1 345 ? -3.009 -6.269 -8.433 1.00 94.81 345 ALA A CA 1
ATOM 2492 C C . ALA A 1 345 ? -3.676 -4.889 -8.320 1.00 94.81 345 ALA A C 1
ATOM 2494 O O . ALA A 1 345 ? -4.624 -4.742 -7.555 1.00 94.81 345 ALA A O 1
ATOM 2495 N N . ALA A 1 346 ? -3.227 -3.903 -9.102 1.00 94.38 346 ALA A N 1
ATOM 2496 C CA . ALA A 1 346 ? -3.799 -2.560 -9.105 1.00 94.38 346 ALA A CA 1
ATOM 2497 C C . ALA A 1 346 ? -5.257 -2.538 -9.590 1.00 94.38 346 ALA A C 1
ATOM 2499 O O . ALA A 1 346 ? -6.103 -1.900 -8.963 1.00 94.38 346 ALA A O 1
ATOM 2500 N N . VAL A 1 347 ? -5.560 -3.252 -10.679 1.00 96.06 347 VAL A N 1
ATOM 2501 C CA . VAL A 1 347 ? -6.932 -3.378 -11.195 1.00 96.06 347 VAL A CA 1
ATOM 2502 C C . VAL A 1 347 ? -7.814 -4.123 -10.196 1.00 96.06 347 VAL A C 1
ATOM 2504 O O . VAL A 1 347 ? -8.894 -3.647 -9.864 1.00 96.06 347 VAL A O 1
ATOM 2507 N N . LEU A 1 348 ? -7.330 -5.233 -9.635 1.00 96.19 348 LEU A N 1
ATOM 2508 C CA . LEU A 1 348 ? -8.075 -5.982 -8.627 1.00 96.19 348 LEU A CA 1
ATOM 2509 C C . LEU A 1 348 ? -8.358 -5.140 -7.376 1.00 96.19 348 LEU A C 1
ATOM 2511 O O . LEU A 1 348 ? -9.474 -5.159 -6.865 1.00 96.19 348 LEU A O 1
ATOM 2515 N N . ALA A 1 349 ? -7.372 -4.386 -6.883 1.00 93.88 349 ALA A N 1
ATOM 2516 C CA . ALA A 1 349 ? -7.555 -3.497 -5.738 1.00 93.88 349 ALA A CA 1
ATOM 2517 C C . ALA A 1 349 ? -8.628 -2.444 -6.016 1.00 93.88 349 ALA A C 1
ATOM 2519 O O . ALA A 1 349 ? -9.430 -2.139 -5.136 1.00 93.88 349 ALA A O 1
ATOM 2520 N N . HIS A 1 350 ? -8.651 -1.910 -7.238 1.00 94.31 350 HIS A N 1
ATOM 2521 C CA . HIS A 1 350 ? -9.669 -0.965 -7.660 1.00 94.31 350 HIS A CA 1
ATOM 2522 C C . HIS A 1 350 ? -11.062 -1.593 -7.686 1.00 94.31 350 HIS A C 1
ATOM 2524 O O . HIS A 1 350 ? -11.992 -1.021 -7.124 1.00 94.31 350 HIS A O 1
ATOM 2530 N N . ASP A 1 351 ? -11.216 -2.772 -8.284 1.00 96.12 351 ASP A N 1
ATOM 2531 C CA . ASP A 1 351 ? -12.515 -3.446 -8.369 1.00 96.12 351 ASP A CA 1
ATOM 2532 C C . ASP A 1 351 ? -13.042 -3.831 -6.978 1.00 96.12 351 ASP A C 1
ATOM 2534 O O . ASP A 1 351 ? -14.229 -3.663 -6.681 1.00 96.12 351 ASP A O 1
ATOM 2538 N N . LEU A 1 352 ? -12.152 -4.289 -6.092 1.00 95.31 352 LEU A N 1
ATOM 2539 C CA . LEU A 1 352 ? -12.454 -4.551 -4.684 1.00 95.31 352 LEU A CA 1
ATOM 2540 C C . LEU A 1 352 ? -12.888 -3.272 -3.957 1.00 95.31 352 LEU A C 1
ATOM 2542 O O . LEU A 1 352 ? -13.921 -3.266 -3.284 1.00 95.31 352 LEU A O 1
ATOM 2546 N N . ALA A 1 353 ? -12.149 -2.177 -4.141 1.00 93.31 353 ALA A N 1
ATOM 2547 C CA . ALA A 1 353 ? -12.491 -0.867 -3.599 1.00 93.31 353 ALA A CA 1
ATOM 2548 C C . ALA A 1 353 ? -13.856 -0.379 -4.105 1.00 93.31 353 ALA A C 1
ATOM 2550 O O . ALA A 1 353 ? -14.671 0.100 -3.314 1.00 93.31 353 ALA A O 1
ATOM 2551 N N . GLY A 1 354 ? -14.150 -0.560 -5.396 1.00 93.12 354 GLY A N 1
ATOM 2552 C CA . GLY A 1 354 ? -15.446 -0.260 -6.006 1.00 93.12 354 GLY A CA 1
ATOM 2553 C C . GLY A 1 354 ? -16.598 -1.004 -5.328 1.00 93.12 354 GLY A C 1
ATOM 2554 O O . GLY A 1 354 ? -17.647 -0.409 -5.083 1.00 93.12 354 GLY A O 1
ATOM 2555 N N . ARG A 1 355 ? -16.360 -2.257 -4.920 1.00 94.94 355 ARG A N 1
ATOM 2556 C CA . ARG A 1 355 ? -17.297 -3.119 -4.174 1.00 94.94 355 ARG A CA 1
ATOM 2557 C C . ARG A 1 355 ? -17.307 -2.888 -2.655 1.00 94.94 355 ARG A C 1
ATOM 2559 O O . ARG A 1 355 ? -17.969 -3.628 -1.938 1.00 94.94 355 ARG A O 1
ATOM 2566 N N . GLY A 1 356 ? -16.598 -1.872 -2.160 1.00 91.06 356 GLY A N 1
ATOM 2567 C CA . GLY A 1 356 ? -16.604 -1.484 -0.746 1.00 91.06 356 GLY A CA 1
ATOM 2568 C C . GLY A 1 356 ? -15.582 -2.210 0.132 1.00 91.06 356 GLY A C 1
ATOM 2569 O O . GLY A 1 356 ? -15.591 -2.013 1.346 1.00 91.06 356 GLY A O 1
ATOM 2570 N N . ALA A 1 357 ? -14.684 -3.015 -0.444 1.00 92.38 357 ALA A N 1
ATOM 2571 C CA . ALA A 1 357 ? -13.602 -3.635 0.311 1.00 92.38 357 ALA A CA 1
ATOM 2572 C C . ALA A 1 357 ? -12.459 -2.637 0.556 1.00 92.38 357 ALA A C 1
ATOM 2574 O O . ALA A 1 357 ? -11.956 -1.995 -0.368 1.00 92.38 357 ALA A O 1
ATOM 2575 N N . VAL A 1 358 ? -12.011 -2.540 1.807 1.00 90.38 358 VAL A N 1
ATOM 2576 C CA . VAL A 1 358 ? -10.854 -1.725 2.193 1.00 90.38 358 VAL A CA 1
ATOM 2577 C C . VAL A 1 358 ? -9.614 -2.610 2.243 1.00 90.38 358 VAL A C 1
ATOM 2579 O O . VAL A 1 358 ? -9.436 -3.417 3.152 1.00 90.38 358 VAL A O 1
ATOM 2582 N N . VAL A 1 359 ? -8.723 -2.440 1.268 1.00 88.81 359 VAL A N 1
ATOM 2583 C CA . VAL A 1 359 ? -7.440 -3.151 1.238 1.00 88.81 359 VAL A CA 1
ATOM 2584 C C . VAL A 1 359 ? -6.418 -2.382 2.075 1.00 88.81 359 VAL A C 1
ATOM 2586 O O . VAL A 1 359 ? -5.789 -1.438 1.588 1.00 88.81 359 VAL A O 1
ATOM 2589 N N . LEU A 1 360 ? -6.232 -2.797 3.330 1.00 84.00 360 LEU A N 1
ATOM 2590 C CA . LEU A 1 360 ? -5.221 -2.212 4.218 1.00 84.00 360 LEU A CA 1
ATOM 2591 C C . LEU A 1 360 ? -3.808 -2.496 3.696 1.00 84.00 360 LEU A C 1
ATOM 2593 O O . LEU A 1 360 ? -3.049 -1.566 3.460 1.00 84.00 360 LEU A O 1
ATOM 2597 N N . GLN A 1 361 ? -3.484 -3.756 3.382 1.00 84.19 361 GLN A N 1
ATOM 2598 C CA . GLN A 1 361 ? -2.158 -4.155 2.896 1.00 84.19 361 GLN A CA 1
ATOM 2599 C C . GLN A 1 361 ? -2.151 -4.495 1.389 1.00 84.19 361 GLN A C 1
ATOM 2601 O O . GLN A 1 361 ? -2.477 -5.623 1.011 1.00 84.19 361 GLN A O 1
ATOM 2606 N N . PRO A 1 362 ? -1.685 -3.593 0.501 1.00 85.50 362 PRO A N 1
ATOM 2607 C CA . PRO A 1 362 ? -1.615 -3.844 -0.948 1.00 85.50 362 PRO A CA 1
ATOM 2608 C C . PRO A 1 362 ? -0.704 -5.012 -1.336 1.00 85.50 362 PRO A C 1
ATOM 2610 O O . PRO A 1 362 ? -0.858 -5.632 -2.390 1.00 85.50 362 PRO A O 1
ATOM 2613 N N . ALA A 1 363 ? 0.278 -5.315 -0.482 1.00 85.44 363 ALA A N 1
ATOM 2614 C CA . ALA A 1 363 ? 1.196 -6.427 -0.679 1.00 85.44 363 ALA A CA 1
ATOM 2615 C C . ALA A 1 363 ? 0.479 -7.786 -0.672 1.00 85.44 363 ALA A C 1
ATOM 2617 O O . ALA A 1 363 ? 0.962 -8.713 -1.315 1.00 85.44 363 ALA A O 1
ATOM 2618 N N . ALA A 1 364 ? -0.674 -7.907 -0.002 1.00 88.75 364 ALA A N 1
ATOM 2619 C CA . ALA A 1 364 ? -1.456 -9.142 0.015 1.00 88.75 364 ALA A CA 1
ATOM 2620 C C . ALA A 1 364 ? -1.958 -9.519 -1.389 1.00 88.75 364 ALA A C 1
ATOM 2622 O O . ALA A 1 364 ? -1.841 -10.672 -1.797 1.00 88.75 364 ALA A O 1
ATOM 2623 N N . LEU A 1 365 ? -2.407 -8.538 -2.180 1.00 92.25 365 LEU A N 1
ATOM 2624 C CA . LEU A 1 365 ? -2.883 -8.768 -3.551 1.00 92.25 365 LEU A CA 1
ATOM 2625 C C . LEU A 1 365 ? -1.769 -9.254 -4.489 1.00 92.25 365 LEU A C 1
ATOM 2627 O O . LEU A 1 365 ? -2.004 -10.030 -5.409 1.00 92.25 365 LEU A O 1
ATOM 2631 N N . ARG A 1 366 ? -0.524 -8.848 -4.218 1.00 91.25 366 ARG A N 1
ATOM 2632 C CA . ARG A 1 366 ? 0.673 -9.266 -4.968 1.00 91.25 366 ARG A CA 1
ATOM 2633 C C . ARG A 1 366 ? 1.164 -10.669 -4.599 1.00 91.25 366 ARG A C 1
ATOM 2635 O O . ARG A 1 366 ? 2.148 -11.123 -5.173 1.00 91.25 366 ARG A O 1
ATOM 2642 N N . ARG A 1 367 ? 0.520 -11.324 -3.628 1.00 90.81 367 ARG A N 1
ATOM 2643 C CA . ARG A 1 367 ? 0.803 -12.703 -3.197 1.00 90.81 367 ARG A CA 1
ATOM 2644 C C . ARG A 1 367 ? -0.264 -13.694 -3.665 1.00 90.81 367 ARG A C 1
ATOM 2646 O O . ARG A 1 367 ? -0.114 -14.884 -3.412 1.00 90.81 367 ARG A O 1
ATOM 2653 N N . LEU A 1 368 ? -1.318 -13.229 -4.347 1.00 91.31 368 LEU A N 1
ATOM 2654 C CA . LEU A 1 368 ? -2.385 -14.090 -4.875 1.00 91.31 368 LEU A CA 1
ATOM 2655 C C . LEU A 1 368 ? -1.855 -15.144 -5.859 1.00 91.31 368 LEU A C 1
ATOM 2657 O O . LEU A 1 368 ? -2.423 -16.223 -5.965 1.00 91.31 368 LEU A O 1
ATOM 2661 N N . ASP A 1 369 ? -0.728 -14.864 -6.519 1.00 89.81 369 ASP A N 1
ATOM 2662 C CA . ASP A 1 369 ? -0.012 -15.785 -7.408 1.00 89.81 369 ASP A CA 1
ATOM 2663 C C . ASP A 1 369 ? 0.690 -16.953 -6.681 1.00 89.81 369 ASP A C 1
ATOM 2665 O O . ASP A 1 369 ? 1.345 -17.770 -7.330 1.00 89.81 369 ASP A O 1
ATOM 2669 N N . ARG A 1 370 ? 0.582 -17.020 -5.346 1.00 90.62 370 ARG A N 1
ATOM 2670 C CA . ARG A 1 370 ? 1.235 -18.006 -4.462 1.00 90.62 370 ARG A CA 1
ATOM 2671 C C . ARG A 1 370 ? 0.263 -18.668 -3.482 1.00 90.62 370 ARG A C 1
ATOM 2673 O O . ARG A 1 370 ? 0.706 -19.308 -2.531 1.00 90.62 370 ARG A O 1
ATOM 2680 N N . ILE A 1 371 ? -1.040 -18.434 -3.628 1.00 89.75 371 ILE A N 1
ATOM 2681 C CA . ILE A 1 371 ? -2.040 -19.026 -2.738 1.00 89.75 371 ILE A CA 1
ATOM 2682 C C . ILE A 1 371 ? -2.342 -20.442 -3.217 1.00 89.75 371 ILE A C 1
ATOM 2684 O O . ILE A 1 371 ? -2.985 -20.623 -4.247 1.00 89.75 371 ILE A O 1
ATOM 2688 N N . ASP A 1 372 ? -1.913 -21.428 -2.433 1.00 90.12 372 ASP A N 1
ATOM 2689 C CA . ASP A 1 372 ? -2.193 -22.848 -2.687 1.00 90.12 372 ASP A CA 1
ATOM 2690 C C . ASP A 1 372 ? -3.394 -23.367 -1.874 1.00 90.12 372 ASP A C 1
ATOM 2692 O O . ASP A 1 372 ? -3.975 -24.400 -2.198 1.00 90.12 372 ASP A O 1
ATOM 2696 N N . ALA A 1 373 ? -3.775 -22.654 -0.810 1.00 91.50 373 ALA A N 1
ATOM 2697 C CA . ALA A 1 373 ? -4.872 -23.022 0.076 1.00 91.50 373 ALA A CA 1
ATOM 2698 C C . ALA A 1 373 ? -5.599 -21.778 0.598 1.00 91.50 373 ALA A C 1
ATOM 2700 O O . ALA A 1 373 ? -4.970 -20.773 0.937 1.00 91.50 373 ALA A O 1
ATOM 2701 N N . VAL A 1 374 ? -6.925 -21.871 0.704 1.00 91.81 374 VAL A N 1
ATOM 2702 C CA . VAL A 1 374 ? -7.778 -20.855 1.326 1.00 91.81 374 VAL A CA 1
ATOM 2703 C C . VAL A 1 374 ? -8.427 -21.485 2.548 1.00 91.81 374 VAL A C 1
ATOM 2705 O O . VAL A 1 374 ? -9.156 -22.467 2.429 1.00 91.81 374 VAL A O 1
ATOM 2708 N N . VAL A 1 375 ? -8.146 -20.922 3.719 1.00 91.44 375 VAL A N 1
ATOM 2709 C CA . VAL A 1 375 ? -8.818 -21.285 4.967 1.00 91.44 375 VAL A CA 1
ATOM 2710 C C . VAL A 1 375 ? -9.863 -20.219 5.237 1.00 91.44 375 VAL A C 1
ATOM 2712 O O . VAL A 1 375 ? -9.546 -19.030 5.241 1.00 91.44 375 VAL A O 1
ATOM 2715 N N . ILE A 1 376 ? -11.104 -20.646 5.428 1.00 91.44 376 ILE A N 1
ATOM 2716 C CA . ILE A 1 376 ? -12.217 -19.759 5.742 1.00 91.44 376 ILE A CA 1
ATOM 2717 C C . ILE A 1 376 ? -12.693 -20.132 7.136 1.00 91.44 376 ILE A C 1
ATOM 2719 O O . ILE A 1 376 ? -13.018 -21.292 7.387 1.00 91.44 376 ILE A O 1
ATOM 2723 N N . ASP A 1 377 ? -12.708 -19.154 8.035 1.00 88.00 377 ASP A N 1
ATOM 2724 C CA . ASP A 1 377 ? -13.355 -19.311 9.331 1.00 88.00 377 ASP A CA 1
ATOM 2725 C C . ASP A 1 377 ? -14.854 -19.546 9.100 1.00 88.00 377 ASP A C 1
ATOM 2727 O O . ASP A 1 377 ? -15.513 -18.756 8.418 1.00 88.00 377 ASP A O 1
ATOM 2731 N N . SER A 1 378 ? -15.403 -20.631 9.647 1.00 84.38 378 SER A N 1
ATOM 2732 C CA . SER A 1 378 ? -16.829 -20.939 9.525 1.00 84.38 378 SER A CA 1
ATOM 2733 C C . SER A 1 378 ? -17.706 -19.799 10.037 1.00 84.38 378 SER A C 1
ATOM 2735 O O . SER A 1 378 ? -18.735 -19.514 9.430 1.00 84.38 378 SER A O 1
ATOM 2737 N N . ALA A 1 379 ? -17.277 -19.089 11.086 1.00 81.06 379 ALA A N 1
ATOM 2738 C CA . ALA A 1 379 ? -18.011 -17.950 11.628 1.00 81.06 379 ALA A CA 1
ATOM 2739 C C . ALA A 1 379 ? -18.123 -16.793 10.621 1.00 81.06 379 ALA A C 1
ATOM 2741 O O . ALA A 1 379 ? -19.085 -16.034 10.669 1.00 81.06 379 ALA A O 1
ATOM 2742 N N . ALA A 1 380 ? -17.189 -16.683 9.669 1.00 82.44 380 ALA A N 1
ATOM 2743 C CA . ALA A 1 380 ? -17.259 -15.691 8.597 1.00 82.44 380 ALA A CA 1
ATOM 2744 C C . ALA A 1 380 ? -18.274 -16.059 7.497 1.00 82.44 380 ALA A C 1
ATOM 2746 O O . ALA A 1 380 ? -18.694 -15.185 6.739 1.00 82.44 380 ALA A O 1
ATOM 2747 N N . LEU A 1 381 ? -18.652 -17.338 7.386 1.00 82.12 381 LEU A N 1
ATOM 2748 C CA . LEU A 1 381 ? -19.681 -17.825 6.457 1.00 82.12 381 LEU A CA 1
ATOM 2749 C C . LEU A 1 381 ? -21.069 -17.880 7.100 1.00 82.12 381 LEU A C 1
ATOM 2751 O O . LEU A 1 381 ? -22.078 -17.851 6.393 1.00 82.12 381 LEU A O 1
ATOM 2755 N N . CYS A 1 382 ? -21.123 -17.975 8.425 1.00 78.88 382 CYS A N 1
ATOM 2756 C CA . CYS A 1 382 ? -22.367 -17.996 9.172 1.00 78.88 382 CYS A CA 1
ATOM 2757 C C . CYS A 1 382 ? -22.950 -16.585 9.309 1.00 78.88 382 CYS A C 1
ATOM 2759 O O . CYS A 1 382 ? -22.244 -15.606 9.553 1.00 78.88 382 CYS A O 1
ATOM 2761 N N . ALA A 1 383 ? -24.273 -16.481 9.180 1.00 72.12 383 ALA A N 1
ATOM 2762 C CA . ALA A 1 383 ? -24.975 -15.282 9.613 1.00 72.12 383 ALA A CA 1
ATOM 2763 C C . ALA A 1 383 ? -24.866 -15.158 11.141 1.00 72.12 383 ALA A C 1
ATOM 2765 O O . ALA A 1 383 ? -24.882 -16.167 11.850 1.00 72.12 383 ALA A O 1
ATOM 2766 N N . ARG A 1 384 ? -24.780 -13.918 11.641 1.00 70.69 384 ARG A N 1
ATOM 2767 C CA . ARG A 1 384 ? -24.802 -13.651 13.091 1.00 70.69 384 ARG A CA 1
ATOM 2768 C C . ARG A 1 384 ? -26.105 -14.129 13.721 1.00 70.69 384 ARG A C 1
ATOM 2770 O O . ARG A 1 384 ? -26.094 -14.617 14.832 1.00 70.69 384 ARG A O 1
ATOM 2777 N N . GLU A 1 385 ? -27.202 -14.033 12.979 1.00 73.56 385 GLU A N 1
ATOM 2778 C CA . GLU A 1 385 ? -28.505 -14.506 13.428 1.00 73.56 385 GLU A CA 1
ATOM 2779 C C . GLU A 1 385 ? -28.725 -15.962 12.993 1.00 73.56 385 GLU A C 1
ATOM 2781 O O . GLU A 1 385 ? -28.548 -16.279 11.804 1.00 73.56 385 GLU A O 1
ATOM 2786 N N . PRO A 1 386 ? -29.131 -16.851 13.915 1.00 75.81 386 PRO A N 1
ATOM 2787 C CA . PRO A 1 386 ? -29.505 -18.209 13.565 1.00 75.81 386 PRO A CA 1
ATOM 2788 C C . PRO A 1 386 ? -30.726 -18.184 12.638 1.00 75.81 386 PRO A C 1
ATOM 2790 O O . PRO A 1 386 ? -31.683 -17.438 12.838 1.00 75.81 386 PRO A O 1
ATOM 2793 N N . ARG A 1 387 ? -30.700 -19.013 11.591 1.00 77.38 387 ARG A N 1
ATOM 2794 C CA . ARG A 1 387 ? -31.827 -19.171 10.664 1.00 77.38 387 ARG A CA 1
ATOM 2795 C C . ARG A 1 387 ? -32.399 -20.570 10.775 1.00 77.38 387 ARG A C 1
ATOM 2797 O O . ARG A 1 387 ? -31.661 -21.549 10.693 1.00 77.38 387 ARG A O 1
ATOM 2804 N N . LEU A 1 388 ? -33.721 -20.656 10.899 1.00 84.31 388 LEU A N 1
ATOM 2805 C CA . LEU A 1 388 ? -34.431 -21.926 10.857 1.00 84.31 388 LEU A CA 1
ATOM 2806 C C . LEU A 1 388 ? -34.344 -22.517 9.443 1.00 84.31 388 LEU A C 1
ATOM 2808 O O . LEU A 1 388 ? -34.876 -21.942 8.495 1.00 84.31 388 LEU A O 1
ATOM 2812 N N . LEU A 1 389 ? -33.654 -23.650 9.301 1.00 86.69 389 LEU A N 1
ATOM 2813 C CA . LEU A 1 389 ? -33.503 -24.349 8.016 1.00 86.69 389 LEU A CA 1
ATOM 2814 C C . LEU A 1 389 ? -34.477 -25.520 7.866 1.00 86.69 389 LEU A C 1
ATOM 2816 O O . LEU A 1 389 ? -34.894 -25.833 6.756 1.00 86.69 389 LEU A O 1
ATOM 2820 N N . SER A 1 390 ? -34.813 -26.175 8.976 1.00 85.00 390 SER A N 1
ATOM 2821 C CA . SER A 1 390 ? -35.691 -27.340 9.012 1.00 85.00 390 SER A CA 1
ATOM 2822 C C . SER A 1 390 ? -36.343 -27.439 10.384 1.00 85.00 390 SER A C 1
ATOM 2824 O O . SER A 1 390 ? -35.679 -27.225 11.398 1.00 85.00 390 SER A O 1
ATOM 2826 N N . ALA A 1 391 ? -37.615 -27.817 10.407 1.00 85.56 391 ALA A N 1
ATOM 2827 C CA . ALA A 1 391 ? -38.358 -28.144 11.612 1.00 85.56 391 ALA A CA 1
ATOM 2828 C C . ALA A 1 391 ? -39.183 -29.404 11.330 1.00 85.56 391 ALA A C 1
ATOM 2830 O O . ALA A 1 391 ? -39.782 -29.518 10.263 1.00 85.56 391 ALA A O 1
ATOM 2831 N N . ALA A 1 392 ? -39.157 -30.365 12.247 1.00 82.69 392 ALA A N 1
ATOM 2832 C CA . ALA A 1 392 ? -39.906 -31.609 12.133 1.00 82.69 392 ALA A CA 1
ATOM 2833 C C . ALA A 1 392 ? -40.423 -32.005 13.516 1.00 82.69 392 ALA A C 1
ATOM 2835 O O . ALA A 1 392 ? -39.710 -31.845 14.512 1.00 82.69 392 ALA A O 1
ATOM 2836 N N . ALA A 1 393 ? -41.652 -32.511 13.575 1.00 80.69 393 ALA A N 1
ATOM 2837 C CA . ALA A 1 393 ? -42.204 -33.078 14.793 1.00 80.69 393 ALA A CA 1
ATOM 2838 C C . ALA A 1 393 ? -41.588 -34.463 15.036 1.00 80.69 393 ALA A C 1
ATOM 2840 O O . ALA A 1 393 ? -41.641 -35.349 14.184 1.00 80.69 393 ALA A O 1
ATOM 2841 N N . THR A 1 394 ? -40.991 -34.660 16.211 1.00 70.19 394 THR A N 1
ATOM 2842 C CA . THR A 1 394 ? -40.469 -35.965 16.635 1.00 70.19 394 THR A CA 1
ATOM 2843 C C . THR A 1 394 ? -41.473 -36.562 17.618 1.00 70.19 394 THR A C 1
ATOM 2845 O O . THR A 1 394 ? -41.375 -36.320 18.819 1.00 70.19 394 THR A O 1
ATOM 2848 N N . GLY A 1 395 ? -42.488 -37.270 17.117 1.00 63.44 395 GLY A N 1
ATOM 2849 C CA . GLY A 1 395 ? -43.554 -37.797 17.981 1.00 63.44 395 GLY A CA 1
ATOM 2850 C C . GLY A 1 395 ? -44.678 -38.594 17.314 1.00 63.44 395 GLY A C 1
ATOM 2851 O O . GLY A 1 395 ? -45.352 -39.331 18.027 1.00 63.44 395 GLY A O 1
ATOM 2852 N N . GLY A 1 396 ? -44.862 -38.508 15.992 1.00 58.19 396 GLY A N 1
ATOM 2853 C CA . GLY A 1 396 ? -45.867 -39.307 15.282 1.00 58.19 396 GLY A CA 1
ATOM 2854 C C . GLY A 1 396 ? -45.446 -40.772 15.126 1.00 58.19 396 GLY A C 1
ATOM 2855 O O . GLY A 1 396 ? -44.352 -41.057 14.632 1.00 58.19 396 GLY A O 1
ATOM 2856 N N . ASP A 1 397 ? -46.302 -41.710 15.539 1.00 55.03 397 ASP A N 1
ATOM 2857 C CA . ASP A 1 397 ? -46.148 -43.131 15.212 1.00 55.03 397 ASP A CA 1
ATOM 2858 C C . ASP A 1 397 ? -46.335 -43.309 13.688 1.00 55.03 397 ASP A C 1
ATOM 2860 O O . ASP A 1 397 ? -47.416 -43.010 13.176 1.00 55.03 397 ASP A O 1
ATOM 2864 N N . PRO A 1 398 ? -45.334 -43.804 12.928 1.00 55.66 398 PRO A N 1
ATOM 2865 C CA . PRO A 1 398 ? -45.447 -43.972 11.475 1.00 55.66 398 PRO A CA 1
ATOM 2866 C C . PRO A 1 398 ? -46.578 -44.921 11.038 1.00 55.66 398 PRO A C 1
ATOM 2868 O O . PRO A 1 398 ? -46.868 -45.017 9.844 1.00 55.66 398 PRO A O 1
ATOM 2871 N N . GLY A 1 399 ? -47.156 -45.680 11.979 1.00 55.69 399 GLY A N 1
ATOM 2872 C CA . G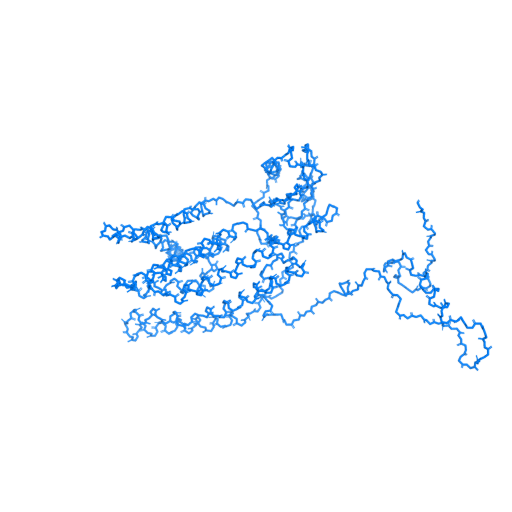LY A 1 399 ? -48.184 -46.689 11.743 1.00 55.69 399 GLY A CA 1
ATOM 2873 C C . GLY A 1 399 ? -49.638 -46.234 11.906 1.00 55.69 399 GLY A C 1
ATOM 2874 O O . GLY A 1 399 ? -50.517 -47.021 11.548 1.00 55.69 399 GLY A O 1
ATOM 2875 N N . ASP A 1 400 ? -49.915 -45.021 12.401 1.00 56.22 400 ASP A N 1
ATOM 2876 C CA . ASP A 1 400 ? -51.288 -44.533 12.611 1.00 56.22 400 ASP A CA 1
ATOM 2877 C C . ASP A 1 400 ? -51.589 -43.281 11.761 1.00 56.22 400 ASP A C 1
ATOM 2879 O O . ASP A 1 400 ? -51.348 -42.153 12.190 1.00 56.22 400 ASP A O 1
ATOM 2883 N N . PRO A 1 401 ? -52.155 -43.442 10.547 1.00 53.75 401 PRO A N 1
ATOM 2884 C CA . PRO A 1 401 ? -52.561 -42.321 9.700 1.00 53.75 401 PRO A CA 1
ATOM 2885 C C . PRO A 1 401 ? -53.733 -41.498 10.277 1.00 53.75 401 PRO A C 1
ATOM 2887 O O . PRO A 1 401 ? -54.230 -40.597 9.599 1.00 53.75 401 PRO A O 1
ATOM 2890 N N . GLY A 1 402 ? -54.226 -41.837 11.477 1.00 52.06 402 GLY A N 1
ATOM 2891 C CA . GLY A 1 402 ? -55.386 -41.242 12.128 1.00 52.06 402 GLY A CA 1
ATOM 2892 C C . GLY A 1 402 ? -55.101 -40.365 13.350 1.00 52.06 402 GLY A C 1
ATOM 2893 O O . GLY A 1 402 ? -56.072 -39.830 13.887 1.00 52.06 402 GLY A O 1
ATOM 2894 N N . ASP A 1 403 ? -53.854 -40.156 13.792 1.00 54.12 403 ASP A N 1
ATOM 2895 C CA . ASP A 1 403 ? -53.598 -39.242 14.918 1.00 54.12 403 ASP A CA 1
ATOM 2896 C C . ASP A 1 403 ? -53.726 -37.776 14.471 1.00 54.12 403 ASP A C 1
ATOM 2898 O O . ASP A 1 403 ? -52.812 -37.161 13.929 1.00 54.12 403 ASP A O 1
ATOM 2902 N N . HIS A 1 404 ? -54.912 -37.206 14.683 1.00 54.16 404 HIS A N 1
ATOM 2903 C CA . HIS A 1 404 ? -55.239 -35.820 14.334 1.00 54.16 404 HIS A CA 1
ATOM 2904 C C . HIS A 1 404 ? -54.554 -34.790 15.262 1.00 54.16 404 HIS A C 1
ATOM 2906 O O . HIS A 1 404 ? -54.864 -33.602 15.169 1.00 54.16 404 HIS A O 1
ATOM 2912 N N . ASN A 1 405 ? -53.670 -35.226 16.171 1.00 58.06 405 ASN A N 1
ATOM 2913 C CA . ASN A 1 405 ? -52.876 -34.353 17.038 1.00 58.06 405 ASN A CA 1
ATOM 2914 C C . ASN A 1 405 ? -51.451 -34.092 16.530 1.00 58.06 405 ASN A C 1
ATOM 2916 O O . ASN A 1 405 ? -50.728 -33.355 17.205 1.00 58.06 405 ASN A O 1
ATOM 2920 N N . ASP A 1 406 ? -51.034 -34.653 15.388 1.00 61.69 406 ASP A N 1
ATOM 2921 C CA . ASP A 1 406 ? -49.749 -34.270 14.796 1.00 61.69 406 ASP A CA 1
ATOM 2922 C C . ASP A 1 406 ? -49.839 -32.786 14.391 1.00 61.69 406 ASP A C 1
ATOM 2924 O O . ASP A 1 406 ? -50.748 -32.410 13.637 1.00 61.69 406 ASP A O 1
ATOM 2928 N N . PRO A 1 407 ? -49.007 -31.894 14.962 1.00 64.56 407 PRO A N 1
ATOM 2929 C CA . PRO A 1 407 ? -49.081 -30.479 14.647 1.00 64.56 407 PRO A CA 1
ATOM 2930 C C . PRO A 1 407 ? -48.899 -30.280 13.143 1.00 64.56 407 PRO A C 1
ATOM 2932 O O . PRO A 1 407 ? -47.915 -30.738 12.571 1.00 64.56 407 PRO A O 1
ATOM 2935 N N . ASP A 1 408 ? -49.838 -29.557 12.523 1.00 77.94 408 ASP A N 1
ATOM 2936 C CA . ASP A 1 408 ? -49.701 -29.078 11.144 1.00 77.94 408 ASP A CA 1
ATOM 2937 C C . ASP A 1 408 ? -48.303 -28.464 10.960 1.00 77.94 408 ASP A C 1
ATOM 2939 O O . ASP A 1 408 ? -47.814 -27.761 11.854 1.00 77.94 408 ASP A O 1
ATOM 2943 N N . ASP A 1 409 ? -47.662 -28.697 9.813 1.00 79.25 409 ASP A N 1
ATOM 2944 C CA . ASP A 1 409 ? -46.323 -28.193 9.494 1.00 79.25 409 ASP A CA 1
ATOM 2945 C C . ASP A 1 409 ? -46.211 -26.698 9.837 1.00 79.25 409 ASP A C 1
ATOM 2947 O O . ASP A 1 409 ? -45.230 -26.244 10.426 1.00 79.25 409 ASP A O 1
ATOM 2951 N N . ALA A 1 410 ? -47.261 -25.917 9.563 1.00 83.00 410 ALA A N 1
ATOM 2952 C CA . ALA A 1 410 ? -47.311 -24.495 9.892 1.00 83.00 410 ALA A CA 1
ATOM 2953 C C . ALA A 1 410 ? -47.169 -24.194 11.400 1.00 83.00 410 ALA A C 1
ATOM 2955 O O . ALA A 1 410 ? -46.590 -23.169 11.771 1.00 83.00 410 ALA A O 1
ATOM 2956 N N . ALA A 1 411 ? -47.697 -25.052 12.273 1.00 83.94 411 ALA A N 1
ATOM 2957 C CA . ALA A 1 411 ? -47.544 -24.945 13.720 1.00 83.94 411 ALA A CA 1
ATOM 2958 C C . ALA A 1 411 ? -46.124 -25.328 14.161 1.00 83.94 411 ALA A C 1
ATOM 2960 O O . ALA A 1 411 ? -45.531 -24.604 14.961 1.00 83.94 411 ALA A O 1
ATOM 2961 N N . VAL A 1 412 ? -45.547 -26.387 13.579 1.00 84.81 412 VAL A N 1
ATOM 2962 C CA . VAL A 1 412 ? -44.158 -26.810 13.834 1.00 84.81 412 VAL A CA 1
ATOM 2963 C C . VAL A 1 412 ? -43.173 -25.694 13.474 1.00 84.81 412 VAL A C 1
ATOM 2965 O O . VAL A 1 412 ? -42.309 -25.339 14.277 1.00 84.81 412 VAL A O 1
ATOM 2968 N N . TRP A 1 413 ? -43.341 -25.076 12.302 1.00 87.50 413 TRP A N 1
ATOM 2969 C CA . TRP A 1 413 ? -42.516 -23.949 11.863 1.00 87.50 413 TRP A CA 1
ATOM 2970 C C . TRP A 1 413 ? -42.662 -22.721 12.767 1.00 87.50 413 TRP A C 1
ATOM 2972 O O . TRP A 1 413 ? -41.663 -22.066 13.063 1.00 87.50 413 TRP A O 1
ATOM 2982 N N . ARG A 1 414 ? -43.878 -22.410 13.237 1.00 86.06 414 ARG A N 1
ATOM 2983 C CA . ARG A 1 414 ? -44.125 -21.257 14.120 1.00 86.06 414 ARG A CA 1
ATOM 2984 C C . ARG A 1 414 ? -43.493 -21.452 15.495 1.00 86.06 414 ARG A C 1
ATOM 2986 O O . ARG A 1 414 ? -42.780 -20.570 15.954 1.00 86.06 414 ARG A O 1
ATOM 2993 N N . MET A 1 415 ? -43.669 -22.630 16.092 1.00 83.19 415 MET A N 1
ATOM 2994 C CA . MET A 1 415 ? -43.044 -22.978 17.372 1.00 83.19 415 MET A CA 1
ATOM 2995 C C . MET A 1 415 ? -41.514 -22.973 17.279 1.00 83.19 415 MET A C 1
ATOM 2997 O O . MET A 1 415 ? -40.834 -22.480 18.178 1.00 83.19 415 MET A O 1
ATOM 3001 N N . ALA A 1 416 ? -40.956 -23.488 16.181 1.00 84.38 416 ALA A N 1
ATOM 3002 C CA . ALA A 1 416 ? -39.517 -23.460 15.952 1.00 84.38 416 ALA A CA 1
ATOM 3003 C C . ALA A 1 416 ? -38.994 -22.025 15.754 1.00 84.38 416 ALA A C 1
ATOM 3005 O O . ALA A 1 416 ? -37.944 -21.682 16.295 1.00 84.38 416 ALA A O 1
ATOM 3006 N N . ALA A 1 417 ? -39.728 -21.166 15.041 1.00 84.69 417 ALA A N 1
ATOM 3007 C CA . ALA A 1 417 ? -39.365 -19.760 14.865 1.00 84.69 417 ALA A CA 1
ATOM 3008 C C . ALA A 1 417 ? -39.406 -18.981 16.191 1.00 84.69 417 ALA A C 1
ATOM 3010 O O . ALA A 1 417 ? -38.430 -18.315 16.527 1.00 84.69 417 ALA A O 1
ATOM 3011 N N . GLU A 1 418 ? -40.473 -19.136 16.979 1.00 83.88 418 GLU A N 1
ATOM 3012 C CA . GLU A 1 418 ? -40.600 -18.547 18.323 1.00 83.88 418 GLU A CA 1
ATOM 3013 C C . GLU A 1 418 ? -39.468 -19.004 19.255 1.00 83.88 418 GLU A C 1
ATOM 3015 O O . GLU A 1 418 ? -38.969 -18.234 20.072 1.00 83.88 418 GLU A O 1
ATOM 3020 N N . SER A 1 419 ? -39.001 -20.249 19.113 1.00 79.12 419 SER A N 1
ATOM 3021 C CA . SER A 1 419 ? -37.891 -20.758 19.923 1.00 79.12 419 SER A CA 1
ATOM 3022 C C . SER A 1 419 ? -36.541 -20.099 19.612 1.00 79.12 419 SER A C 1
ATOM 3024 O O . SER A 1 419 ? -35.673 -20.092 20.484 1.00 79.12 419 SER A O 1
ATOM 3026 N N . LEU A 1 420 ? -36.370 -19.534 18.411 1.00 78.88 420 LEU A N 1
ATOM 3027 C CA . LEU A 1 42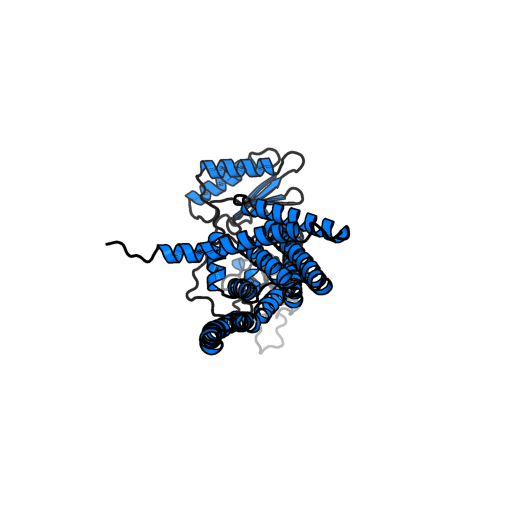0 ? -35.143 -18.871 17.950 1.00 78.88 420 LEU A CA 1
ATOM 3028 C C . LEU A 1 420 ? -35.181 -17.345 18.118 1.00 78.88 420 LEU A C 1
ATOM 3030 O O . LEU A 1 420 ? -34.142 -16.696 18.008 1.00 78.88 420 LEU A O 1
ATOM 3034 N N . GLU A 1 421 ? -36.354 -16.762 18.363 1.00 81.38 421 GLU A N 1
ATOM 3035 C CA . GLU A 1 421 ? -36.529 -15.313 18.413 1.00 81.38 421 GLU A CA 1
ATOM 3036 C C . GLU A 1 421 ? -35.715 -14.687 19.561 1.00 81.38 421 GLU A C 1
ATOM 3038 O O . GLU A 1 421 ? -35.823 -15.083 20.722 1.00 81.38 421 GLU A O 1
ATOM 3043 N N . GLY A 1 422 ? -34.861 -13.715 19.220 1.00 74.38 422 GLY A N 1
ATOM 3044 C CA . GLY A 1 422 ? -34.026 -12.991 20.182 1.00 74.38 422 GLY A CA 1
ATOM 3045 C C . GLY A 1 422 ? -32.822 -13.761 20.737 1.00 74.38 422 GLY A C 1
ATOM 3046 O O . GLY A 1 422 ? -32.205 -13.268 21.678 1.00 74.38 422 GLY A O 1
ATOM 3047 N N . ARG A 1 423 ? -32.481 -14.934 20.182 1.00 75.81 423 ARG A N 1
ATOM 3048 C CA . ARG A 1 423 ? -31.308 -15.725 20.594 1.00 75.81 423 ARG A CA 1
ATOM 3049 C C . ARG A 1 423 ? -30.125 -15.565 19.650 1.00 75.81 423 ARG A C 1
ATOM 3051 O O . ARG A 1 423 ? -30.297 -15.570 18.431 1.00 75.81 423 ARG A O 1
ATOM 3058 N N . ASP A 1 424 ? -28.927 -15.518 20.220 1.00 75.69 424 ASP A N 1
ATOM 3059 C CA . ASP A 1 424 ? -27.672 -15.677 19.481 1.00 75.69 424 ASP A CA 1
ATOM 3060 C C . ASP A 1 424 ? -27.213 -17.152 19.498 1.00 75.69 424 ASP A C 1
ATOM 3062 O O . ASP A 1 424 ? -27.776 -18.008 20.185 1.00 75.69 424 ASP A O 1
ATOM 3066 N N . TRP A 1 425 ? -26.169 -17.470 18.738 1.00 72.38 425 TRP A N 1
ATOM 3067 C CA . TRP A 1 425 ? -25.532 -18.785 18.703 1.00 72.38 425 TRP A CA 1
ATOM 3068 C C . TRP A 1 425 ? -25.059 -19.265 20.080 1.00 72.38 425 TRP A C 1
ATOM 3070 O O . TRP A 1 425 ? -25.141 -20.462 20.360 1.00 72.38 425 TRP A O 1
ATOM 3080 N N . ASP A 1 426 ? -24.617 -18.349 20.944 1.00 75.06 426 ASP A N 1
ATOM 3081 C CA . ASP A 1 426 ? -24.177 -18.668 22.307 1.00 75.06 426 ASP A CA 1
ATOM 3082 C C . ASP A 1 426 ? -25.341 -19.155 23.190 1.00 75.06 426 ASP A C 1
ATOM 3084 O O . ASP A 1 426 ? -25.166 -20.072 23.994 1.00 75.06 426 ASP A O 1
ATOM 3088 N N . ASP A 1 427 ? -26.553 -18.626 22.986 1.00 74.06 427 ASP A N 1
ATOM 3089 C CA . ASP A 1 427 ? -27.766 -19.044 23.709 1.00 74.06 427 ASP A CA 1
ATOM 3090 C C . ASP A 1 427 ? -28.276 -20.423 23.261 1.00 74.06 427 ASP A C 1
ATOM 3092 O O . ASP A 1 427 ? -29.079 -21.063 23.949 1.00 74.06 427 ASP A O 1
ATOM 3096 N N . LEU A 1 428 ? -27.825 -20.868 22.086 1.00 74.69 428 LEU A N 1
ATOM 3097 C CA . LEU A 1 428 ? -28.183 -22.134 21.450 1.00 74.69 428 LEU A CA 1
ATOM 3098 C C . LEU A 1 428 ? -27.101 -23.212 21.625 1.00 74.69 428 LEU A C 1
ATOM 3100 O O . LEU A 1 428 ? -27.234 -24.317 21.092 1.00 74.69 428 LEU A O 1
ATOM 3104 N N . ALA A 1 429 ? -26.040 -22.930 22.386 1.00 71.44 429 ALA A N 1
ATOM 3105 C CA . ALA A 1 429 ? -24.958 -23.875 22.623 1.00 71.44 429 ALA A CA 1
ATOM 3106 C C . ALA A 1 429 ? -25.408 -25.052 23.516 1.00 71.44 429 ALA A C 1
ATOM 3108 O O . ALA A 1 429 ? -25.753 -24.883 24.684 1.00 71.44 429 ALA A O 1
ATOM 3109 N N . GLY A 1 430 ? -25.348 -26.275 22.976 1.00 70.69 430 GLY A N 1
ATOM 3110 C CA . GLY A 1 430 ? -25.635 -27.523 23.699 1.00 70.69 430 GLY A CA 1
ATOM 3111 C C . GLY A 1 430 ? -26.957 -28.202 23.304 1.00 70.69 430 GLY A C 1
ATOM 3112 O O . GLY A 1 430 ? -27.716 -27.671 22.494 1.00 70.69 430 GLY A O 1
ATOM 3113 N N . PRO A 1 431 ? -27.228 -29.417 23.823 1.00 68.38 431 PRO A N 1
ATOM 3114 C CA . PRO A 1 431 ? -28.481 -30.116 23.560 1.00 68.38 431 PRO A CA 1
ATOM 3115 C C . PRO A 1 431 ? -29.643 -29.400 24.261 1.00 68.38 431 PRO A C 1
ATOM 3117 O O . PRO A 1 431 ? -29.588 -29.161 25.467 1.00 68.38 431 PRO A O 1
ATOM 3120 N N . GLY A 1 432 ? -30.688 -29.063 23.500 1.00 69.88 432 GLY A N 1
ATOM 3121 C CA . GLY A 1 432 ? -31.923 -28.485 24.033 1.00 69.88 432 GLY A CA 1
ATOM 3122 C C . GLY A 1 432 ? -32.681 -29.431 24.987 1.00 69.88 432 GLY A C 1
ATOM 3123 O O . GLY A 1 432 ? -32.262 -30.572 25.206 1.00 69.88 432 GLY A O 1
ATOM 3124 N N . PRO A 1 433 ? -33.828 -28.999 25.538 1.00 68.56 433 PRO A N 1
ATOM 3125 C CA . PRO A 1 433 ? -34.581 -27.798 25.172 1.00 68.56 433 PRO A CA 1
ATOM 3126 C C . PRO A 1 433 ? -33.970 -26.511 25.739 1.00 68.56 433 PRO A C 1
ATOM 3128 O O . PRO A 1 433 ? -33.623 -26.437 26.916 1.00 68.56 433 PRO A O 1
ATOM 3131 N N . TRP A 1 434 ? -33.872 -25.478 24.901 1.00 72.00 434 TRP A N 1
ATOM 3132 C CA . TRP A 1 434 ? -33.429 -24.155 25.337 1.00 72.00 434 TRP A CA 1
ATOM 3133 C C . TRP A 1 434 ? -34.584 -23.445 26.070 1.00 72.00 434 TRP A C 1
ATOM 3135 O O . TRP A 1 434 ? -35.699 -23.399 25.542 1.00 72.00 434 TRP A O 1
ATOM 3145 N N . PRO A 1 435 ? -34.371 -22.903 27.284 1.00 63.72 435 PRO A N 1
ATOM 3146 C CA . PRO A 1 435 ? -35.435 -22.282 28.080 1.00 63.72 435 PRO A CA 1
ATOM 3147 C C . PRO A 1 435 ? -36.024 -21.083 27.335 1.00 63.72 435 PRO A C 1
ATOM 3149 O O . PRO A 1 435 ? -35.256 -20.337 26.735 1.00 63.72 435 PRO A O 1
ATOM 3152 N N . ALA A 1 436 ? -37.352 -20.904 27.336 1.00 57.47 436 ALA A N 1
ATOM 3153 C CA . ALA A 1 436 ? -38.033 -19.804 26.637 1.00 57.47 436 ALA A CA 1
ATOM 3154 C C . ALA A 1 436 ? -37.390 -18.444 26.966 1.00 57.47 436 ALA A C 1
ATOM 3156 O O . ALA A 1 436 ? -37.050 -18.194 28.125 1.00 57.47 436 ALA A O 1
ATOM 3157 N N . ALA A 1 437 ? -37.201 -17.593 25.950 1.00 52.66 437 ALA A N 1
ATOM 3158 C CA . ALA A 1 437 ? -36.625 -16.267 26.144 1.00 52.66 437 ALA A CA 1
ATOM 3159 C C . ALA A 1 437 ? -37.448 -15.497 27.198 1.00 52.66 437 ALA A C 1
ATOM 3161 O O . ALA A 1 437 ? -38.683 -15.547 27.154 1.00 52.66 437 ALA A O 1
ATOM 3162 N N . PRO A 1 438 ? -36.814 -14.819 28.174 1.00 52.09 438 PRO A N 1
ATOM 3163 C CA . PRO A 1 438 ? -37.556 -13.984 29.107 1.00 52.09 438 PRO A CA 1
ATOM 3164 C C . PRO A 1 438 ? -38.307 -12.901 28.312 1.00 52.09 438 PRO A C 1
ATOM 3166 O O . PRO A 1 438 ? -37.727 -12.331 27.386 1.00 52.09 438 PRO A O 1
ATOM 3169 N N . PRO A 1 439 ? -39.582 -12.606 28.629 1.00 45.41 439 PRO A N 1
ATOM 3170 C CA . PRO A 1 439 ? -40.323 -11.560 27.933 1.00 45.41 439 PRO A CA 1
ATOM 3171 C C . PRO A 1 439 ? -39.566 -10.235 28.078 1.00 45.41 439 PRO A C 1
ATOM 3173 O O . PRO A 1 439 ? -39.240 -9.829 29.195 1.00 45.41 439 PRO A O 1
ATOM 3176 N N . GLY A 1 440 ? -39.239 -9.610 26.944 1.00 43.62 440 GLY A N 1
ATOM 3177 C CA . GLY A 1 440 ? -38.382 -8.428 26.877 1.00 43.62 440 GLY A CA 1
ATOM 3178 C C . GLY A 1 440 ? -38.842 -7.317 27.821 1.00 43.62 440 GLY A C 1
ATOM 3179 O O . GLY A 1 440 ? -39.987 -6.870 27.761 1.00 43.62 440 GLY A O 1
ATOM 3180 N N . GLY A 1 441 ? -37.940 -6.876 28.700 1.00 43.06 441 GLY A N 1
ATOM 3181 C CA . GLY A 1 441 ? -38.100 -5.626 29.437 1.00 43.06 441 GLY A CA 1
ATOM 3182 C C . GLY A 1 441 ? -37.908 -4.460 28.472 1.00 43.06 441 GLY A C 1
ATOM 3183 O O . GLY A 1 441 ? -36.846 -4.357 27.859 1.00 43.06 441 GLY A O 1
ATOM 3184 N N . GLY A 1 442 ? -38.958 -3.655 28.301 1.00 36.34 442 GLY A N 1
ATOM 3185 C CA . GLY A 1 442 ? -38.929 -2.411 27.527 1.00 36.34 442 GLY A CA 1
ATOM 3186 C C . GLY A 1 442 ? -38.201 -1.269 28.218 1.00 36.34 442 GLY A C 1
ATOM 3187 O O . GLY A 1 442 ? -37.952 -1.369 29.443 1.00 36.34 442 GLY A O 1
#

Foldseek 3Di:
DDDPPPPVVVCVLVVVVVLLVVLVVCLVVVVVVVPPPDPDPPVLVVLVVVLVVLVVVLVVVQPDDPDWDWDDDDQKIKTAAFQLQDDDDLLVVLQCQLFVLQVPDPFWPGWGDQSQARIIITRGDPVRDDPVVSVVSRVVSCVVSVGDDHDPVLHFAALADVLLLSLLVSLLSLLVSLLVLLVVCVVVVPDAPFLLLLLVLLCCVQPPVNLVSLCVVRNDSSSVSSSSNSNSSNCSSNSPNVVSVLSSVLSVLSNLLSVLLVLLCVVCVVVVVDPPPRDSHRDDPDDDPDDQDDFPLSVLSVVLVVVLVVVLVCCCVPVVDSRVSSVSSVVRRPVVSVSVLSNQLSVVSNVCSVVSDNDRHSVVSSCPRRDPDDDDDVVNVDDQADDDPDFDDDDDDPPDPPPPPRDDVVVRVVVVVQQRPPDGPVQVPDDDPRPHDDDDDD